Protein AF-A0AAU9X6Y0-F1 (afdb_monomer)

Secondary structure (DSSP, 8-state):
-------------------------------------------------TT---HHHHHHHHT-S-GGG--EEE-TTS--SS----TT-TT--EEE--SS------TTTTTT-TT--EEE--SS---S--S-TT-TT--EEE--SS-----TTTTTT-TT--EEE--SS------HHHHTT-TT--EEE--SS-----GGGGG-TT--EEE--SS---B----TT-TT--EEE--SS---B-GGGTT-TT--EEE--SS-----GGG---TT--EEE--SS-----TTHHHH-TT--EEE--SS----SHHHHGGGG-TT--EEE-TTSGGGTT-HHHHHHHHHHH-TT--EETTEE------S--PPPPP-PPP-HHHHHHHHHHHHHHHHHHHHHHHHHHHHHHHHHHHHHHHHTS-----------------------------------PPP----THHHHHHHHHHHHHH-PPPP-

Radius of gyration: 37.88 Å; Cα contacts (8 Å, |Δi|>4): 865; chains: 1; bounding box: 112×73×123 Å

InterPro domains:
  IPR001611 Leucine-rich repeat [PS51450] (115-136)
  IPR001611 Leucine-rich repeat [PS51450] (184-205)
  IPR001611 Leucine-rich repeat [PS51450] (206-227)
  IPR001611 Leucine-rich repeat [PS51450] (228-249)
  IPR001611 Leucine-rich repeat [PS51450] (250-271)
  IPR001611 Leucine-rich repeat [PS51450] (272-293)
  IPR001611 Leucine-rich repeat [PS51450] (295-316)
  IPR003591 Leucine-rich repeat, typical subtype [SM00369] (89-112)
  IPR003591 Leucine-rich repeat, typical subtype [SM00369] (158-182)
  IPR003591 Leucine-rich repeat, typical subtype [SM00369] (204-226)
  IPR003591 Leucine-rich repeat, typical subtype [SM00369] (270-291)
  IPR003591 Leucine-rich repeat, typical subtype [SM00369] (293-315)
  IPR032675 Leucine-rich repeat domain superfamily [G3DSA:3.80.10.10] (26-222)
  IPR032675 Leucine-rich repeat domain superfamily [G3DSA:3.80.10.10] (223-362)
  IPR050836 SDS22/Internalin LRR-containing [PTHR46652] (154-357)
  IPR055414 Disease resistance R13L4/SHOC-2-like, LRR domain [PF23598] (74-353)

Nearest PDB structures (foldseek):
  8h64-assembly2_C  TM=7.629E-01  e=2.914E-15  Listeria monocytogenes EGD-e
  2omx-assembly1_A  TM=7.432E-01  e=4.052E-15  Listeria monocytogenes EGD-e
  2omu-assembly1_A  TM=7.492E-01  e=1.515E-14  Listeria monocytogenes EGD-e
  2omz-assembly1_A  TM=7.550E-01  e=2.440E-13  Listeria monocytogenes EGD-e
  2wqu-assembly3_C  TM=7.835E-01  e=7.027E-09  Listeria monocytogenes EGD-e

Mean predicted aligned error: 17.59 Å

Sequence (481 aa):
MFSTSRSQRQTFADGVAKLKSKSASPVQTKSTKKQPEEKRVQSSTSERELGKLSVREILERCQEVDSGRVFEINLNRQSLEQVPSLKEFPKLKILDLGCNKIKHVLPGDLEKNCDLRELKLYANEIMEISGLDNCKELNNLLLQYNKIKSIGKGLQHVRKLKVLRLDNNRLSKIDFREIGCCSQITTLDISCNNITDISAINALPALEELDVSNNKVSKIPDLGRCKKIQELDVSKNQISDLSGLRNISSLTILRVENNKIVSMDSLGKLRALQELYLSNNRISEVKSFASQFSSLEILDVSNNAITTVEELFTLSSISTLVELAVAGNPCESADSFSCHRQIFQNLPSLEILDKVSRKRPSTGQSRAPPPMRPMSALQVLSAKQVEEQIKATELEQTSFESSIASRFDMVKDLFESLPLKTNLTIRDHPVSVASALDRESSNFSRPGTAGEGRPGSRCSSRSRIAEARAFAAEHFHPKDS

Foldseek 3Di:
DDDDDDDDDDDDDDDDDDDDDDDDDDDDDDDDDDDDDDDDDDDDPPDDPPAADDPVNQCVVVVHDALQPDQETAPAPVQHQDQYQSQRNLNHAYYHPHQHAHADHDQRRCQRPLNHAEDAHENYAHAEQANCQSVQNHAYYHHHNYAHAEHPQNCQRNQNHAYDAHAQYAHAEYDLNRCLSNQNHQEYHHDNYAYADDPSCLSHQNHAEYAHDQYAHAEAAQSLSNQNHQYYAHANYAYAYQLSQLNNLNHQEYHHANYAHADDVSNAANQNHAYDAHHNYAYQADLCVVVRHLNYAEYEHAQYAHQALVRLLSCLSNLNHAYYEHHNYNRCVPPVVVSVVVNCVSNVSYQYYNNDGDDDDPPPPPDDDDPPDPPDPVVVVVVVVVVVVVVVVVVVVVVVVVVVVVVVVVVVVVVVPDDDDDDDDDDDDDDDDDDDDDDDDDDDDDDDDDDDDDDDDDDDPPVVVVVVVVVCVVPDDDDDD

Structure (mmCIF, N/CA/C/O backbone):
data_AF-A0AAU9X6Y0-F1
#
_entry.id   AF-A0AAU9X6Y0-F1
#
loop_
_atom_site.group_PDB
_atom_site.id
_atom_site.type_symbol
_atom_site.label_atom_id
_atom_site.label_alt_id
_atom_site.label_comp_id
_atom_site.label_asym_id
_atom_site.label_entity_id
_atom_site.label_seq_id
_atom_site.pdbx_PDB_ins_code
_atom_site.Cartn_x
_atom_site.Cartn_y
_atom_site.Cartn_z
_atom_site.occupancy
_atom_site.B_iso_or_equiv
_atom_site.auth_seq_id
_atom_site.auth_comp_id
_atom_site.auth_asym_id
_atom_site.auth_atom_id
_atom_site.pdbx_PDB_model_num
ATOM 1 N N . MET A 1 1 ? 44.602 13.173 64.961 1.00 37.81 1 MET A N 1
ATOM 2 C CA . MET A 1 1 ? 44.560 14.621 64.687 1.00 37.81 1 MET A CA 1
ATOM 3 C C . MET A 1 1 ? 43.105 15.033 64.581 1.00 37.81 1 MET A C 1
ATOM 5 O O . MET A 1 1 ? 42.334 14.335 63.940 1.00 37.81 1 MET A O 1
ATOM 9 N N . PHE A 1 2 ? 42.784 16.069 65.350 1.00 32.22 2 PHE A N 1
ATOM 10 C CA . PHE A 1 2 ? 41.533 16.806 65.543 1.00 32.22 2 PHE A CA 1
ATOM 11 C C . PHE A 1 2 ? 40.553 16.858 64.351 1.00 32.22 2 PHE A C 1
ATOM 13 O O . PHE A 1 2 ? 40.996 16.867 63.213 1.00 32.22 2 PHE A O 1
ATOM 20 N N . SER A 1 3 ? 39.237 17.034 64.488 1.00 29.02 3 SER A N 1
ATOM 21 C CA . SER A 1 3 ? 38.262 16.961 65.591 1.00 29.02 3 SER A CA 1
ATOM 22 C C . SER A 1 3 ? 36.955 17.591 65.075 1.00 29.02 3 SER A C 1
ATOM 24 O O . SER A 1 3 ? 37.025 18.642 64.448 1.00 29.02 3 SER A O 1
ATOM 26 N N . THR A 1 4 ? 35.811 17.016 65.481 1.00 33.50 4 THR A N 1
ATOM 27 C CA . THR A 1 4 ? 34.558 17.698 65.916 1.00 33.50 4 THR A CA 1
ATOM 28 C C . THR A 1 4 ? 33.755 18.523 64.893 1.00 33.50 4 THR A C 1
ATOM 30 O O . THR A 1 4 ? 34.313 19.238 64.082 1.00 33.50 4 THR A O 1
ATOM 33 N N . SER A 1 5 ? 32.414 18.500 64.864 1.00 31.88 5 SER A N 1
ATOM 34 C CA . SER A 1 5 ? 31.401 18.333 65.939 1.00 31.88 5 SER A CA 1
ATOM 35 C C . SER A 1 5 ? 30.039 17.969 65.294 1.00 31.88 5 SER A C 1
ATOM 37 O O . SER A 1 5 ? 29.747 18.475 64.217 1.00 31.88 5 SER A O 1
ATOM 39 N N . ARG A 1 6 ? 29.254 16.981 65.779 1.00 31.34 6 ARG A N 1
ATOM 40 C CA . ARG A 1 6 ? 28.213 17.052 66.856 1.00 31.34 6 ARG A CA 1
ATOM 41 C C . ARG A 1 6 ? 27.198 18.193 66.629 1.00 31.34 6 ARG A C 1
ATOM 43 O O . ARG A 1 6 ? 27.628 19.302 66.379 1.00 31.34 6 ARG A O 1
ATOM 50 N N . SER A 1 7 ? 25.872 18.061 66.745 1.00 29.06 7 SER A N 1
ATOM 51 C CA . SER A 1 7 ? 24.978 17.218 67.565 1.00 29.06 7 SER A CA 1
ATOM 52 C C . SER A 1 7 ? 23.551 17.369 66.988 1.00 29.06 7 SER A C 1
ATOM 54 O O . SER A 1 7 ? 23.173 18.471 66.618 1.00 29.06 7 SER A O 1
ATOM 56 N N . GLN A 1 8 ? 22.792 16.314 66.683 1.00 29.70 8 GLN A N 1
ATOM 57 C CA . GLN A 1 8 ? 21.766 15.685 67.536 1.00 29.70 8 GLN A CA 1
ATOM 58 C C . GLN A 1 8 ? 20.839 16.608 68.368 1.00 29.70 8 GLN A C 1
ATOM 60 O O . GLN A 1 8 ? 21.288 17.227 69.327 1.00 29.70 8 GLN A O 1
ATOM 65 N N . ARG A 1 9 ? 19.533 16.441 68.074 1.00 28.59 9 ARG A N 1
ATOM 66 C CA . ARG A 1 9 ? 18.397 16.107 68.972 1.00 28.59 9 ARG A CA 1
ATOM 67 C C . ARG A 1 9 ? 17.402 17.192 69.427 1.00 28.59 9 ARG A C 1
ATOM 69 O O . ARG A 1 9 ? 17.777 18.264 69.869 1.00 28.59 9 ARG A O 1
ATOM 76 N N . GLN A 1 10 ? 16.152 16.695 69.471 1.00 29.30 10 GLN A N 1
ATOM 77 C CA . GLN A 1 10 ? 15.042 16.966 70.405 1.00 29.30 10 GLN A CA 1
ATOM 78 C C . GLN A 1 10 ? 14.055 18.091 70.031 1.00 29.30 10 GLN A C 1
ATOM 80 O O . GLN A 1 10 ? 14.425 19.250 69.952 1.00 29.30 10 GLN A O 1
ATOM 85 N N . THR A 1 11 ? 12.831 17.723 69.602 1.00 30.28 11 THR A N 1
ATOM 86 C CA . THR A 1 11 ? 11.551 17.628 70.378 1.00 30.28 11 THR A CA 1
ATOM 87 C C . THR A 1 11 ? 10.774 18.958 70.330 1.00 30.28 11 THR A C 1
ATOM 89 O O . THR A 1 11 ? 11.397 19.979 70.108 1.00 30.28 11 THR A O 1
ATOM 92 N N . PHE A 1 12 ? 9.457 19.108 70.477 1.00 28.09 12 PHE A N 1
ATOM 93 C CA . PHE A 1 12 ? 8.378 18.383 71.155 1.00 28.09 12 PHE A CA 1
ATOM 94 C C . PHE A 1 12 ? 7.051 18.824 70.491 1.00 28.09 12 PHE A C 1
ATOM 96 O O . PHE A 1 12 ? 6.964 19.929 69.956 1.00 28.09 12 PHE A O 1
ATOM 103 N N . ALA A 1 13 ? 6.025 17.978 70.560 1.00 34.12 13 ALA A N 1
ATOM 104 C CA . ALA A 1 13 ? 4.627 18.375 70.421 1.00 34.12 13 ALA A CA 1
ATOM 105 C C . ALA A 1 13 ? 4.083 18.785 71.800 1.00 34.12 13 ALA A C 1
ATOM 107 O O . ALA A 1 13 ? 4.421 18.121 72.769 1.00 34.12 13 ALA A O 1
ATOM 108 N N . ASP A 1 14 ? 3.281 19.850 71.855 1.00 29.11 14 ASP A N 1
ATOM 109 C CA . ASP A 1 14 ? 2.308 20.266 72.892 1.00 29.11 14 ASP A CA 1
ATOM 110 C C . ASP A 1 14 ? 1.815 21.663 72.442 1.00 29.11 14 ASP A C 1
ATOM 112 O O . ASP A 1 14 ? 2.579 22.415 71.848 1.00 29.11 14 ASP A O 1
ATOM 116 N N . GLY A 1 15 ? 0.590 22.156 72.603 1.00 28.42 15 GLY A N 1
ATOM 117 C CA . GLY A 1 15 ? -0.603 21.725 73.306 1.00 28.42 15 GLY A CA 1
ATOM 118 C C . GLY A 1 15 ? -1.521 22.959 73.459 1.00 28.42 15 GLY A C 1
ATOM 119 O O . GLY A 1 15 ? -1.070 24.020 73.861 1.00 28.42 15 GLY A O 1
ATOM 120 N N . VAL A 1 16 ? -2.806 22.790 73.126 1.00 28.92 16 VAL A N 1
ATOM 121 C CA . VAL A 1 16 ? -3.995 23.309 73.847 1.00 28.92 16 VAL A CA 1
ATOM 122 C C . VAL A 1 16 ? -4.273 24.835 73.990 1.00 28.92 16 VAL A C 1
ATOM 124 O O . VAL A 1 16 ? -3.623 25.547 74.740 1.00 28.92 16 VAL A O 1
ATOM 127 N N . ALA A 1 17 ? -5.451 25.209 73.443 1.00 29.34 17 ALA A N 1
ATOM 128 C CA . ALA A 1 17 ? -6.455 26.218 73.872 1.00 29.34 17 ALA A CA 1
ATOM 129 C C . ALA A 1 17 ? -6.080 27.718 73.844 1.00 29.34 17 ALA A C 1
ATOM 131 O O . ALA A 1 17 ? -5.019 28.120 74.285 1.00 29.34 17 ALA A O 1
ATOM 132 N N . LYS A 1 18 ? -6.922 28.658 73.381 1.00 29.69 18 LYS A N 1
ATOM 133 C CA . LYS A 1 18 ? -8.256 29.121 73.860 1.00 29.69 18 LYS A CA 1
ATOM 134 C C . LYS A 1 18 ? -8.596 30.325 72.924 1.00 29.69 18 LYS A C 1
ATOM 136 O O . LYS A 1 18 ? -7.677 31.056 72.593 1.00 29.69 18 LYS A O 1
ATOM 141 N N . LEU A 1 19 ? -9.800 30.612 72.407 1.00 28.05 19 LEU A N 1
ATOM 142 C CA . LEU A 1 19 ? -10.935 31.265 73.085 1.00 28.05 19 LEU A CA 1
ATOM 143 C C . LEU A 1 19 ? -12.047 31.630 72.060 1.00 28.05 19 LEU A C 1
ATOM 145 O O . LEU A 1 19 ? -11.803 32.337 71.092 1.00 28.05 19 LEU A O 1
ATOM 149 N N . LYS A 1 20 ? -13.268 31.154 72.342 1.00 28.41 20 LYS A N 1
ATOM 150 C CA . LYS A 1 20 ? -14.618 31.762 72.204 1.00 28.41 20 LYS A CA 1
ATOM 151 C C . LYS A 1 20 ? -14.821 32.997 71.289 1.00 28.41 20 LYS A C 1
ATOM 153 O O . LYS A 1 20 ? -14.293 34.059 71.585 1.00 28.41 20 LYS A O 1
ATOM 158 N N . SER A 1 21 ? -15.867 32.971 70.447 1.00 29.36 21 SER A N 1
ATOM 159 C CA . SER A 1 21 ? -17.203 33.530 70.787 1.00 29.36 21 SER A CA 1
ATOM 160 C C . SER A 1 21 ? -18.223 33.515 69.624 1.00 29.36 21 SER A C 1
ATOM 162 O O . SER A 1 21 ? -17.891 33.939 68.532 1.00 29.36 21 SER A O 1
ATOM 164 N N . LYS A 1 22 ? -19.454 33.041 69.934 1.00 30.17 22 LYS A N 1
ATOM 165 C CA . LYS A 1 22 ? -20.806 33.608 69.646 1.00 30.17 22 LYS A CA 1
ATOM 166 C C . LYS A 1 22 ? -21.154 33.976 68.178 1.00 30.17 22 LYS A C 1
ATOM 168 O O . LYS A 1 22 ? -20.369 34.600 67.499 1.00 30.17 22 LYS A O 1
ATOM 173 N N . SER A 1 23 ? -22.344 33.748 67.616 1.00 27.77 23 SER A N 1
ATOM 174 C CA . SER A 1 23 ? -23.681 33.404 68.128 1.00 27.77 23 SER A CA 1
ATOM 175 C C . SER A 1 23 ? -24.673 33.285 66.950 1.00 27.77 23 SER A C 1
ATOM 177 O O . SER A 1 23 ? -24.471 33.933 65.931 1.00 27.77 23 SER A O 1
ATOM 179 N N . ALA A 1 24 ? -25.790 32.590 67.206 1.00 27.56 24 ALA A N 1
ATOM 180 C CA . ALA A 1 24 ? -27.141 32.794 66.652 1.00 27.56 24 ALA A CA 1
ATOM 181 C C . ALA A 1 24 ? -27.511 32.224 65.259 1.00 27.56 24 ALA A C 1
ATOM 183 O O . ALA A 1 24 ? -27.217 32.782 64.209 1.00 27.56 24 ALA A O 1
ATOM 184 N N . SER A 1 25 ? -28.291 31.139 65.297 1.00 24.02 25 SER A N 1
ATOM 185 C CA . SER A 1 25 ? -29.408 30.830 64.375 1.00 24.02 25 SER A CA 1
ATOM 186 C C . SER A 1 25 ? -30.689 31.548 64.879 1.00 24.02 25 SER A C 1
ATOM 188 O O . SER A 1 25 ? -30.586 32.238 65.897 1.00 24.02 25 SER A O 1
ATOM 190 N N . PRO A 1 26 ? -31.925 31.289 64.388 1.00 43.78 26 PRO A N 1
ATOM 191 C CA . PRO A 1 26 ? -32.436 30.745 63.111 1.00 43.78 26 PRO A CA 1
ATOM 192 C C . PRO A 1 26 ? -33.612 31.615 62.559 1.00 43.78 26 PRO A C 1
ATOM 194 O O . PRO A 1 26 ? -33.891 32.675 63.103 1.00 43.78 26 PRO A O 1
ATOM 197 N N . VAL A 1 27 ? -34.351 31.165 61.529 1.00 26.94 27 VAL A N 1
ATOM 198 C CA . VAL A 1 27 ? -35.827 30.945 61.566 1.00 26.94 27 VAL A CA 1
ATOM 199 C C . VAL A 1 27 ? -36.400 30.684 60.161 1.00 26.94 27 VAL A C 1
ATOM 201 O O . VAL A 1 27 ? -36.027 31.291 59.165 1.00 26.94 27 VAL A O 1
ATOM 204 N N . GLN A 1 28 ? -37.302 29.702 60.145 1.00 27.03 28 GLN A N 1
ATOM 205 C CA . GLN A 1 28 ? -38.071 29.108 59.052 1.00 27.03 28 GLN A CA 1
ATOM 206 C C . GLN A 1 28 ? -39.365 29.882 58.738 1.00 27.03 28 GLN A C 1
ATOM 208 O O . GLN A 1 28 ? -39.851 30.611 59.592 1.00 27.03 28 GLN A O 1
ATOM 213 N N . THR A 1 29 ? -40.005 29.584 57.599 1.00 26.58 29 THR A N 1
ATOM 214 C CA . THR A 1 29 ? -41.460 29.279 57.429 1.00 26.58 29 THR A CA 1
ATOM 215 C C . THR A 1 29 ? -41.691 28.941 55.934 1.00 26.58 29 THR A C 1
ATOM 217 O O . THR A 1 29 ? -41.310 29.724 55.078 1.00 26.58 29 THR A O 1
ATOM 220 N N . LYS A 1 30 ? -42.003 27.704 55.484 1.00 25.72 30 LYS A N 1
ATOM 221 C CA . LYS A 1 30 ? -43.296 26.954 55.444 1.00 25.72 30 LYS A CA 1
ATOM 222 C C . LYS A 1 30 ? -44.474 27.848 55.009 1.00 25.72 30 LYS A C 1
ATOM 224 O O . LYS A 1 30 ? -44.779 28.787 55.720 1.00 25.72 30 LYS A O 1
ATOM 229 N N . SER A 1 31 ? -45.233 27.627 53.926 1.00 24.50 31 SER A N 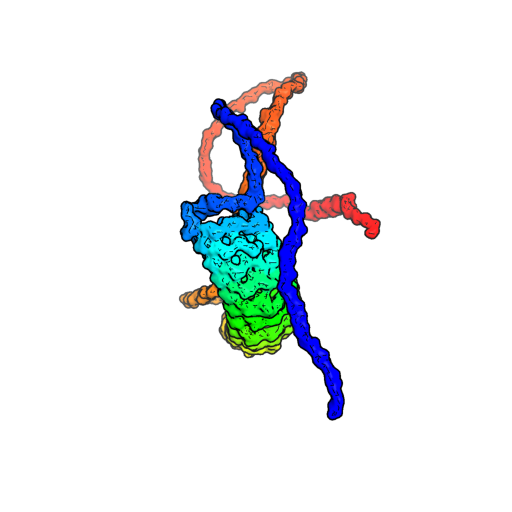1
ATOM 230 C CA . SER A 1 31 ? -46.069 26.462 53.538 1.00 24.50 31 SER A CA 1
ATOM 231 C C . SER A 1 31 ? -47.003 26.921 52.376 1.00 24.50 31 SER A C 1
ATOM 233 O O . SER A 1 31 ? -47.292 28.107 52.302 1.00 24.50 31 SER A O 1
ATOM 235 N N . THR A 1 32 ? -47.478 26.130 51.399 1.00 24.69 32 THR A N 1
ATOM 236 C CA . THR A 1 32 ? -48.691 25.271 51.444 1.00 24.69 32 THR A CA 1
ATOM 237 C C . THR A 1 32 ? -49.059 24.737 50.031 1.00 24.69 32 THR A C 1
ATOM 239 O O . THR A 1 32 ? -48.629 25.272 49.017 1.00 24.69 32 THR A O 1
ATOM 242 N N . LYS A 1 33 ? -49.850 23.650 50.005 1.00 26.53 33 LYS A N 1
ATOM 243 C CA . LYS A 1 33 ? -50.331 22.808 48.881 1.00 26.53 33 LYS A CA 1
ATOM 244 C C . LYS A 1 33 ? -51.500 23.405 48.059 1.00 26.53 33 LYS A C 1
ATOM 246 O O . LYS A 1 33 ? -52.374 23.998 48.682 1.00 26.53 33 LYS A O 1
ATOM 251 N N . LYS A 1 34 ? -51.635 23.027 46.767 1.00 25.12 34 LYS A N 1
ATOM 252 C CA . LYS A 1 34 ? -52.796 22.318 46.127 1.00 25.12 34 LYS A CA 1
ATOM 253 C C . LYS A 1 34 ? -52.726 22.323 44.572 1.00 25.12 34 LYS A C 1
ATOM 255 O O . LYS A 1 34 ? -52.489 23.361 43.976 1.00 25.12 34 LYS A O 1
ATOM 260 N N . GLN A 1 35 ? -52.949 21.156 43.950 1.00 24.80 35 GLN A N 1
ATOM 261 C CA . GLN A 1 35 ? -53.340 20.919 42.532 1.00 24.80 35 GLN A CA 1
ATOM 262 C C . GLN A 1 35 ? -54.889 21.017 42.378 1.00 24.80 35 GLN A C 1
ATOM 264 O O . GLN A 1 35 ? -55.520 21.150 43.435 1.00 24.80 35 GLN A O 1
ATOM 269 N N . PRO A 1 36 ? -55.555 20.801 41.204 1.00 40.72 36 PRO A N 1
ATOM 270 C CA . PRO A 1 36 ? -55.131 20.676 39.780 1.00 40.72 36 PRO A CA 1
ATOM 271 C C . PRO A 1 36 ? -55.975 21.535 38.784 1.00 40.72 36 PRO A C 1
ATOM 273 O O . PRO A 1 36 ? -57.041 22.008 39.148 1.00 40.72 36 PRO A O 1
ATOM 276 N N . GLU A 1 37 ? -55.578 21.650 37.505 1.00 23.16 37 GLU A N 1
ATOM 277 C CA . GLU A 1 37 ? -56.535 21.817 36.384 1.00 23.16 37 GLU A CA 1
ATOM 278 C C . GLU A 1 37 ? 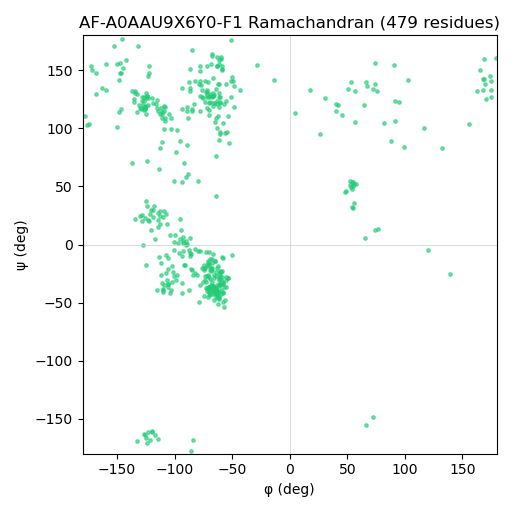-55.915 21.431 35.022 1.00 23.16 37 GLU A C 1
ATOM 280 O O . GLU A 1 37 ? -54.784 21.794 34.698 1.00 23.16 37 GLU A O 1
ATOM 285 N N . GLU A 1 38 ? -56.658 20.637 34.246 1.00 27.94 38 GLU A N 1
ATOM 286 C CA . GLU A 1 38 ? -56.321 20.112 32.918 1.00 27.94 38 GLU A CA 1
ATOM 287 C C . GLU A 1 38 ? -56.620 21.130 31.801 1.00 27.94 38 GLU A C 1
ATOM 289 O O . GLU A 1 38 ? -57.692 21.731 31.803 1.00 27.94 38 GLU A O 1
ATOM 294 N N . LYS A 1 39 ? -55.749 21.223 30.777 1.00 24.78 39 LYS A N 1
ATOM 295 C CA . LYS A 1 39 ? -56.130 21.340 29.346 1.00 24.78 39 LYS A CA 1
ATOM 296 C C . LYS A 1 39 ? -54.914 21.284 28.401 1.00 24.78 39 LYS A C 1
ATOM 298 O O . LYS A 1 39 ? -54.176 22.241 28.231 1.00 24.78 39 LYS A O 1
ATOM 303 N N . ARG A 1 40 ? -54.772 20.113 27.773 1.00 22.97 40 ARG A N 1
ATOM 304 C CA . ARG A 1 40 ? -54.672 19.867 26.320 1.00 22.97 40 ARG A CA 1
ATOM 305 C C . ARG A 1 40 ? -53.741 20.755 25.461 1.00 22.97 40 ARG A C 1
ATOM 307 O O . ARG A 1 40 ? -54.090 21.866 25.098 1.00 22.97 40 ARG A O 1
ATOM 314 N N . VAL A 1 41 ? -52.682 20.089 24.981 1.00 32.53 41 VAL A N 1
ATOM 315 C CA . VAL A 1 41 ? -52.051 20.172 23.645 1.00 32.53 41 VAL A CA 1
ATOM 316 C C . VAL A 1 41 ? -51.568 21.551 23.199 1.00 32.53 41 VAL A C 1
ATOM 318 O O . VAL A 1 41 ? -52.331 22.335 22.653 1.00 32.53 41 VAL A O 1
ATOM 321 N N . GLN A 1 42 ? -50.248 21.728 23.231 1.00 24.75 42 GLN A N 1
ATOM 322 C CA . GLN A 1 42 ? -49.524 22.210 22.060 1.00 24.75 42 GLN A CA 1
ATOM 323 C C . GLN A 1 42 ? -48.133 21.579 22.033 1.00 24.75 42 GLN A C 1
ATOM 325 O O . GLN A 1 42 ? -47.318 21.739 22.936 1.00 24.75 42 GLN A O 1
ATOM 330 N N . SER A 1 43 ? -47.929 20.793 20.983 1.00 35.44 43 SER A N 1
ATOM 331 C CA . SER A 1 43 ? -46.659 20.283 20.500 1.00 35.44 43 SER A CA 1
ATOM 332 C C . SER A 1 43 ? -45.694 21.440 20.253 1.00 35.44 43 SER A C 1
ATOM 334 O O . SER A 1 43 ? -45.712 22.052 19.188 1.00 35.44 43 SER A O 1
ATOM 336 N N . SER A 1 44 ? -44.832 21.732 21.216 1.00 26.00 44 SER A N 1
ATOM 337 C CA . SER A 1 44 ? -43.559 22.371 20.927 1.00 26.00 44 SER A CA 1
ATOM 338 C C . SER A 1 44 ? -42.523 21.260 20.871 1.00 26.00 44 SER A C 1
ATOM 340 O O . SER A 1 44 ? -42.061 20.737 21.881 1.00 26.00 44 SER A O 1
ATOM 342 N N . THR A 1 45 ? -42.210 20.846 19.646 1.00 33.16 45 THR A N 1
ATOM 343 C CA . THR A 1 45 ? -40.953 20.187 19.302 1.00 33.16 45 THR A CA 1
ATOM 344 C C . THR A 1 45 ? -39.813 21.072 19.795 1.00 33.16 45 THR A C 1
ATOM 346 O O . THR A 1 45 ? -39.341 21.954 19.082 1.00 33.16 45 THR A O 1
ATOM 349 N N . SER A 1 46 ? -39.431 20.879 21.052 1.00 27.05 46 SER A N 1
ATOM 350 C CA . SER A 1 46 ? -38.222 21.419 21.642 1.00 27.05 46 SER A CA 1
ATOM 351 C C . SER A 1 46 ? -37.050 20.773 20.917 1.00 27.05 46 SER A C 1
ATOM 353 O O . SER A 1 46 ? -36.827 19.571 21.049 1.00 27.05 46 SER A O 1
ATOM 355 N N . GLU A 1 47 ? -36.416 21.569 20.060 1.00 31.73 47 GLU A N 1
ATOM 356 C CA . GLU A 1 47 ? -34.991 21.541 19.729 1.00 31.73 47 GLU A CA 1
ATOM 357 C C . GLU A 1 47 ? -34.324 20.172 19.931 1.00 31.73 47 GLU A C 1
ATOM 359 O O . GLU A 1 47 ? -33.882 19.817 21.022 1.00 31.73 47 GLU A O 1
ATOM 364 N N . ARG A 1 48 ? -34.253 19.394 18.842 1.00 33.69 48 ARG A N 1
ATOM 365 C CA . ARG A 1 48 ? -33.399 18.205 18.745 1.00 33.69 48 ARG A CA 1
ATOM 366 C C . ARG A 1 48 ? -31.997 18.581 19.236 1.00 33.69 48 ARG A C 1
ATOM 368 O O . ARG A 1 48 ? -31.357 19.424 18.609 1.00 33.69 48 ARG A O 1
ATOM 375 N N . GLU A 1 49 ? -31.515 17.944 20.305 1.00 37.44 49 GLU A N 1
ATOM 376 C CA . GLU A 1 49 ? -30.085 17.919 20.628 1.00 37.44 49 GLU A CA 1
ATOM 377 C C . GLU A 1 49 ? -29.351 17.341 19.407 1.00 37.44 49 GLU A C 1
ATOM 379 O O . GLU A 1 49 ? -29.312 16.129 19.191 1.00 37.44 49 GLU A O 1
ATOM 384 N N . LEU A 1 50 ? -28.842 18.221 18.546 1.00 36.38 50 LEU A N 1
ATOM 385 C CA . LEU A 1 50 ? -28.098 17.876 17.342 1.00 36.38 50 LEU A CA 1
ATOM 386 C C . LEU A 1 50 ? -26.877 17.030 17.735 1.00 36.38 50 LEU A C 1
ATOM 388 O O . LEU A 1 50 ? -25.902 17.551 18.267 1.00 36.38 50 LEU A O 1
ATOM 392 N N . GLY A 1 51 ? -26.940 15.719 17.484 1.00 49.03 51 GLY A N 1
ATOM 393 C CA . GLY A 1 51 ? -25.763 14.843 17.469 1.00 49.03 51 GLY A CA 1
ATOM 394 C C . GLY A 1 51 ? -25.733 13.680 18.463 1.00 49.03 51 GLY A C 1
ATOM 395 O O . GLY A 1 51 ? -24.817 12.867 18.370 1.00 49.03 51 GLY A O 1
ATOM 396 N N . LYS A 1 52 ? -26.703 13.531 19.374 1.00 59.25 52 LYS A N 1
ATOM 397 C CA . LYS A 1 52 ? -26.766 12.353 20.259 1.00 59.25 52 LYS A CA 1
ATOM 398 C C . LYS A 1 52 ? -27.836 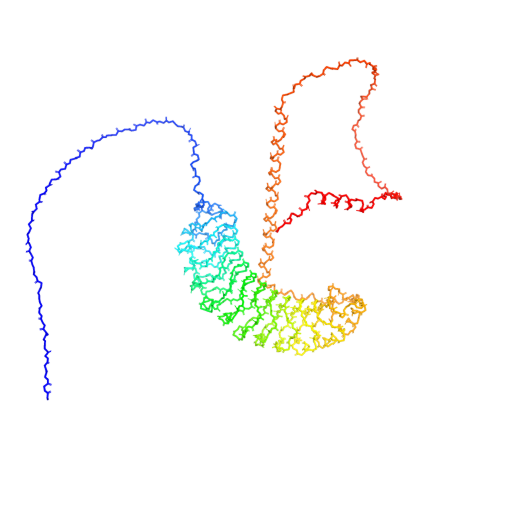11.374 19.791 1.00 59.25 52 LYS A C 1
ATOM 400 O O . LYS A 1 52 ? -29.008 11.544 20.101 1.00 59.25 52 LYS A O 1
ATOM 405 N N . LEU A 1 53 ? -27.413 10.329 19.081 1.00 75.12 53 LEU A N 1
ATOM 406 C CA . LEU A 1 53 ? -28.238 9.133 18.902 1.00 75.12 53 LEU A CA 1
ATOM 407 C C . LEU A 1 53 ? -28.525 8.524 20.275 1.00 75.12 53 LEU A C 1
ATOM 409 O O . LEU A 1 53 ? -27.603 8.191 21.025 1.00 75.12 53 LEU A O 1
ATOM 413 N N . SER A 1 54 ? -29.802 8.392 20.607 1.00 78.88 54 SER A N 1
ATOM 414 C CA . SER A 1 54 ? -30.234 7.692 21.808 1.00 78.88 54 SER A CA 1
ATOM 415 C C . SER A 1 54 ? -30.023 6.183 21.660 1.00 78.88 54 SER A C 1
ATOM 417 O O . SER A 1 54 ? -30.059 5.628 20.562 1.00 78.88 54 SER A O 1
ATOM 419 N N . VAL A 1 55 ? -29.856 5.482 22.784 1.00 79.25 55 VAL A N 1
ATOM 420 C CA . VAL A 1 55 ? -29.731 4.013 22.789 1.00 79.25 55 VAL A CA 1
ATOM 421 C C . VAL A 1 55 ? -30.946 3.350 22.131 1.00 79.25 55 VAL A C 1
ATOM 423 O O . VAL A 1 55 ? -30.792 2.378 21.398 1.00 79.25 55 VAL A O 1
ATOM 426 N N . ARG A 1 56 ? -32.146 3.913 22.330 1.00 76.56 56 ARG A N 1
ATOM 427 C CA . ARG A 1 56 ? -33.389 3.427 21.712 1.00 76.56 56 ARG A CA 1
ATOM 428 C C . ARG A 1 56 ? -33.334 3.494 20.189 1.00 76.56 56 ARG A C 1
ATOM 430 O O . ARG A 1 56 ? -33.644 2.512 19.533 1.00 76.56 56 ARG A O 1
ATOM 437 N N . GLU A 1 57 ? -32.858 4.605 19.638 1.00 81.44 57 GLU A N 1
ATOM 438 C CA . GLU A 1 57 ? -32.698 4.782 18.191 1.00 81.44 57 GLU A CA 1
ATOM 439 C C . GLU A 1 57 ? -31.643 3.844 17.583 1.00 81.44 57 GLU A C 1
ATOM 441 O O . GLU A 1 57 ? -31.737 3.499 16.403 1.00 81.44 57 GLU A O 1
ATOM 446 N N . ILE A 1 58 ? -30.626 3.449 18.356 1.00 82.19 58 ILE A N 1
ATOM 447 C CA . ILE A 1 58 ? -29.631 2.452 17.934 1.00 82.19 58 ILE A CA 1
ATOM 448 C C . ILE A 1 58 ? -30.251 1.049 17.961 1.00 82.19 58 ILE A C 1
ATOM 450 O O . ILE A 1 58 ? -30.088 0.294 17.005 1.00 82.19 58 ILE A O 1
ATOM 454 N N . LEU A 1 59 ? -30.997 0.712 19.015 1.00 81.50 59 LEU A N 1
ATOM 455 C CA . LEU A 1 59 ? -31.694 -0.570 19.156 1.00 81.50 59 LEU A CA 1
ATOM 456 C C . LEU A 1 59 ? -32.756 -0.783 18.071 1.00 81.50 59 LEU A C 1
ATOM 458 O O . LEU A 1 59 ? -32.777 -1.838 17.439 1.00 81.50 59 LEU A O 1
ATOM 462 N N . GLU A 1 60 ? -33.564 0.240 17.780 1.00 79.75 60 GLU A N 1
ATOM 463 C CA . GLU A 1 60 ? -34.547 0.215 16.689 1.00 79.75 60 GLU A CA 1
ATOM 464 C C . GLU A 1 60 ? -33.883 -0.052 15.333 1.00 79.75 60 GLU A C 1
ATOM 466 O O . GLU A 1 60 ? -34.371 -0.870 14.553 1.00 79.75 60 GLU A O 1
ATOM 471 N N . ARG A 1 61 ? -32.727 0.571 15.067 1.00 81.62 61 ARG A N 1
ATOM 472 C CA . ARG A 1 61 ? -31.944 0.325 13.843 1.00 81.62 61 ARG A CA 1
ATOM 473 C C . ARG A 1 61 ? -31.371 -1.087 13.782 1.00 81.62 61 ARG A C 1
ATOM 475 O O . ARG A 1 61 ? -31.301 -1.661 12.700 1.00 81.62 61 ARG A O 1
ATOM 482 N N . CYS A 1 62 ? -30.972 -1.637 14.925 1.00 79.12 62 CYS A N 1
ATOM 483 C CA . CYS A 1 62 ? -30.476 -3.008 15.022 1.00 79.12 62 CYS A CA 1
ATOM 484 C C . CYS A 1 62 ? -31.605 -4.052 15.009 1.00 79.12 62 CYS A C 1
ATOM 486 O O . CYS A 1 62 ? -31.302 -5.239 14.985 1.00 79.12 62 CYS A O 1
ATOM 488 N N . GLN A 1 63 ? -32.879 -3.630 15.023 1.00 80.94 63 GLN A N 1
ATOM 489 C CA . GLN A 1 63 ? -34.056 -4.498 15.169 1.00 80.94 63 GLN A CA 1
ATOM 490 C C . GLN A 1 63 ? -33.986 -5.396 16.417 1.00 80.94 63 GLN A C 1
ATOM 492 O O . GLN A 1 63 ? -34.508 -6.509 16.431 1.00 80.94 63 GLN A O 1
ATOM 497 N N . GLU A 1 64 ? -33.351 -4.901 17.480 1.00 82.88 64 GLU A N 1
ATOM 498 C CA . GLU A 1 64 ? -33.119 -5.639 18.719 1.00 82.88 64 GLU A CA 1
ATOM 499 C C . GLU A 1 64 ? -33.716 -4.898 19.912 1.00 82.88 64 GLU A C 1
ATOM 501 O O . GLU A 1 64 ? -33.756 -3.671 19.957 1.00 82.88 64 GLU A O 1
ATOM 506 N N . VAL A 1 65 ? -34.175 -5.657 20.904 1.00 75.88 65 VAL A N 1
ATOM 507 C CA . VAL A 1 65 ? -34.783 -5.099 22.127 1.00 75.88 65 VAL A CA 1
ATOM 508 C C . VAL A 1 65 ? -33.768 -5.043 23.273 1.00 75.88 65 VAL A C 1
ATOM 510 O O . VAL A 1 65 ? -33.885 -4.212 24.172 1.00 75.88 65 VAL A O 1
ATOM 513 N N . ASP A 1 66 ? -32.760 -5.918 23.237 1.00 82.06 66 ASP A N 1
ATOM 514 C CA . ASP A 1 66 ? -31.751 -6.083 24.283 1.00 82.06 66 ASP A CA 1
ATOM 515 C C . ASP A 1 66 ? -30.363 -5.690 23.761 1.00 82.06 66 ASP A C 1
ATOM 517 O O . ASP A 1 66 ? -29.779 -6.361 22.905 1.00 82.06 66 ASP A O 1
ATOM 521 N N . SER A 1 67 ? -29.795 -4.624 24.327 1.00 82.50 67 SER A N 1
ATOM 522 C CA . SER A 1 67 ? -28.457 -4.132 23.982 1.00 82.50 67 SER A CA 1
ATOM 523 C C . SER A 1 67 ? -27.354 -5.161 24.252 1.00 82.50 67 SER A C 1
ATOM 525 O O . SER A 1 67 ? -26.308 -5.142 23.601 1.00 82.50 67 SER A O 1
ATOM 527 N N . GLY A 1 68 ? -27.595 -6.121 25.152 1.00 83.38 68 GLY A N 1
ATOM 528 C CA . GLY A 1 68 ? -26.683 -7.219 25.463 1.00 83.38 68 GLY A CA 1
ATOM 529 C C . GLY A 1 68 ? -26.587 -8.306 24.386 1.00 83.38 68 GLY A C 1
ATOM 530 O O . GLY A 1 68 ? -25.752 -9.212 24.526 1.00 83.38 68 GLY A O 1
ATOM 531 N N . ARG A 1 69 ? -27.420 -8.248 23.338 1.00 86.06 69 ARG A N 1
ATOM 532 C CA . ARG A 1 69 ? -27.411 -9.173 22.187 1.00 86.06 69 ARG A CA 1
ATOM 533 C C . ARG A 1 69 ? -26.864 -8.549 20.907 1.00 86.06 69 ARG A C 1
ATOM 535 O O . ARG A 1 69 ? -26.605 -9.272 19.951 1.00 86.06 69 ARG A O 1
ATOM 542 N N . VAL A 1 70 ? -26.643 -7.238 20.898 1.00 88.88 70 VAL A N 1
ATOM 543 C CA . VAL A 1 70 ? -26.134 -6.529 19.726 1.00 88.88 70 VAL A CA 1
ATOM 544 C C . VAL A 1 70 ? -24.626 -6.755 19.605 1.00 88.88 70 VAL A C 1
ATOM 546 O O . VAL A 1 70 ? -23.841 -6.339 20.459 1.00 88.88 70 VAL A O 1
ATOM 549 N N . PHE A 1 71 ? -24.218 -7.431 18.531 1.00 91.69 71 PHE A N 1
ATOM 550 C CA . PHE A 1 71 ? -22.808 -7.692 18.214 1.00 91.69 71 PHE A CA 1
ATOM 551 C C . PHE A 1 71 ? -22.259 -6.771 17.125 1.00 91.69 71 PHE A C 1
ATOM 553 O O . PHE A 1 71 ? -21.041 -6.638 17.001 1.00 91.69 71 PHE A O 1
ATOM 560 N N . GLU A 1 72 ? -23.134 -6.142 16.348 1.00 92.75 72 GLU A N 1
ATOM 561 C CA . GLU A 1 72 ? -22.785 -5.272 15.234 1.00 92.75 72 GLU A CA 1
ATOM 562 C C . GLU A 1 72 ? -23.667 -4.029 15.266 1.00 92.75 72 GLU A C 1
ATOM 564 O O . GLU A 1 72 ? -24.881 -4.131 15.425 1.00 92.75 72 GLU A O 1
ATOM 569 N N . ILE A 1 73 ? -23.046 -2.861 15.130 1.00 92.25 73 ILE A N 1
ATOM 570 C CA . ILE A 1 73 ? -23.739 -1.579 15.024 1.00 92.25 73 ILE A CA 1
ATOM 571 C C . ILE A 1 73 ? -23.231 -0.880 13.771 1.00 92.25 73 ILE A C 1
ATOM 573 O O . ILE A 1 73 ? -22.031 -0.636 13.634 1.00 92.25 73 ILE A O 1
ATOM 577 N N . ASN A 1 74 ? -24.157 -0.528 12.882 1.00 90.44 74 ASN A N 1
ATOM 578 C CA . ASN A 1 74 ? -23.871 0.260 11.693 1.00 90.44 74 ASN A CA 1
ATOM 579 C C . ASN A 1 74 ? -24.534 1.635 11.797 1.00 90.44 74 ASN A C 1
ATOM 581 O O . ASN A 1 74 ? -25.757 1.763 11.781 1.00 90.44 74 ASN A O 1
ATOM 585 N N . LEU A 1 75 ? -23.697 2.660 11.912 1.00 88.69 75 LEU A N 1
ATOM 586 C CA . LEU A 1 75 ? -24.057 4.071 11.990 1.00 88.69 75 LEU A CA 1
ATOM 587 C C . LEU A 1 75 ? -23.339 4.866 10.894 1.00 88.69 75 LEU A C 1
ATOM 589 O O . LEU A 1 75 ? -22.924 6.010 11.094 1.00 88.69 75 LEU A O 1
ATOM 593 N N . ASN A 1 76 ? -23.199 4.257 9.720 1.00 88.06 76 ASN A N 1
ATOM 594 C CA . ASN A 1 76 ? -22.659 4.900 8.535 1.00 88.06 76 ASN A CA 1
ATOM 595 C C . ASN A 1 76 ? -23.596 6.022 8.033 1.00 88.06 76 ASN A C 1
ATOM 597 O O . ASN A 1 76 ? -24.825 5.891 8.093 1.00 88.06 76 ASN A O 1
ATOM 601 N N . ARG A 1 77 ? -23.028 7.129 7.530 1.00 86.38 77 ARG A N 1
ATOM 602 C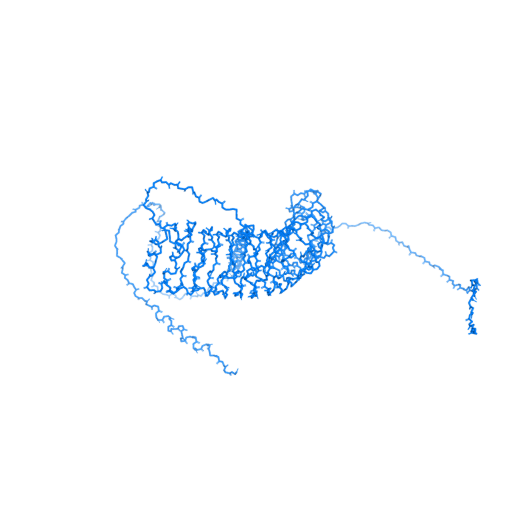 CA . ARG A 1 77 ? -23.765 8.267 6.927 1.00 86.38 77 ARG A CA 1
ATOM 603 C C . ARG A 1 77 ? -24.825 8.895 7.837 1.00 86.38 77 ARG A C 1
ATOM 605 O O . ARG A 1 77 ? -25.866 9.349 7.371 1.00 86.38 77 ARG A O 1
ATOM 612 N N . GLN A 1 78 ? -24.566 8.960 9.139 1.00 84.94 78 GLN A N 1
ATOM 613 C CA . GLN A 1 78 ? -25.499 9.537 10.112 1.00 84.94 78 GLN A CA 1
ATOM 614 C C . GLN A 1 78 ? -25.202 11.013 10.435 1.00 84.94 78 GLN A C 1
ATOM 616 O O . GLN A 1 78 ? -25.862 11.601 11.288 1.00 84.94 78 GLN A O 1
ATOM 621 N N . SER A 1 79 ? -24.231 11.635 9.750 1.00 87.88 79 SER A N 1
ATOM 622 C CA . SER A 1 79 ? -23.770 13.009 10.019 1.00 87.88 79 SER A CA 1
ATOM 623 C C . SER A 1 79 ? -23.335 13.237 11.474 1.00 87.88 79 SER A C 1
ATOM 625 O O . SER A 1 79 ? -23.470 14.340 11.999 1.00 87.88 79 SER A O 1
ATOM 627 N N . LEU A 1 80 ? -22.805 12.199 12.126 1.00 87.69 80 LEU A N 1
ATOM 628 C CA . LEU A 1 80 ? -22.370 12.269 13.520 1.00 87.69 80 LEU A CA 1
ATOM 629 C C . LEU A 1 80 ? -21.095 13.097 13.648 1.00 87.69 80 LEU A C 1
ATOM 631 O O . LEU A 1 80 ? -20.129 12.862 12.930 1.00 87.69 80 LEU A O 1
ATOM 635 N N . GLU A 1 81 ? -21.068 14.038 14.585 1.00 90.75 81 GLU A N 1
ATOM 636 C CA . GLU A 1 81 ? -19.868 14.839 14.873 1.00 90.75 81 GLU A CA 1
ATOM 637 C C . GLU A 1 81 ? -18.979 14.209 15.956 1.00 90.75 81 GLU A C 1
ATOM 639 O O . GLU A 1 81 ? -17.806 14.562 16.097 1.00 90.75 81 GLU A O 1
ATOM 644 N N . GLN A 1 82 ? -19.534 13.271 16.725 1.00 90.38 82 GLN A N 1
ATOM 645 C CA . GLN A 1 82 ? -18.881 12.581 17.835 1.00 90.38 82 GLN A CA 1
ATOM 646 C C . GLN A 1 82 ? -19.309 11.114 17.860 1.00 90.38 82 GLN A C 1
ATOM 648 O O . GLN A 1 82 ? -20.354 10.751 17.313 1.00 90.38 82 GLN A O 1
ATOM 653 N N . VAL A 1 83 ? -18.506 10.271 18.508 1.00 90.62 83 VAL A N 1
ATOM 654 C CA . VAL A 1 83 ? -18.884 8.878 18.749 1.00 90.62 83 VAL A CA 1
ATOM 655 C C . VAL A 1 83 ? -20.080 8.863 19.715 1.00 90.62 83 VAL A C 1
ATOM 657 O O . VAL A 1 83 ? -20.026 9.510 20.763 1.00 90.62 83 VAL A O 1
ATOM 660 N N . PRO A 1 84 ? -21.185 8.171 19.387 1.00 87.81 84 PRO A N 1
ATOM 661 C CA . PRO A 1 84 ? -22.335 8.086 20.279 1.00 87.81 84 PRO A CA 1
ATOM 662 C C . PRO A 1 84 ? -21.989 7.289 21.542 1.00 87.81 84 PRO A C 1
ATOM 664 O O . PRO A 1 84 ? -21.028 6.523 21.575 1.00 87.81 84 PRO A O 1
ATOM 667 N N . SER A 1 85 ? -22.790 7.431 22.601 1.00 86.44 85 SER A N 1
ATOM 668 C CA . SER A 1 85 ? -22.548 6.662 23.824 1.00 86.44 85 SER A CA 1
ATOM 669 C C . SER A 1 85 ? -22.866 5.179 23.604 1.00 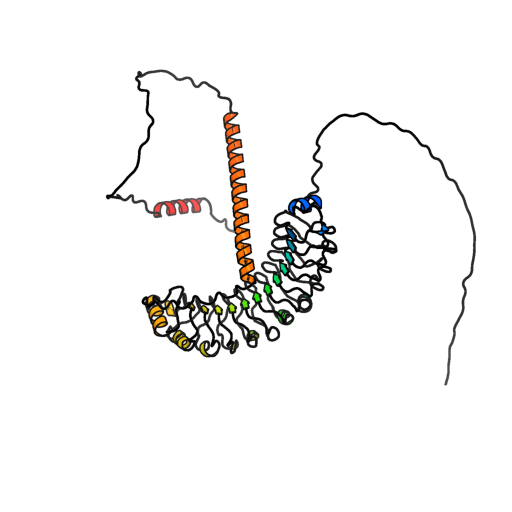86.44 85 SER A C 1
ATOM 671 O O . SER A 1 85 ? -24.028 4.806 23.466 1.00 86.44 85 SER A O 1
ATOM 673 N N . LEU A 1 86 ? -21.834 4.328 23.602 1.00 87.81 86 LEU A N 1
ATOM 674 C CA . LEU A 1 86 ? -21.956 2.881 23.364 1.00 87.81 86 LEU A CA 1
ATOM 675 C C . LEU A 1 86 ? -21.777 2.030 24.633 1.00 87.81 86 LEU A C 1
ATOM 677 O O . LEU A 1 86 ? -21.559 0.819 24.562 1.00 87.81 86 LEU A O 1
ATOM 681 N N . LYS A 1 87 ? -21.903 2.653 25.814 1.00 86.44 87 LYS A N 1
ATOM 682 C CA . LYS A 1 87 ? -21.694 2.003 27.122 1.00 86.44 87 LYS A CA 1
ATOM 683 C C . LYS A 1 87 ? -22.656 0.844 27.390 1.00 86.44 87 LYS A C 1
ATOM 685 O O . LYS A 1 87 ? -22.292 -0.084 28.105 1.00 86.44 87 LYS A O 1
ATOM 690 N N . GLU A 1 88 ? -23.858 0.895 26.819 1.00 87.25 88 GLU A N 1
ATOM 691 C CA . GLU A 1 88 ? -24.902 -0.121 27.003 1.00 87.25 88 GLU A CA 1
ATOM 692 C C . GLU A 1 88 ? -24.737 -1.350 26.090 1.00 87.25 88 GLU A C 1
ATOM 694 O O . GLU A 1 88 ? -25.476 -2.319 26.251 1.00 87.25 88 GLU A O 1
ATOM 699 N N . PHE A 1 89 ? -23.742 -1.361 25.190 1.00 89.56 89 PHE A N 1
ATOM 700 C CA . PHE A 1 89 ? -23.487 -2.439 24.221 1.00 89.56 89 PHE A CA 1
ATOM 701 C C . PHE A 1 89 ? -22.152 -3.171 24.492 1.00 89.56 89 PHE A C 1
ATOM 703 O O . PHE A 1 89 ? -21.226 -3.117 23.678 1.00 89.56 89 PHE A O 1
ATOM 710 N N . PRO A 1 90 ? -21.993 -3.873 25.631 1.00 88.38 90 PRO A N 1
ATOM 711 C CA . PRO A 1 90 ? -20.699 -4.422 26.050 1.00 88.38 90 PRO A CA 1
ATOM 712 C C . PRO A 1 90 ? -20.185 -5.573 25.171 1.00 88.38 90 PRO A C 1
ATOM 714 O O . PRO A 1 90 ? -18.987 -5.831 25.155 1.00 88.38 90 PRO A O 1
ATOM 717 N N . LYS A 1 91 ? -21.066 -6.267 24.434 1.00 92.00 91 LYS A N 1
ATOM 718 C CA . LYS A 1 91 ? -20.701 -7.404 23.564 1.00 92.00 91 LYS A CA 1
ATOM 719 C C . LYS A 1 91 ? -20.454 -7.013 22.105 1.00 92.00 91 LYS A C 1
ATOM 721 O O . LYS A 1 91 ? -20.388 -7.888 21.241 1.00 92.00 91 LYS A O 1
ATOM 726 N N . LEU A 1 92 ? -20.344 -5.716 21.827 1.00 93.75 92 LEU A N 1
ATOM 727 C CA . LEU A 1 92 ? -20.129 -5.202 20.483 1.00 93.75 92 LEU A CA 1
ATOM 728 C C . LEU A 1 92 ? -18.803 -5.718 19.909 1.00 93.75 92 LEU A C 1
ATOM 730 O O . LEU A 1 92 ? -17.751 -5.571 20.526 1.00 93.75 92 LEU A O 1
ATOM 734 N N . LYS A 1 93 ? -18.863 -6.308 18.714 1.00 95.69 93 LYS A N 1
ATOM 735 C CA . LYS A 1 93 ? -17.713 -6.856 17.981 1.00 95.69 93 LYS A CA 1
ATOM 736 C C . LYS A 1 93 ? -17.389 -6.051 16.732 1.00 95.69 93 LYS A C 1
ATOM 738 O O . LYS A 1 93 ? -16.217 -5.970 16.375 1.00 95.69 93 LYS A O 1
ATOM 743 N N . ILE A 1 94 ? -18.398 -5.485 16.076 1.00 96.00 94 ILE A N 1
ATOM 744 C CA . ILE A 1 94 ? -18.247 -4.716 14.840 1.00 96.00 94 ILE A CA 1
ATOM 745 C C . ILE A 1 94 ? -18.938 -3.369 15.024 1.00 96.00 94 ILE A C 1
ATOM 747 O O . ILE A 1 94 ? -20.109 -3.313 15.396 1.00 96.00 94 ILE A O 1
ATOM 751 N N . LEU A 1 95 ? -18.212 -2.287 14.766 1.00 95.50 95 LEU A N 1
ATOM 752 C CA . LEU A 1 95 ? -18.745 -0.932 14.813 1.00 95.50 95 LEU A CA 1
ATOM 753 C C . LEU A 1 95 ? -18.392 -0.198 13.524 1.00 95.50 95 LEU A C 1
ATOM 755 O O . LEU A 1 95 ? -17.215 0.032 13.242 1.00 95.50 95 LEU A O 1
ATOM 759 N N . ASP A 1 96 ? -19.416 0.185 12.766 1.00 94.38 96 ASP A N 1
ATOM 760 C CA . ASP A 1 96 ? -19.277 1.029 11.585 1.00 94.38 96 ASP A CA 1
ATOM 761 C C . ASP A 1 96 ? -19.748 2.453 11.888 1.00 94.38 96 ASP A C 1
ATOM 763 O O . ASP A 1 96 ? -20.925 2.703 12.132 1.00 94.38 96 ASP A O 1
ATOM 767 N N . LEU A 1 97 ? -18.801 3.384 11.888 1.00 93.12 97 LEU A N 1
ATOM 768 C CA . LEU A 1 97 ? -18.993 4.824 12.036 1.00 93.12 97 LEU A CA 1
ATOM 769 C C . LEU A 1 97 ? -18.489 5.569 10.787 1.00 93.12 97 LEU A C 1
ATOM 771 O O . LEU A 1 97 ? -18.146 6.753 10.865 1.00 93.12 97 LEU A O 1
ATOM 775 N N . GLY A 1 98 ? -18.427 4.888 9.640 1.00 90.06 98 GLY A N 1
ATOM 776 C CA . GLY A 1 98 ? -17.986 5.454 8.371 1.00 90.06 98 GLY A CA 1
ATOM 777 C C . GLY A 1 98 ? -18.833 6.636 7.882 1.00 90.06 98 GLY A C 1
ATOM 778 O O . GLY A 1 98 ? -19.969 6.834 8.313 1.00 90.06 98 GLY A O 1
ATOM 779 N N . CYS A 1 99 ? -18.264 7.445 6.986 1.00 90.75 99 CYS A N 1
ATOM 780 C CA . CYS A 1 99 ? -18.926 8.581 6.327 1.00 90.75 99 CYS A CA 1
ATOM 781 C C . CYS A 1 99 ? -19.691 9.511 7.293 1.00 90.75 99 CYS A C 1
ATOM 783 O O . CYS A 1 99 ? -20.833 9.896 7.033 1.00 90.75 99 CYS A O 1
ATOM 785 N N . ASN A 1 100 ? -19.071 9.862 8.417 1.00 90.00 100 ASN A N 1
ATOM 786 C CA . ASN A 1 100 ? -19.599 10.815 9.393 1.00 90.00 100 ASN A CA 1
ATOM 787 C C . ASN A 1 100 ? -18.705 12.073 9.444 1.00 90.00 100 ASN A C 1
ATOM 789 O O . ASN A 1 100 ? -17.882 12.314 8.563 1.00 90.00 100 ASN A O 1
ATOM 793 N N . LYS A 1 101 ? -18.893 12.926 10.453 1.00 92.94 101 LYS A N 1
ATOM 794 C CA . LYS A 1 101 ? -18.117 14.155 10.694 1.00 92.94 101 LYS A CA 1
ATOM 795 C C . LYS A 1 101 ? -17.298 14.061 11.985 1.00 92.94 101 LYS A C 1
ATOM 797 O O . LYS A 1 101 ? -17.015 15.078 12.622 1.00 92.94 101 LYS A O 1
ATOM 802 N N . ILE A 1 102 ? -16.935 12.845 12.397 1.00 93.44 102 ILE A N 1
ATOM 803 C CA . ILE A 1 102 ? -16.238 12.596 13.660 1.00 93.44 102 ILE A CA 1
ATOM 804 C C . ILE A 1 102 ? -14.818 13.146 13.561 1.00 93.44 102 ILE A C 1
ATOM 806 O O . ILE A 1 102 ? -14.081 12.827 12.630 1.00 93.44 102 ILE A O 1
ATOM 810 N N . LYS A 1 103 ? -14.426 13.974 14.533 1.00 93.69 103 LYS A N 1
ATOM 811 C CA . LYS A 1 103 ? -13.088 14.594 14.584 1.00 93.69 103 LYS A CA 1
ATOM 812 C C . LYS A 1 103 ? -12.122 13.877 15.522 1.00 93.69 103 LYS A C 1
ATOM 814 O O . LYS A 1 103 ? -10.914 13.891 15.295 1.00 93.69 103 LYS A O 1
ATOM 819 N N . HIS A 1 104 ? -12.654 13.271 16.579 1.00 92.75 104 HIS A N 1
ATOM 820 C CA . HIS A 1 104 ? -11.884 12.605 17.621 1.00 92.75 104 HIS A CA 1
ATOM 821 C C . HIS A 1 104 ? -12.680 11.422 18.166 1.00 92.75 104 HIS A C 1
ATOM 823 O O . HIS A 1 104 ? -13.906 11.488 18.248 1.00 92.75 104 HIS A O 1
ATOM 829 N N . VAL A 1 105 ? -11.965 10.375 18.568 1.00 92.50 105 VAL A N 1
ATOM 830 C CA . VAL A 1 105 ? -12.498 9.300 19.408 1.00 92.50 105 VAL A CA 1
ATOM 831 C C . VAL A 1 105 ? -11.952 9.554 20.808 1.00 92.50 105 VAL A C 1
ATOM 833 O O . VAL A 1 105 ? -10.746 9.457 21.039 1.00 92.50 105 VAL A O 1
ATOM 836 N N . LEU A 1 106 ? -12.809 9.979 21.732 1.00 89.88 106 LEU A N 1
ATOM 837 C CA . LEU A 1 106 ? -12.365 10.429 23.045 1.00 89.88 106 LEU A CA 1
ATOM 838 C C . LEU A 1 106 ? -12.040 9.239 23.963 1.00 89.88 106 LEU A C 1
ATOM 840 O O . LEU A 1 106 ? -12.678 8.184 23.874 1.00 89.88 106 LEU A O 1
ATOM 844 N N . PRO A 1 107 ? -11.084 9.399 24.901 1.00 82.25 107 PRO A N 1
ATOM 845 C CA . PRO A 1 107 ? -10.852 8.428 25.966 1.00 82.25 107 PRO A CA 1
ATOM 846 C C . PRO A 1 107 ? -12.112 8.283 26.836 1.00 82.25 107 PRO A C 1
ATOM 848 O O . PRO A 1 107 ? -12.377 9.102 27.712 1.00 82.25 107 PRO A O 1
ATOM 851 N N . GLY A 1 108 ? -12.923 7.262 26.558 1.00 84.69 108 GLY A N 1
ATOM 852 C CA . GLY A 1 108 ? -14.201 7.021 27.236 1.00 84.69 108 GLY A CA 1
ATOM 853 C C . GLY A 1 108 ? -15.327 6.567 26.305 1.00 84.69 108 GLY A C 1
ATOM 854 O O . GLY A 1 108 ? -16.221 5.848 26.755 1.00 84.69 108 GLY A O 1
ATOM 855 N N . ASP A 1 109 ? -15.262 6.917 25.018 1.00 88.69 109 ASP A N 1
ATOM 856 C CA . ASP A 1 109 ? -16.328 6.611 24.051 1.00 88.69 109 ASP A CA 1
ATOM 857 C C . ASP A 1 109 ? -16.511 5.098 23.863 1.00 88.69 109 ASP A C 1
ATOM 859 O O . ASP A 1 109 ? -17.634 4.596 23.846 1.00 88.69 109 ASP A O 1
ATOM 863 N N . LEU A 1 110 ? -15.392 4.365 23.808 1.00 90.75 110 LEU A N 1
ATOM 864 C CA . LEU A 1 110 ? -15.333 2.912 23.608 1.00 90.75 110 LEU A CA 1
ATOM 865 C C . LEU A 1 110 ? -14.873 2.151 24.864 1.00 90.75 110 LEU A C 1
ATOM 867 O O . LEU A 1 110 ? -14.348 1.042 24.780 1.00 90.75 110 LEU A O 1
ATOM 871 N N . GLU A 1 111 ? -15.039 2.734 26.057 1.00 90.25 111 GLU A N 1
ATOM 872 C CA . GLU A 1 111 ? -14.499 2.165 27.303 1.00 90.25 111 GLU A CA 1
ATOM 873 C C . GLU A 1 111 ? -15.062 0.772 27.632 1.00 90.25 111 GLU A C 1
ATOM 875 O O . GLU A 1 111 ? -14.358 -0.065 28.193 1.00 90.25 111 GLU A O 1
ATOM 880 N N . LYS A 1 112 ? -16.332 0.518 27.293 1.00 89.69 112 LYS A N 1
ATOM 881 C CA . LYS A 1 112 ? -17.028 -0.744 27.599 1.00 89.69 112 LYS A CA 1
ATOM 882 C C . LYS A 1 112 ? -17.009 -1.757 26.454 1.00 89.69 112 LYS A C 1
ATOM 884 O O . LYS A 1 112 ? -17.423 -2.892 26.664 1.00 89.69 112 LYS A O 1
ATOM 889 N N . ASN A 1 113 ? -16.517 -1.385 25.273 1.00 92.06 113 ASN A N 1
ATOM 890 C CA . ASN A 1 113 ? -16.536 -2.228 24.076 1.00 92.06 113 ASN A CA 1
ATOM 891 C C . ASN A 1 113 ? -15.219 -3.020 23.939 1.00 92.06 113 ASN A C 1
ATOM 893 O O . ASN A 1 113 ? -14.537 -2.962 22.920 1.00 92.06 113 ASN A O 1
ATOM 897 N N . CYS A 1 114 ? -14.837 -3.751 24.991 1.00 92.00 114 CYS A N 1
ATOM 898 C CA . CYS A 1 114 ? -13.552 -4.462 25.062 1.00 92.00 114 CYS A CA 1
ATOM 899 C C . CYS A 1 114 ? -13.423 -5.609 24.042 1.00 92.00 114 CYS A C 1
ATOM 901 O O . CYS A 1 114 ? -12.310 -5.952 23.642 1.00 92.00 114 CYS A O 1
ATOM 903 N N . ASP A 1 115 ? -14.558 -6.176 23.621 1.00 94.12 115 ASP A N 1
ATOM 904 C CA . ASP A 1 115 ? -14.651 -7.293 22.672 1.00 94.12 115 ASP A CA 1
ATOM 905 C C . ASP A 1 115 ? -14.672 -6.840 21.201 1.00 94.12 115 ASP A C 1
ATOM 907 O O . ASP A 1 115 ? -14.853 -7.671 20.303 1.00 94.12 115 ASP A O 1
ATOM 911 N N . LEU A 1 116 ? -14.494 -5.539 20.941 1.00 96.25 116 LEU A N 1
ATOM 912 C CA . LEU A 1 116 ? -14.524 -4.977 19.597 1.00 96.25 116 LEU A CA 1
ATOM 913 C C . LEU A 1 116 ? -13.385 -5.558 18.751 1.00 96.25 116 LEU A C 1
ATOM 915 O O . LEU A 1 116 ? -12.215 -5.463 19.112 1.00 96.25 116 LEU A O 1
ATOM 919 N N . ARG A 1 117 ? -13.741 -6.158 17.614 1.00 97.00 117 ARG A N 1
ATOM 920 C CA . ARG A 1 117 ? -12.829 -6.818 16.667 1.00 97.00 117 ARG A CA 1
ATOM 921 C C . ARG A 1 117 ? -12.632 -6.013 15.397 1.00 97.00 117 ARG A C 1
ATOM 923 O O . ARG A 1 117 ? -11.561 -6.097 14.801 1.00 97.00 117 ARG A O 1
ATOM 930 N N . GLU A 1 118 ? -13.645 -5.258 14.996 1.00 97.69 118 GLU A N 1
ATOM 931 C CA . GLU A 1 118 ? -13.618 -4.429 13.800 1.00 97.69 118 GLU A CA 1
ATOM 932 C C . GLU A 1 118 ? -14.200 -3.050 14.088 1.00 97.69 118 GLU A C 1
ATOM 934 O O . GLU A 1 118 ? -15.325 -2.924 14.575 1.00 97.69 118 GLU A O 1
ATOM 939 N N . LEU A 1 119 ? -13.416 -2.022 13.776 1.00 97.25 119 LEU A N 1
ATOM 940 C CA . LEU A 1 119 ? -13.796 -0.626 13.917 1.00 97.25 119 LEU A CA 1
ATOM 941 C C . LEU A 1 119 ? -13.592 0.081 12.583 1.00 97.25 119 LEU A C 1
ATOM 943 O O . LEU A 1 119 ? -12.465 0.196 12.090 1.00 97.25 119 LEU A O 1
ATOM 947 N N . LYS A 1 120 ? -14.690 0.571 12.013 1.00 96.38 120 LYS A N 1
ATOM 948 C CA . LYS A 1 120 ? -14.678 1.327 10.767 1.00 96.38 120 LYS A CA 1
ATOM 949 C C . LYS A 1 120 ? -14.961 2.793 11.054 1.00 96.38 120 LYS A C 1
ATOM 951 O O . LYS A 1 120 ? -16.019 3.151 11.555 1.00 96.38 120 LYS A O 1
ATOM 956 N N . LEU A 1 121 ? -13.996 3.635 10.727 1.00 94.81 121 LEU A N 1
ATOM 957 C CA . LEU A 1 121 ? -14.003 5.080 10.941 1.00 94.81 121 LEU A CA 1
ATOM 958 C C . LEU A 1 121 ? -13.618 5.819 9.653 1.00 94.81 121 LEU A C 1
ATOM 960 O O . LEU A 1 121 ? -13.111 6.940 9.686 1.00 94.81 121 LEU A O 1
ATOM 964 N N . TYR A 1 122 ? -13.831 5.190 8.499 1.00 92.38 122 TYR A N 1
ATOM 965 C CA . TYR A 1 122 ? -13.456 5.758 7.212 1.00 92.38 122 TYR A CA 1
ATOM 966 C C . TYR A 1 122 ? -14.297 6.977 6.837 1.00 92.38 122 TYR A C 1
ATOM 968 O O . TYR A 1 122 ? -15.432 7.106 7.288 1.00 92.38 122 TYR A O 1
ATOM 976 N N . ALA A 1 123 ? -13.761 7.854 5.988 1.00 91.88 123 ALA A N 1
ATOM 977 C CA . ALA A 1 123 ? -14.443 9.058 5.513 1.00 91.88 123 ALA A CA 1
ATOM 978 C C . ALA A 1 123 ? -14.999 9.913 6.672 1.00 91.88 123 ALA A C 1
ATOM 980 O O . ALA A 1 123 ? -16.189 10.212 6.727 1.00 91.88 123 ALA A O 1
ATOM 981 N N . ASN A 1 124 ? -14.127 10.267 7.616 1.00 91.69 124 ASN A N 1
ATOM 982 C CA . ASN A 1 124 ? -14.420 11.148 8.746 1.00 91.69 124 ASN A CA 1
ATOM 983 C C . ASN A 1 124 ? -13.431 12.334 8.761 1.00 91.69 124 ASN A C 1
ATOM 985 O O . ASN A 1 124 ? -12.665 12.562 7.823 1.00 91.69 124 ASN A O 1
ATOM 989 N N . GLU A 1 125 ? -13.440 13.128 9.831 1.00 95.25 125 GLU A N 1
ATOM 990 C CA . GLU A 1 125 ? -12.528 14.258 10.018 1.00 95.25 125 GLU A CA 1
ATOM 991 C C . GLU A 1 125 ? -11.455 13.992 11.085 1.00 95.25 125 GLU A C 1
ATOM 993 O O . GLU A 1 125 ? -10.926 14.934 11.683 1.00 95.25 125 GLU A O 1
ATOM 998 N N . ILE A 1 126 ? -11.113 12.722 11.319 1.00 96.19 126 ILE A N 1
ATOM 999 C CA . ILE A 1 126 ? -10.210 12.320 12.399 1.00 96.19 126 ILE A CA 1
ATOM 1000 C C . ILE A 1 126 ? -8.801 12.843 12.132 1.00 96.19 126 ILE A C 1
ATOM 1002 O O . ILE A 1 126 ? -8.237 12.636 11.058 1.00 96.19 126 ILE A O 1
ATOM 1006 N N . MET A 1 127 ? -8.223 13.529 13.117 1.00 94.44 127 MET A N 1
ATOM 1007 C CA . MET A 1 127 ? -6.879 14.117 13.011 1.00 94.44 127 MET A CA 1
ATOM 1008 C C . MET A 1 127 ? -5.792 13.294 13.708 1.00 94.44 127 MET A C 1
ATOM 1010 O O . MET A 1 127 ? -4.615 13.403 13.357 1.00 94.44 127 MET A O 1
ATOM 1014 N N . GLU A 1 128 ? -6.178 12.479 14.685 1.00 94.88 128 GLU A N 1
ATOM 1015 C CA . GLU A 1 128 ? -5.286 11.658 15.497 1.00 94.88 128 GLU A CA 1
ATOM 1016 C C . GLU A 1 128 ? -5.974 10.349 15.883 1.00 94.88 128 GLU A C 1
ATOM 1018 O O . GLU A 1 128 ? -7.190 10.307 16.071 1.00 94.88 128 GLU A O 1
ATOM 1023 N N . ILE A 1 129 ? -5.190 9.282 16.012 1.00 94.94 129 ILE A N 1
ATOM 1024 C CA . ILE A 1 129 ? -5.685 8.004 16.515 1.00 94.94 129 ILE A CA 1
ATOM 1025 C C . ILE A 1 129 ? -5.633 8.065 18.043 1.00 94.94 129 ILE A C 1
ATOM 1027 O O . ILE A 1 129 ? -4.555 8.189 18.628 1.00 94.94 129 ILE A O 1
ATOM 1031 N N . SER A 1 130 ? -6.789 7.988 18.694 1.00 94.44 130 SER A N 1
ATOM 1032 C CA . SER A 1 130 ? -6.930 8.043 20.153 1.00 94.44 130 SER A CA 1
ATOM 1033 C C . SER A 1 130 ? -8.185 7.288 20.611 1.00 94.44 130 SER A C 1
ATOM 1035 O O . SER A 1 130 ? -8.960 6.805 19.789 1.00 94.44 130 SER A O 1
ATOM 1037 N N . GLY A 1 131 ? -8.339 7.088 21.925 1.00 91.69 131 GLY A N 1
ATOM 1038 C CA . GLY A 1 131 ? -9.539 6.469 22.505 1.00 91.69 131 GLY A CA 1
ATOM 1039 C C . GLY A 1 131 ? -9.674 4.950 22.314 1.00 91.69 131 GLY A C 1
ATOM 1040 O O . GLY A 1 131 ? -10.733 4.398 22.602 1.00 91.69 131 GLY A O 1
ATOM 1041 N N . LEU A 1 132 ? -8.615 4.258 21.871 1.00 94.50 132 LEU A N 1
ATOM 1042 C CA . LEU A 1 132 ? -8.625 2.811 21.588 1.00 94.50 132 LEU A CA 1
ATOM 1043 C C . LEU A 1 132 ? -8.028 1.937 22.709 1.00 94.50 132 LEU A C 1
ATOM 1045 O O . LEU A 1 132 ? -7.871 0.730 22.531 1.00 94.50 132 LEU A O 1
ATOM 1049 N N . ASP A 1 133 ? -7.710 2.506 23.876 1.00 91.50 133 ASP A N 1
ATOM 1050 C CA . ASP A 1 133 ? -6.939 1.827 24.935 1.00 91.50 133 ASP A CA 1
ATOM 1051 C C . ASP A 1 133 ? -7.578 0.526 25.458 1.00 91.50 133 ASP A C 1
ATOM 1053 O O . ASP A 1 133 ? -6.877 -0.413 25.847 1.00 91.50 133 ASP A O 1
ATOM 1057 N N . ASN A 1 134 ? -8.911 0.451 25.445 1.00 91.00 134 ASN A N 1
ATOM 1058 C CA . ASN A 1 134 ? -9.665 -0.711 25.923 1.00 91.00 134 ASN A CA 1
ATOM 1059 C C . ASN A 1 134 ? -10.025 -1.722 24.820 1.00 91.00 134 ASN A C 1
ATOM 1061 O O . ASN A 1 134 ? -10.421 -2.841 25.141 1.00 91.00 134 ASN A O 1
ATOM 1065 N N . CYS A 1 135 ? -9.828 -1.388 23.539 1.00 93.75 135 CYS A N 1
ATOM 1066 C CA . CYS A 1 135 ? -10.176 -2.234 22.388 1.00 93.75 135 CYS A CA 1
ATOM 1067 C C . CYS A 1 135 ? -9.121 -3.334 22.136 1.00 93.75 135 CYS A C 1
ATOM 1069 O O . CYS A 1 135 ? -8.548 -3.445 21.056 1.00 93.75 135 CYS A O 1
ATOM 1071 N N . LYS A 1 136 ? -8.809 -4.147 23.150 1.00 93.31 136 LYS A N 1
ATOM 1072 C CA . LYS A 1 136 ? -7.674 -5.094 23.126 1.00 93.31 136 LYS A CA 1
ATOM 1073 C C . LYS A 1 136 ? -7.841 -6.247 22.130 1.00 93.31 136 LYS A C 1
ATOM 1075 O O . LYS A 1 136 ? -6.843 -6.843 21.728 1.00 93.31 136 LYS A O 1
ATOM 1080 N N . GLU A 1 137 ? -9.078 -6.555 21.742 1.00 95.94 137 GLU A N 1
ATOM 1081 C CA . GLU A 1 137 ? -9.423 -7.607 20.776 1.00 95.94 137 GLU A CA 1
ATOM 1082 C C . GLU A 1 137 ? -9.527 -7.106 19.324 1.00 95.94 137 GLU A C 1
ATOM 1084 O O . GLU A 1 137 ? -9.900 -7.877 18.433 1.00 95.94 137 GLU A O 1
ATOM 1089 N N . LEU A 1 138 ? -9.181 -5.837 19.073 1.00 97.19 138 LEU A N 1
ATOM 1090 C CA . LEU A 1 138 ? -9.305 -5.220 17.758 1.00 97.19 138 LEU A CA 1
ATOM 1091 C C . LEU A 1 138 ? -8.342 -5.870 16.758 1.00 97.19 138 LEU A C 1
ATOM 1093 O O . LEU A 1 138 ? -7.127 -5.861 16.953 1.00 97.19 138 LEU A O 1
ATOM 1097 N N . ASN A 1 139 ? -8.903 -6.415 15.679 1.00 97.06 139 ASN A N 1
ATOM 1098 C CA . ASN A 1 139 ? -8.171 -7.051 14.584 1.00 97.06 139 ASN A CA 1
ATOM 1099 C C . ASN A 1 139 ? -8.145 -6.162 13.337 1.00 97.06 139 ASN A C 1
ATOM 1101 O O . ASN A 1 139 ? -7.128 -6.117 12.650 1.00 97.06 139 ASN A O 1
ATOM 1105 N N . ASN A 1 140 ? -9.241 -5.446 13.071 1.00 97.50 140 ASN A N 1
ATOM 1106 C CA . ASN A 1 140 ? -9.428 -4.648 11.864 1.00 97.50 140 ASN A CA 1
ATOM 1107 C C . ASN A 1 140 ? -9.721 -3.193 12.245 1.00 97.50 140 ASN A C 1
ATOM 1109 O O . ASN A 1 140 ? -10.720 -2.912 12.910 1.00 97.50 140 ASN A O 1
ATOM 1113 N N . LEU A 1 141 ? -8.867 -2.270 11.805 1.00 97.56 141 LEU A N 1
ATOM 1114 C CA . LEU A 1 141 ? -9.050 -0.834 12.002 1.00 97.56 141 LEU A CA 1
ATOM 1115 C C . LEU A 1 141 ? -9.002 -0.120 10.652 1.00 97.56 141 LEU A C 1
ATOM 1117 O O . LEU A 1 141 ? -7.957 -0.069 10.000 1.00 97.56 141 LEU A O 1
ATOM 1121 N N . LEU A 1 142 ? -10.148 0.421 10.240 1.00 97.56 142 LEU A N 1
ATOM 1122 C CA . LEU A 1 142 ? -10.315 1.090 8.952 1.00 97.56 142 LEU A CA 1
ATOM 1123 C C . LEU A 1 142 ? -10.452 2.600 9.173 1.00 97.56 142 LEU A C 1
ATOM 1125 O O . LEU A 1 142 ? -11.482 3.065 9.656 1.00 97.56 142 LEU A O 1
ATOM 1129 N N . LEU A 1 143 ? -9.413 3.362 8.839 1.00 96.19 143 LEU A N 1
ATOM 1130 C CA . LEU A 1 143 ? -9.299 4.809 9.066 1.00 96.19 143 LEU A CA 1
ATOM 1131 C C . LEU A 1 143 ? -9.064 5.589 7.763 1.00 96.19 143 LEU A C 1
ATOM 1133 O O . LEU A 1 143 ? -8.602 6.735 7.794 1.00 96.19 143 LEU A O 1
ATOM 1137 N N . GLN A 1 144 ? -9.385 4.999 6.613 1.00 94.12 144 GLN A N 1
ATOM 1138 C CA . GLN A 1 144 ? -9.169 5.649 5.325 1.00 94.12 144 GLN A CA 1
ATOM 1139 C C . GLN A 1 144 ? -9.978 6.938 5.131 1.00 94.12 144 GLN A C 1
ATOM 1141 O O . GLN A 1 144 ? -11.042 7.098 5.726 1.00 94.12 144 GLN A O 1
ATOM 1146 N N . TYR A 1 145 ? -9.495 7.855 4.290 1.00 93.62 145 TYR A N 1
ATOM 1147 C CA . TYR A 1 145 ? -10.144 9.150 4.021 1.00 93.62 145 TYR A CA 1
ATOM 1148 C C . TYR A 1 145 ? -10.383 9.984 5.293 1.00 93.62 145 TYR A C 1
ATOM 1150 O O . TYR A 1 145 ? -11.495 10.434 5.564 1.00 93.62 145 TYR A O 1
ATOM 1158 N N . ASN A 1 146 ? -9.334 10.180 6.091 1.00 93.94 146 ASN A N 1
ATOM 1159 C CA . ASN A 1 146 ? -9.349 11.046 7.272 1.00 93.94 146 ASN A CA 1
ATOM 1160 C C . ASN A 1 146 ? -8.288 12.159 7.142 1.00 93.94 146 ASN A C 1
ATOM 1162 O O . ASN A 1 146 ? -7.735 12.423 6.072 1.00 93.94 146 ASN A O 1
ATOM 1166 N N . LYS A 1 147 ? -8.017 12.885 8.230 1.00 96.31 147 LYS A N 1
ATOM 1167 C CA . LYS A 1 147 ? -7.035 13.981 8.287 1.00 96.31 147 LYS A CA 1
ATOM 1168 C C . LYS A 1 147 ? -5.836 13.623 9.178 1.00 96.31 147 LYS A C 1
ATOM 1170 O O . LYS A 1 147 ? -5.170 14.532 9.682 1.00 96.31 147 LYS A O 1
ATOM 1175 N N . ILE A 1 148 ? -5.550 12.330 9.362 1.00 96.75 148 ILE A N 1
ATOM 1176 C CA . ILE A 1 148 ? -4.540 11.828 10.301 1.00 96.75 148 ILE A CA 1
ATOM 1177 C C . ILE A 1 148 ? -3.141 12.225 9.830 1.00 96.75 148 ILE A C 1
ATOM 1179 O O . ILE A 1 148 ? -2.764 11.966 8.688 1.00 96.75 148 ILE A O 1
ATOM 1183 N N . LYS A 1 149 ? -2.368 12.867 10.713 1.00 94.88 149 LYS A N 1
ATOM 1184 C CA . LYS A 1 149 ? -1.002 13.346 10.412 1.00 94.88 149 LYS A CA 1
ATOM 1185 C C . LYS A 1 149 ? 0.111 12.436 10.936 1.00 94.88 149 LYS A C 1
ATOM 1187 O O . LYS A 1 149 ? 1.202 12.435 10.368 1.00 94.88 149 LYS A O 1
ATOM 1192 N N . SER A 1 150 ? -0.162 11.694 12.008 1.00 94.12 150 SER A N 1
ATOM 1193 C CA . SER A 1 150 ? 0.738 10.712 12.625 1.00 94.12 150 SER A CA 1
ATOM 1194 C C . SER A 1 150 ? -0.085 9.605 13.277 1.00 94.12 150 SER A C 1
ATOM 1196 O O . SER A 1 150 ? -1.230 9.846 13.660 1.00 94.12 150 SER A O 1
ATOM 1198 N N . ILE A 1 151 ? 0.503 8.419 13.438 1.00 92.56 151 ILE A N 1
ATOM 1199 C CA . ILE A 1 151 ? -0.133 7.295 14.140 1.00 92.56 151 ILE A CA 1
ATOM 1200 C C . ILE A 1 151 ? -0.225 7.599 15.643 1.00 92.56 151 ILE A C 1
ATOM 1202 O O . ILE A 1 151 ? -1.274 7.406 16.259 1.00 92.56 151 ILE A O 1
ATOM 1206 N N . GLY A 1 152 ? 0.848 8.136 16.227 1.00 91.00 152 GLY A N 1
ATOM 1207 C CA . GLY A 1 152 ? 0.888 8.526 17.633 1.00 91.00 152 GLY A CA 1
ATOM 1208 C C . GLY A 1 152 ? 0.781 7.332 18.588 1.00 91.00 152 GLY A C 1
ATOM 1209 O O . GLY A 1 152 ? 1.108 6.195 18.254 1.00 91.00 152 GLY A O 1
ATOM 1210 N N . LYS A 1 153 ? 0.313 7.587 19.816 1.00 90.56 153 LYS A N 1
ATOM 1211 C CA . LYS A 1 153 ? 0.191 6.559 20.870 1.00 90.56 153 LYS A CA 1
ATOM 1212 C C . LYS A 1 153 ? -1.130 5.787 20.845 1.00 90.56 153 LYS A C 1
ATOM 1214 O O . LYS A 1 153 ? -1.281 4.845 21.617 1.00 90.56 153 LYS A O 1
ATOM 1219 N N . GLY A 1 154 ? -2.071 6.144 19.968 1.00 88.88 154 GLY A N 1
ATOM 1220 C CA . GLY A 1 154 ? -3.405 5.536 19.936 1.00 88.88 154 GLY A CA 1
ATOM 1221 C C . GLY A 1 154 ? -3.410 4.030 19.694 1.00 88.88 154 GLY A C 1
ATOM 1222 O O . GLY A 1 154 ? -4.346 3.353 20.106 1.00 88.88 154 GLY A O 1
ATOM 1223 N N . LEU A 1 155 ? -2.355 3.489 19.073 1.00 93.81 155 LEU A N 1
ATOM 1224 C CA . LEU A 1 155 ? -2.237 2.058 18.791 1.00 93.81 155 LEU A CA 1
ATOM 1225 C C . LEU A 1 155 ? -1.490 1.251 19.874 1.00 93.81 155 LEU A C 1
ATOM 1227 O O . LEU A 1 155 ? -1.300 0.045 19.728 1.00 93.81 155 LEU A O 1
ATOM 1231 N N . GLN A 1 156 ? -1.070 1.869 20.984 1.00 92.12 156 GLN A N 1
ATOM 1232 C CA . GLN A 1 156 ? -0.188 1.231 21.976 1.00 92.12 156 GLN A CA 1
ATOM 1233 C C . GLN A 1 156 ? -0.784 -0.041 22.624 1.00 92.12 156 GLN A C 1
ATOM 1235 O O . GLN A 1 156 ? -0.045 -0.953 23.019 1.00 92.12 156 GLN A O 1
ATOM 1240 N N . HIS A 1 157 ? -2.115 -0.116 22.732 1.00 91.69 157 HIS A N 1
ATOM 1241 C CA . HIS A 1 157 ? -2.829 -1.194 23.428 1.00 91.69 157 HIS A CA 1
ATOM 1242 C C . HIS A 1 157 ? -3.528 -2.206 22.496 1.00 91.69 157 HIS A C 1
ATOM 1244 O O . HIS A 1 157 ? -3.892 -3.290 22.955 1.00 91.69 157 HIS A O 1
ATOM 1250 N N . VAL A 1 158 ? -3.642 -1.926 21.192 1.00 94.25 158 VAL A N 1
ATOM 1251 C CA . VAL A 1 158 ? -4.341 -2.773 20.196 1.00 94.25 158 VAL A CA 1
ATOM 1252 C C . VAL A 1 158 ? -3.403 -3.801 19.544 1.00 94.25 158 VAL A C 1
ATOM 1254 O O . VAL A 1 158 ? -3.202 -3.852 18.337 1.00 94.25 158 VAL A O 1
ATOM 1257 N N . ARG A 1 159 ? -2.789 -4.659 20.364 1.00 94.50 159 ARG A N 1
ATOM 1258 C CA . ARG A 1 159 ? -1.696 -5.560 19.931 1.00 94.50 159 ARG A CA 1
ATOM 1259 C C . ARG A 1 159 ? -2.114 -6.714 19.009 1.00 94.50 159 ARG A C 1
ATOM 1261 O O . ARG A 1 159 ? -1.244 -7.365 18.435 1.00 94.50 159 ARG A O 1
ATOM 1268 N N . LYS A 1 160 ? -3.416 -6.998 18.910 1.00 96.38 160 LYS A N 1
ATOM 1269 C CA . LYS A 1 160 ? -3.992 -8.055 18.058 1.00 96.38 160 LYS A CA 1
ATOM 1270 C C . LYS A 1 160 ? -4.344 -7.569 16.650 1.00 96.38 160 LYS A C 1
ATOM 1272 O O . LYS A 1 160 ? -4.872 -8.345 15.859 1.00 96.38 160 LYS A O 1
ATOM 1277 N N . LEU A 1 161 ? -4.044 -6.308 16.336 1.00 97.31 161 LEU A N 1
ATOM 1278 C CA . LEU A 1 161 ? -4.366 -5.722 15.046 1.00 97.31 161 LEU A CA 1
ATOM 1279 C C . LEU A 1 161 ? -3.674 -6.491 13.913 1.00 97.31 161 LEU A C 1
ATOM 1281 O O . LEU A 1 161 ? -2.461 -6.693 13.946 1.00 97.31 161 LEU A O 1
ATOM 1285 N N . LYS A 1 162 ? -4.467 -6.911 12.926 1.00 97.25 162 LYS A N 1
ATOM 1286 C CA . LYS A 1 162 ? -4.046 -7.643 11.726 1.00 97.25 162 LYS A CA 1
ATOM 1287 C C . LYS A 1 162 ? -4.162 -6.784 10.475 1.00 97.25 162 LYS A C 1
ATOM 1289 O O . LYS A 1 162 ? -3.269 -6.810 9.637 1.00 97.25 162 LYS A O 1
ATOM 1294 N N . VAL A 1 163 ? -5.242 -6.012 10.372 1.00 97.81 163 VAL A N 1
ATOM 1295 C CA . VAL A 1 163 ? -5.524 -5.145 9.227 1.00 97.81 163 VAL A CA 1
ATOM 1296 C C . VAL A 1 163 ? -5.596 -3.702 9.700 1.00 97.81 163 VAL A C 1
ATOM 1298 O O . VAL A 1 163 ? -6.425 -3.356 10.547 1.00 97.81 163 VAL A O 1
ATOM 1301 N N . LEU A 1 164 ? -4.741 -2.856 9.130 1.00 97.81 164 LEU A N 1
ATOM 1302 C CA . LEU A 1 164 ? -4.738 -1.418 9.364 1.00 97.81 164 LEU A CA 1
ATOM 1303 C C . LEU A 1 164 ? -4.806 -0.683 8.027 1.00 97.81 164 LEU A C 1
ATOM 1305 O O . LEU A 1 164 ? -3.875 -0.759 7.227 1.00 97.81 164 LEU A O 1
ATOM 1309 N N . ARG A 1 165 ? -5.897 0.056 7.809 1.00 97.31 165 ARG A N 1
ATOM 1310 C CA . ARG A 1 165 ? -6.042 0.945 6.651 1.00 97.31 165 ARG A CA 1
ATOM 1311 C C . ARG A 1 165 ? -5.974 2.398 7.083 1.00 97.31 165 ARG A C 1
ATOM 1313 O O . ARG A 1 165 ? -6.799 2.859 7.869 1.00 97.31 165 ARG A O 1
ATOM 1320 N N . LEU A 1 166 ? -4.993 3.109 6.555 1.00 96.62 166 LEU A N 1
ATOM 1321 C CA . LEU A 1 166 ? -4.725 4.529 6.763 1.00 96.62 166 LEU A CA 1
ATOM 1322 C C . LEU A 1 166 ? -4.587 5.259 5.420 1.00 96.62 166 LEU A C 1
ATOM 1324 O O . LEU A 1 166 ? -4.017 6.352 5.363 1.00 96.62 166 LEU A O 1
ATOM 1328 N N . ASP A 1 167 ? -5.115 4.680 4.341 1.00 95.31 167 ASP A N 1
ATOM 1329 C CA . ASP A 1 167 ? -5.061 5.286 3.020 1.00 95.31 167 ASP A CA 1
ATOM 1330 C C . ASP A 1 167 ? -5.814 6.622 2.952 1.00 95.31 167 ASP A C 1
ATOM 1332 O O . ASP A 1 167 ? -6.720 6.894 3.745 1.00 95.31 167 ASP A O 1
ATOM 1336 N N . ASN A 1 168 ? -5.408 7.497 2.032 1.00 94.81 168 ASN A N 1
ATOM 1337 C CA . ASN A 1 168 ? -6.019 8.819 1.844 1.00 94.81 168 ASN A CA 1
ATOM 1338 C C . ASN A 1 168 ? -6.039 9.661 3.139 1.00 94.81 168 ASN A C 1
ATOM 1340 O O . ASN A 1 168 ? -7.070 10.200 3.546 1.00 94.81 168 ASN A O 1
ATOM 1344 N N . ASN A 1 169 ? -4.887 9.765 3.800 1.00 95.38 169 ASN A N 1
ATOM 1345 C CA . ASN A 1 169 ? -4.683 10.587 4.994 1.00 95.38 169 ASN A CA 1
ATOM 1346 C C . ASN A 1 169 ? -3.598 11.652 4.741 1.00 95.38 169 ASN A C 1
ATOM 1348 O O . ASN A 1 169 ? -3.305 12.038 3.609 1.00 95.38 169 ASN A O 1
ATOM 1352 N N . ARG A 1 170 ? -3.028 12.218 5.810 1.00 96.62 170 ARG A N 1
ATOM 1353 C CA . ARG A 1 170 ? -1.978 13.245 5.750 1.00 96.62 170 ARG A CA 1
ATOM 1354 C C . ARG A 1 170 ? -0.705 12.795 6.468 1.00 96.62 170 ARG A C 1
ATOM 1356 O O . ARG A 1 170 ? 0.052 13.648 6.939 1.00 96.62 170 ARG A O 1
ATOM 1363 N N . LEU A 1 171 ? -0.465 11.485 6.556 1.00 96.56 171 LEU A N 1
ATOM 1364 C CA . LEU A 1 171 ? 0.725 10.919 7.185 1.00 96.56 171 LEU A CA 1
ATOM 1365 C C . LEU A 1 171 ? 1.967 11.392 6.438 1.00 96.56 171 LEU A C 1
ATOM 1367 O O . LEU A 1 171 ? 2.035 11.304 5.217 1.00 96.56 171 LEU A O 1
ATOM 1371 N N . SER A 1 172 ? 2.948 11.904 7.172 1.00 93.81 172 SER A N 1
ATOM 1372 C CA . SER A 1 172 ? 4.230 12.337 6.591 1.00 93.81 172 SER A CA 1
ATOM 1373 C C . SER A 1 172 ? 5.401 11.452 7.008 1.00 93.81 172 SER A C 1
ATOM 1375 O O . SER A 1 172 ? 6.392 11.348 6.287 1.00 93.81 172 SER A O 1
ATOM 1377 N N . LYS A 1 173 ? 5.290 10.802 8.169 1.00 92.62 173 LYS A N 1
ATOM 1378 C CA . LYS A 1 173 ? 6.288 9.899 8.741 1.00 92.62 173 LYS A CA 1
ATOM 1379 C C . LYS A 1 173 ? 5.584 8.805 9.533 1.00 92.62 173 LYS A C 1
ATOM 1381 O O . LYS A 1 173 ? 4.467 9.007 10.005 1.00 92.62 173 LYS A O 1
ATOM 1386 N N . ILE A 1 174 ? 6.271 7.681 9.696 1.00 93.25 174 ILE A N 1
ATOM 1387 C CA . ILE A 1 174 ? 5.872 6.587 10.579 1.00 93.25 174 ILE A CA 1
ATOM 1388 C C . ILE A 1 174 ? 7.034 6.348 11.541 1.00 93.25 174 ILE A C 1
ATOM 1390 O O . ILE A 1 174 ? 8.172 6.192 11.103 1.00 93.25 174 ILE A O 1
ATOM 1394 N N . ASP A 1 175 ? 6.760 6.336 12.843 1.00 92.31 175 ASP A N 1
ATOM 1395 C CA . ASP A 1 175 ? 7.754 5.997 13.862 1.00 92.31 175 ASP A CA 1
ATOM 1396 C C . ASP A 1 175 ? 7.663 4.500 14.204 1.00 92.31 175 ASP A C 1
ATOM 1398 O O . ASP A 1 175 ? 6.580 3.952 14.433 1.00 92.31 175 ASP A O 1
ATOM 1402 N N . PHE A 1 176 ? 8.815 3.831 14.276 1.00 90.56 176 PHE A N 1
ATOM 1403 C CA . PHE A 1 176 ? 8.917 2.420 14.650 1.00 90.56 176 PHE A CA 1
ATOM 1404 C C . PHE A 1 176 ? 8.334 2.124 16.042 1.00 90.56 176 PHE A C 1
ATOM 1406 O O . PHE A 1 176 ? 7.875 1.010 16.287 1.00 90.56 176 PHE A O 1
ATOM 1413 N N . ARG A 1 177 ? 8.345 3.101 16.960 1.00 89.50 177 ARG A N 1
ATOM 1414 C CA . ARG A 1 177 ? 7.777 2.973 18.312 1.00 89.50 177 ARG A CA 1
ATOM 1415 C C . ARG A 1 177 ? 6.253 2.990 18.304 1.00 89.50 177 ARG A C 1
ATOM 1417 O O . ARG A 1 177 ? 5.652 2.373 19.176 1.00 89.50 177 ARG A O 1
ATOM 1424 N N . GLU A 1 178 ? 5.652 3.693 17.348 1.00 90.12 178 GLU A N 1
ATOM 1425 C CA . GLU A 1 178 ? 4.198 3.829 17.222 1.00 90.12 178 GLU A CA 1
ATOM 1426 C C . GLU A 1 178 ? 3.595 2.570 16.591 1.00 90.12 178 GLU A C 1
ATOM 1428 O O . GLU A 1 178 ? 2.669 1.976 17.140 1.00 90.12 178 GLU A O 1
ATOM 1433 N N . ILE A 1 179 ? 4.164 2.112 15.471 1.00 93.38 179 ILE A N 1
ATOM 1434 C CA . ILE A 1 179 ? 3.641 0.952 14.734 1.00 93.38 179 ILE A CA 1
ATOM 1435 C C . ILE A 1 179 ? 4.134 -0.392 15.297 1.00 93.38 179 ILE A C 1
ATOM 1437 O O . ILE A 1 179 ? 3.440 -1.403 15.203 1.00 93.38 179 ILE A O 1
ATOM 1441 N N . GLY A 1 180 ? 5.303 -0.417 15.948 1.00 91.38 180 GLY A N 1
ATOM 1442 C CA . GLY A 1 180 ? 5.940 -1.650 16.422 1.00 91.38 180 GLY A CA 1
ATOM 1443 C C . GLY A 1 180 ? 5.205 -2.377 17.550 1.00 91.38 180 GLY A C 1
ATOM 1444 O O . GLY A 1 180 ? 5.468 -3.555 17.786 1.00 91.38 180 GLY A O 1
ATOM 1445 N N . CYS A 1 181 ? 4.258 -1.724 18.234 1.00 91.56 181 CYS A N 1
ATOM 1446 C CA . CYS A 1 181 ? 3.373 -2.400 19.188 1.00 91.56 181 CYS A CA 1
ATOM 1447 C C . CYS A 1 181 ? 2.392 -3.372 18.507 1.00 91.56 181 CYS A C 1
ATOM 1449 O O . CYS A 1 181 ? 1.918 -4.304 19.158 1.00 91.56 181 CYS A O 1
ATOM 1451 N N . CYS A 1 182 ? 2.113 -3.182 17.214 1.00 94.31 182 CYS A N 1
ATOM 1452 C CA . CYS A 1 182 ? 1.162 -3.967 16.428 1.00 94.31 182 CYS A CA 1
ATOM 1453 C C . CYS A 1 182 ? 1.881 -5.016 15.561 1.00 94.31 182 CYS A C 1
ATOM 1455 O O . CYS A 1 182 ? 1.710 -5.072 14.348 1.00 94.31 182 CYS A O 1
ATOM 1457 N N . SER A 1 183 ? 2.708 -5.868 16.173 1.00 93.12 183 SER A N 1
ATOM 1458 C CA . SER A 1 183 ? 3.561 -6.829 15.450 1.00 93.12 183 SER A CA 1
ATOM 1459 C C . SER A 1 183 ? 2.811 -7.945 14.704 1.00 93.12 183 SER A C 1
ATOM 1461 O O . SER A 1 183 ? 3.443 -8.702 13.965 1.00 93.12 183 SER A O 1
ATOM 1463 N N . GLN A 1 184 ? 1.491 -8.058 14.896 1.00 96.31 184 GLN A N 1
ATOM 1464 C CA . GLN A 1 184 ? 0.615 -9.029 14.230 1.00 96.31 184 GLN A CA 1
ATOM 1465 C C . GLN A 1 184 ? -0.041 -8.497 12.947 1.00 96.31 184 GLN A C 1
ATOM 1467 O O . GLN A 1 184 ? -0.800 -9.243 12.330 1.00 96.31 184 GLN A O 1
ATOM 1472 N N . ILE A 1 185 ? 0.244 -7.253 12.537 1.00 97.44 185 ILE A N 1
ATOM 1473 C CA . ILE A 1 185 ? -0.293 -6.698 11.289 1.00 97.44 185 ILE A CA 1
ATOM 1474 C C . ILE A 1 185 ? 0.190 -7.549 10.110 1.00 97.44 185 ILE A C 1
ATOM 1476 O O . ILE A 1 185 ? 1.394 -7.714 9.909 1.00 97.44 185 ILE A O 1
ATOM 1480 N N . THR A 1 186 ? -0.769 -8.064 9.344 1.00 97.62 186 THR A N 1
ATOM 1481 C CA . THR A 1 186 ? -0.576 -8.813 8.097 1.00 97.62 186 THR A CA 1
ATOM 1482 C C . THR A 1 186 ? -0.857 -7.941 6.879 1.00 97.62 186 THR A C 1
ATOM 1484 O O . THR A 1 186 ? -0.179 -8.098 5.871 1.00 97.62 186 THR A O 1
ATOM 1487 N N . THR A 1 187 ? -1.784 -6.983 6.988 1.00 97.88 187 THR A N 1
ATOM 1488 C CA . THR A 1 187 ? -2.163 -6.072 5.899 1.00 97.88 187 THR A CA 1
ATOM 1489 C C . THR A 1 187 ? -2.067 -4.625 6.371 1.00 97.88 187 THR A C 1
ATOM 1491 O O . THR A 1 187 ? -2.760 -4.224 7.314 1.00 97.88 187 THR A O 1
ATOM 1494 N N . LEU A 1 188 ? -1.223 -3.836 5.704 1.00 98.00 188 LEU A N 1
ATOM 1495 C CA . LEU A 1 188 ? -1.058 -2.406 5.959 1.00 98.00 188 LEU A CA 1
ATOM 1496 C C . LEU A 1 188 ? -1.279 -1.609 4.675 1.00 98.00 188 LEU A C 1
ATOM 1498 O O . LEU A 1 188 ? -0.515 -1.744 3.723 1.00 98.00 188 LEU A O 1
ATOM 1502 N N . ASP A 1 189 ? -2.275 -0.727 4.694 1.00 98.06 189 ASP A N 1
ATOM 1503 C CA . ASP A 1 189 ? -2.497 0.251 3.629 1.00 98.06 189 ASP A CA 1
ATOM 1504 C C . ASP A 1 189 ? -2.202 1.660 4.145 1.00 98.06 189 ASP A C 1
ATOM 1506 O O . ASP A 1 189 ? -2.882 2.167 5.039 1.00 98.06 189 ASP A O 1
ATOM 1510 N N . ILE A 1 190 ? -1.163 2.281 3.600 1.00 97.50 190 ILE A N 1
ATOM 1511 C CA . ILE A 1 190 ? -0.744 3.662 3.871 1.00 97.50 190 ILE A CA 1
ATOM 1512 C C . ILE A 1 190 ? -0.634 4.457 2.561 1.00 97.50 190 ILE A C 1
ATOM 1514 O O . ILE A 1 190 ? 0.069 5.473 2.494 1.00 97.50 190 ILE A O 1
ATOM 1518 N N . SER A 1 191 ? -1.337 4.011 1.517 1.00 96.44 191 SER A N 1
ATOM 1519 C CA . SER A 1 191 ? -1.371 4.667 0.213 1.00 96.44 191 SER A CA 1
ATOM 1520 C C . SER A 1 191 ? -1.980 6.073 0.273 1.00 96.44 191 SER A C 1
ATOM 1522 O O . SER A 1 191 ? -2.647 6.452 1.240 1.00 96.44 191 SER A O 1
ATOM 1524 N N . CYS A 1 192 ? -1.729 6.897 -0.746 1.00 96.19 192 CYS A N 1
ATOM 1525 C CA . CYS A 1 192 ? -2.290 8.251 -0.852 1.00 96.19 192 CYS A CA 1
ATOM 1526 C C . CYS A 1 192 ? -2.021 9.118 0.398 1.00 96.19 192 CYS A C 1
ATOM 1528 O O . CYS A 1 192 ? -2.928 9.734 0.962 1.00 96.19 192 CYS A O 1
ATOM 1530 N N . ASN A 1 193 ? -0.766 9.151 0.844 1.00 97.19 193 ASN A N 1
ATOM 1531 C CA . ASN A 1 193 ? -0.293 9.961 1.968 1.00 97.19 193 ASN A CA 1
ATOM 1532 C C . ASN A 1 193 ? 0.896 10.850 1.525 1.00 97.19 193 ASN A C 1
ATOM 1534 O O . ASN A 1 193 ? 1.148 11.064 0.341 1.00 97.19 193 ASN A O 1
ATOM 1538 N N . ASN A 1 194 ? 1.623 11.444 2.474 1.00 97.06 194 ASN A N 1
ATOM 1539 C CA . ASN A 1 194 ? 2.817 12.263 2.234 1.00 97.06 194 ASN A CA 1
ATOM 1540 C C . ASN A 1 194 ? 4.097 11.605 2.781 1.00 97.06 194 ASN A C 1
ATOM 1542 O O . ASN A 1 194 ? 5.027 12.311 3.179 1.00 97.06 194 ASN A O 1
ATOM 1546 N N . ILE A 1 195 ? 4.141 10.274 2.840 1.00 97.44 195 ILE A N 1
ATOM 1547 C CA . ILE A 1 195 ? 5.227 9.522 3.474 1.00 97.44 195 ILE A CA 1
ATOM 1548 C C . ILE A 1 195 ? 6.482 9.589 2.607 1.00 97.44 195 ILE A C 1
ATOM 1550 O O . ILE A 1 195 ? 6.437 9.352 1.400 1.00 97.44 195 ILE A O 1
ATOM 1554 N N . THR A 1 196 ? 7.613 9.912 3.233 1.00 96.12 196 THR A N 1
ATOM 1555 C CA . THR A 1 196 ? 8.927 9.962 2.568 1.00 96.12 196 THR A CA 1
ATOM 1556 C C . THR A 1 196 ? 9.850 8.814 2.966 1.00 96.12 196 THR A C 1
ATOM 1558 O O . THR A 1 196 ? 10.765 8.488 2.216 1.00 96.12 196 THR A O 1
ATOM 1561 N N . ASP A 1 197 ? 9.638 8.224 4.145 1.00 95.00 197 ASP A N 1
ATOM 1562 C CA . ASP A 1 197 ? 10.441 7.127 4.687 1.00 95.00 197 ASP A CA 1
ATOM 1563 C C . ASP A 1 197 ? 9.528 6.031 5.247 1.00 95.00 197 ASP A C 1
ATOM 1565 O O . ASP A 1 197 ? 8.602 6.310 6.010 1.00 95.00 197 ASP A O 1
ATOM 1569 N N . ILE A 1 198 ? 9.821 4.790 4.867 1.00 95.94 198 ILE A N 1
ATOM 1570 C CA . ILE A 1 198 ? 9.098 3.580 5.269 1.00 95.94 198 ILE A CA 1
ATOM 1571 C C . ILE A 1 198 ? 9.958 2.636 6.123 1.00 95.94 198 ILE A C 1
ATOM 1573 O O . ILE A 1 198 ? 9.604 1.478 6.328 1.00 95.94 198 ILE A O 1
ATOM 1577 N N . SER A 1 199 ? 11.090 3.108 6.651 1.00 95.31 199 SER A N 1
ATOM 1578 C CA . SER A 1 199 ? 12.012 2.312 7.475 1.00 95.31 199 SER A CA 1
ATOM 1579 C C . SER A 1 199 ? 11.342 1.668 8.696 1.00 95.31 199 SER A C 1
ATOM 1581 O O . SER A 1 199 ? 11.711 0.559 9.094 1.00 95.31 199 SER A O 1
ATOM 1583 N N . ALA A 1 200 ? 10.311 2.316 9.245 1.00 95.12 200 ALA A N 1
ATOM 1584 C CA . ALA A 1 200 ? 9.526 1.831 10.378 1.00 95.12 200 ALA A CA 1
ATOM 1585 C C . ALA A 1 200 ? 8.765 0.521 10.105 1.00 95.12 200 ALA A C 1
ATOM 1587 O O . ALA A 1 200 ? 8.445 -0.195 11.053 1.00 95.12 200 ALA A O 1
ATOM 1588 N N . ILE A 1 201 ? 8.528 0.162 8.838 1.00 95.38 201 ILE A N 1
ATOM 1589 C CA . ILE A 1 201 ? 7.834 -1.079 8.458 1.00 95.38 201 ILE A CA 1
ATOM 1590 C C . ILE A 1 201 ? 8.596 -2.323 8.931 1.00 95.38 201 ILE A C 1
ATOM 1592 O O . ILE A 1 201 ? 7.982 -3.330 9.265 1.00 95.38 201 ILE A O 1
ATOM 1596 N N . ASN A 1 202 ? 9.918 -2.231 9.114 1.00 94.00 202 ASN A N 1
ATOM 1597 C CA . ASN A 1 202 ? 10.734 -3.290 9.719 1.00 94.00 202 ASN A CA 1
ATOM 1598 C C . ASN A 1 202 ? 10.306 -3.712 11.138 1.00 94.00 202 ASN A C 1
ATOM 1600 O O . ASN A 1 202 ? 10.816 -4.707 11.662 1.00 94.00 202 ASN A O 1
ATOM 1604 N N . ALA A 1 203 ? 9.417 -2.957 11.787 1.00 94.88 203 ALA A N 1
ATOM 1605 C CA . ALA A 1 203 ? 8.803 -3.333 13.054 1.00 94.88 203 ALA A CA 1
ATOM 1606 C C . ALA A 1 203 ? 7.643 -4.345 12.904 1.00 94.88 203 ALA A C 1
ATOM 1608 O O . ALA A 1 203 ? 7.144 -4.836 13.915 1.00 94.88 203 ALA A O 1
ATOM 1609 N N . LEU A 1 204 ? 7.235 -4.682 11.672 1.00 96.25 204 LEU A N 1
ATOM 1610 C CA . LEU A 1 204 ? 6.108 -5.562 11.346 1.00 96.25 204 LEU A CA 1
ATOM 1611 C C . LEU A 1 204 ? 6.589 -6.877 10.697 1.00 96.25 204 LEU A C 1
ATOM 1613 O O . LEU A 1 204 ? 6.602 -7.009 9.472 1.00 96.25 204 LEU A O 1
ATOM 1617 N N . PRO A 1 205 ? 7.003 -7.883 11.490 1.00 95.00 205 PRO A N 1
ATOM 1618 C CA . PRO A 1 205 ? 7.537 -9.142 10.960 1.00 95.00 205 PRO A CA 1
ATOM 1619 C C . PRO A 1 205 ? 6.464 -10.069 10.363 1.00 95.00 205 PRO A C 1
ATOM 1621 O O . PRO A 1 205 ? 6.804 -11.005 9.639 1.00 95.00 205 PRO A O 1
ATOM 1624 N N . ALA A 1 206 ? 5.188 -9.848 10.697 1.00 96.69 206 ALA A N 1
ATOM 1625 C CA . ALA A 1 206 ? 4.059 -10.637 10.209 1.00 96.69 206 ALA A CA 1
ATOM 1626 C C . ALA A 1 206 ? 3.438 -10.093 8.911 1.00 96.69 206 ALA A C 1
ATOM 1628 O O . ALA A 1 206 ? 2.491 -10.699 8.424 1.00 96.69 206 ALA A O 1
ATOM 1629 N N . LEU A 1 207 ? 3.959 -8.986 8.370 1.00 97.62 207 LEU A N 1
ATOM 1630 C CA . LEU A 1 207 ? 3.373 -8.294 7.227 1.00 97.62 207 LEU A CA 1
ATOM 1631 C C . LEU A 1 207 ? 3.436 -9.155 5.959 1.00 97.62 207 LEU A C 1
ATOM 1633 O O . LEU A 1 207 ? 4.507 -9.651 5.605 1.00 97.62 207 LEU A O 1
ATOM 1637 N N . GLU A 1 208 ? 2.294 -9.305 5.298 1.00 97.12 208 GLU A N 1
ATOM 1638 C CA . GLU A 1 208 ? 2.077 -10.105 4.087 1.00 97.12 208 GLU A CA 1
ATOM 1639 C C . GLU A 1 208 ? 1.692 -9.211 2.899 1.00 97.12 208 GLU A C 1
ATOM 1641 O O . GLU A 1 208 ? 2.206 -9.404 1.799 1.00 97.12 208 GLU A O 1
ATOM 1646 N N . GLU A 1 209 ? 0.876 -8.185 3.140 1.00 97.94 209 GLU A N 1
ATOM 1647 C CA . GLU A 1 209 ? 0.418 -7.220 2.138 1.00 97.94 209 GLU A CA 1
ATOM 1648 C C . GLU A 1 209 ? 0.759 -5.791 2.581 1.00 97.94 209 GLU A C 1
ATOM 1650 O O . GLU A 1 209 ? 0.421 -5.369 3.696 1.00 97.94 209 GLU A O 1
ATOM 1655 N N . LEU A 1 210 ? 1.420 -5.034 1.704 1.00 97.88 210 LEU A N 1
ATOM 1656 C CA . LEU A 1 210 ? 1.793 -3.647 1.955 1.00 97.88 210 LEU A CA 1
ATOM 1657 C C . LEU A 1 210 ? 1.494 -2.759 0.747 1.00 97.88 210 LEU A C 1
ATOM 1659 O O . LEU A 1 210 ? 2.075 -2.948 -0.320 1.00 97.88 210 LEU A O 1
ATOM 1663 N N . ASP A 1 211 ? 0.680 -1.728 0.962 1.00 98.31 211 ASP A N 1
ATOM 1664 C CA . ASP A 1 211 ? 0.445 -0.664 -0.014 1.00 98.31 211 ASP A CA 1
ATOM 1665 C C . ASP A 1 211 ? 0.960 0.683 0.513 1.00 98.31 211 ASP A C 1
ATOM 1667 O O . ASP A 1 211 ? 0.517 1.203 1.540 1.00 98.31 211 ASP A O 1
ATOM 1671 N N . VAL A 1 212 ? 1.943 1.238 -0.196 1.00 97.38 212 VAL A N 1
ATOM 1672 C CA . VAL A 1 212 ? 2.535 2.568 0.009 1.00 97.38 212 VAL A CA 1
ATOM 1673 C C . VAL A 1 212 ? 2.425 3.403 -1.272 1.00 97.38 212 VAL A C 1
ATOM 1675 O O . VAL A 1 212 ? 3.180 4.361 -1.479 1.00 97.38 212 VAL A O 1
ATOM 1678 N N . SER A 1 213 ? 1.508 3.052 -2.168 1.00 96.75 213 SER A N 1
ATOM 1679 C CA . SER A 1 213 ? 1.331 3.748 -3.433 1.00 96.75 213 SER A CA 1
ATOM 1680 C C . SER A 1 213 ? 0.954 5.219 -3.232 1.00 96.75 213 SER A C 1
ATOM 1682 O O . SER A 1 213 ? 0.436 5.626 -2.189 1.00 96.75 213 SER A O 1
ATOM 1684 N N . ASN A 1 214 ? 1.244 6.058 -4.227 1.00 97.06 214 ASN A N 1
ATOM 1685 C CA . ASN A 1 214 ? 0.901 7.483 -4.219 1.00 97.06 214 ASN A CA 1
ATOM 1686 C C . ASN A 1 214 ? 1.416 8.228 -2.966 1.00 97.06 214 ASN A C 1
ATOM 1688 O O . ASN A 1 214 ? 0.661 8.874 -2.236 1.00 97.06 214 ASN A O 1
ATOM 1692 N N . ASN A 1 215 ? 2.716 8.101 -2.708 1.00 97.88 215 ASN A N 1
ATOM 1693 C CA . ASN A 1 215 ? 3.435 8.769 -1.624 1.00 97.88 215 ASN A CA 1
ATOM 1694 C C . ASN A 1 215 ? 4.653 9.535 -2.189 1.00 97.88 215 ASN A C 1
ATOM 1696 O O . ASN A 1 215 ? 4.733 9.849 -3.378 1.00 97.88 215 ASN A O 1
ATOM 1700 N N . LYS A 1 216 ? 5.605 9.917 -1.330 1.00 97.25 216 LYS A N 1
ATOM 1701 C CA . LYS A 1 216 ? 6.818 10.663 -1.703 1.00 97.25 216 LYS A CA 1
ATOM 1702 C C . LYS A 1 216 ? 8.090 9.876 -1.382 1.00 97.25 216 LYS A C 1
ATOM 1704 O O . LYS A 1 216 ? 9.127 10.473 -1.090 1.00 97.25 216 LYS A O 1
ATOM 1709 N N . VAL A 1 217 ? 8.020 8.546 -1.425 1.00 97.06 217 VAL A N 1
ATOM 1710 C CA . VAL A 1 217 ? 9.156 7.663 -1.147 1.00 97.06 217 VAL A CA 1
ATOM 1711 C C . VAL A 1 217 ? 10.145 7.734 -2.309 1.00 97.06 217 VAL A C 1
ATOM 1713 O O . VAL A 1 217 ? 9.764 7.590 -3.468 1.00 97.06 217 VAL A O 1
ATOM 1716 N N . SER A 1 218 ? 11.421 7.977 -2.016 1.00 94.31 218 SER A N 1
ATOM 1717 C CA . SER A 1 218 ? 12.486 8.077 -3.030 1.00 94.31 218 SER A CA 1
ATOM 1718 C C . SER A 1 218 ? 13.414 6.861 -3.075 1.00 94.31 218 SER A C 1
ATOM 1720 O O . SER A 1 218 ? 14.073 6.611 -4.087 1.00 94.31 218 SER A O 1
ATOM 1722 N N . LYS A 1 219 ? 13.461 6.089 -1.988 1.00 93.31 219 LYS A N 1
ATOM 1723 C CA . LYS A 1 219 ? 14.277 4.884 -1.849 1.00 93.31 219 LYS A CA 1
ATOM 1724 C C . LYS A 1 219 ? 13.574 3.881 -0.947 1.00 93.31 219 LYS A C 1
ATOM 1726 O O . LYS A 1 219 ? 12.996 4.263 0.068 1.00 93.31 219 LYS A O 1
ATOM 1731 N N . ILE A 1 220 ? 13.680 2.603 -1.299 1.00 94.50 220 ILE A N 1
ATOM 1732 C CA . ILE A 1 220 ? 13.226 1.520 -0.434 1.00 94.50 220 ILE A CA 1
ATOM 1733 C C . ILE A 1 220 ? 14.327 1.200 0.597 1.00 94.50 220 ILE A C 1
ATOM 1735 O O . ILE A 1 220 ? 15.451 0.879 0.197 1.00 94.50 220 ILE A O 1
ATOM 1739 N N . PRO A 1 221 ? 14.057 1.308 1.913 1.00 93.94 221 PRO A N 1
ATOM 1740 C CA . PRO A 1 221 ? 14.984 0.852 2.947 1.00 93.94 221 PRO A CA 1
ATOM 1741 C C . PRO A 1 221 ? 15.110 -0.676 2.919 1.00 93.94 221 PRO A C 1
ATOM 1743 O O . PRO A 1 221 ? 14.270 -1.357 2.343 1.00 93.94 221 PRO A O 1
ATOM 1746 N N . ASP A 1 222 ? 16.136 -1.237 3.559 1.00 93.12 222 ASP A N 1
ATOM 1747 C CA . ASP A 1 222 ? 16.236 -2.695 3.704 1.00 93.12 222 ASP A CA 1
ATOM 1748 C C . ASP A 1 222 ? 15.051 -3.221 4.523 1.00 93.12 222 ASP A C 1
ATOM 1750 O O . ASP A 1 222 ? 14.961 -2.947 5.718 1.00 93.12 222 ASP A O 1
ATOM 1754 N N . LEU A 1 223 ? 14.145 -3.956 3.875 1.00 91.81 223 LEU A N 1
ATOM 1755 C CA . LEU A 1 223 ? 12.954 -4.555 4.485 1.00 91.81 223 LEU A CA 1
ATOM 1756 C C . LEU A 1 223 ? 13.190 -6.021 4.894 1.00 91.81 223 LEU A C 1
ATOM 1758 O O . LEU A 1 223 ? 12.244 -6.790 5.056 1.00 91.81 223 LEU A O 1
ATOM 1762 N N . GLY A 1 224 ? 14.447 -6.440 5.087 1.00 85.56 224 GLY A N 1
ATOM 1763 C CA . GLY A 1 224 ? 14.820 -7.830 5.379 1.00 85.56 224 GLY A CA 1
ATOM 1764 C C . GLY A 1 224 ? 14.202 -8.454 6.643 1.00 85.56 224 GLY A C 1
ATOM 1765 O O . GLY A 1 224 ? 14.298 -9.672 6.830 1.00 85.56 224 GLY A O 1
ATOM 1766 N N . ARG A 1 225 ? 13.554 -7.668 7.519 1.00 90.31 225 ARG A N 1
ATOM 1767 C CA . ARG A 1 225 ? 12.764 -8.198 8.648 1.00 90.31 225 ARG A CA 1
ATOM 1768 C C . ARG A 1 225 ? 11.363 -8.656 8.240 1.00 90.31 225 ARG A C 1
ATOM 1770 O O . ARG A 1 225 ? 10.825 -9.563 8.871 1.00 90.31 225 ARG A O 1
ATOM 1777 N N . CYS A 1 226 ? 10.801 -8.092 7.178 1.00 92.94 226 CYS A N 1
ATOM 1778 C CA . CYS A 1 226 ? 9.456 -8.378 6.689 1.00 92.94 226 CYS A CA 1
ATOM 1779 C C . CYS A 1 226 ? 9.471 -9.558 5.706 1.00 92.94 226 CYS A C 1
ATOM 1781 O O . CYS A 1 226 ? 9.112 -9.445 4.539 1.00 92.94 226 CYS A O 1
ATOM 1783 N N . LYS A 1 227 ? 9.912 -10.726 6.185 1.00 90.88 227 LYS A N 1
ATOM 1784 C CA . LYS A 1 227 ? 10.125 -11.929 5.356 1.00 90.88 227 LYS A CA 1
ATOM 1785 C C . LYS A 1 227 ? 8.842 -12.578 4.834 1.00 90.88 227 LYS A C 1
ATOM 1787 O O . LYS A 1 227 ? 8.927 -13.553 4.093 1.00 90.88 227 LYS A O 1
ATOM 1792 N N . LYS A 1 228 ? 7.671 -12.104 5.254 1.00 95.56 228 LYS A N 1
ATOM 1793 C CA . LYS A 1 228 ? 6.374 -12.652 4.853 1.00 95.56 228 LYS A CA 1
ATOM 1794 C C . LYS A 1 228 ? 5.671 -11.849 3.763 1.00 95.56 228 LYS A C 1
ATOM 1796 O O . LYS A 1 228 ? 4.643 -12.323 3.299 1.00 95.56 228 LYS A O 1
ATOM 1801 N N . ILE A 1 229 ? 6.220 -10.703 3.348 1.00 96.12 229 ILE A N 1
ATOM 1802 C CA . ILE A 1 229 ? 5.593 -9.863 2.324 1.00 96.12 229 ILE A CA 1
ATOM 1803 C C . ILE A 1 229 ? 5.491 -10.659 1.022 1.00 96.12 229 ILE A C 1
ATOM 1805 O O . ILE A 1 229 ? 6.503 -11.065 0.453 1.00 96.12 229 ILE A O 1
ATOM 1809 N N . GLN A 1 230 ? 4.260 -10.861 0.575 1.00 96.44 230 GLN A N 1
ATOM 1810 C CA . GLN A 1 230 ? 3.899 -11.492 -0.689 1.00 96.44 230 GLN A CA 1
ATOM 1811 C C . GLN A 1 230 ? 3.488 -10.426 -1.702 1.00 96.44 230 GLN A C 1
ATOM 1813 O O . GLN A 1 230 ? 3.898 -10.495 -2.857 1.00 96.44 230 GLN A O 1
ATOM 1818 N N . GLU A 1 231 ? 2.771 -9.396 -1.251 1.00 97.38 231 GLU A N 1
ATOM 1819 C CA . GLU A 1 231 ? 2.315 -8.305 -2.105 1.00 97.38 231 GLU A CA 1
ATOM 1820 C C . GLU A 1 231 ? 2.879 -6.965 -1.641 1.00 97.38 231 GLU A C 1
ATOM 1822 O O . GLU A 1 231 ? 2.719 -6.570 -0.482 1.00 97.38 231 GLU A O 1
ATOM 1827 N N . LEU A 1 232 ? 3.527 -6.254 -2.566 1.00 97.50 232 LEU A N 1
ATOM 1828 C CA . LEU A 1 232 ? 4.047 -4.914 -2.337 1.00 97.50 232 LEU A CA 1
ATOM 1829 C C . LEU A 1 232 ? 3.622 -3.968 -3.458 1.00 97.50 232 LEU A C 1
ATOM 1831 O O . LEU A 1 232 ? 4.013 -4.156 -4.612 1.00 97.50 232 LEU A O 1
ATOM 1835 N N . ASP A 1 233 ? 2.903 -2.912 -3.094 1.00 98.12 233 ASP A N 1
ATOM 1836 C CA . ASP A 1 233 ? 2.618 -1.782 -3.970 1.00 98.12 233 ASP A CA 1
ATOM 1837 C C . ASP A 1 233 ? 3.348 -0.527 -3.487 1.00 98.12 233 ASP A C 1
ATOM 1839 O O . ASP A 1 233 ? 3.144 -0.026 -2.383 1.00 98.12 233 ASP A O 1
ATOM 1843 N N . VAL A 1 234 ? 4.248 -0.027 -4.327 1.00 97.50 234 VAL A N 1
ATOM 1844 C CA . VAL A 1 234 ? 4.960 1.241 -4.143 1.00 97.50 234 VAL A CA 1
ATOM 1845 C C . VAL A 1 234 ? 4.840 2.113 -5.397 1.00 97.50 234 VAL A C 1
ATOM 1847 O O . VAL A 1 234 ? 5.689 2.971 -5.666 1.00 97.50 234 VAL A O 1
ATOM 1850 N N . SER A 1 235 ? 3.782 1.909 -6.182 1.00 96.88 235 SER A N 1
ATOM 1851 C CA . SER A 1 235 ? 3.498 2.678 -7.390 1.00 96.88 235 SER A CA 1
ATOM 1852 C C . SER A 1 235 ? 3.284 4.170 -7.090 1.00 96.88 235 SER A C 1
ATOM 1854 O O . SER A 1 235 ? 3.003 4.573 -5.960 1.00 96.88 235 SER A O 1
ATOM 1856 N N . LYS A 1 236 ? 3.442 5.036 -8.096 1.00 97.25 236 LYS A N 1
ATOM 1857 C CA . LYS A 1 236 ? 3.254 6.497 -7.989 1.00 97.25 236 LYS A CA 1
ATOM 1858 C C . LYS A 1 236 ? 4.083 7.120 -6.857 1.00 97.25 236 LYS A C 1
ATOM 1860 O O . LYS A 1 236 ? 3.580 7.898 -6.050 1.00 97.25 236 LYS A O 1
ATOM 1865 N N . ASN A 1 237 ? 5.359 6.763 -6.792 1.00 98.00 237 ASN A N 1
ATOM 1866 C CA . ASN A 1 237 ? 6.331 7.333 -5.862 1.00 98.00 237 ASN A CA 1
ATOM 1867 C C . ASN A 1 237 ? 7.476 7.996 -6.653 1.00 98.00 237 ASN A C 1
ATOM 1869 O O . ASN A 1 237 ? 7.330 8.380 -7.814 1.00 98.00 237 ASN A O 1
ATOM 1873 N N . GLN A 1 238 ? 8.625 8.218 -6.018 1.00 97.06 238 GLN A N 1
ATOM 1874 C CA . GLN A 1 238 ? 9.816 8.790 -6.649 1.00 97.06 238 GLN A CA 1
ATOM 1875 C C . GLN A 1 238 ? 11.009 7.833 -6.563 1.00 97.06 238 GLN A C 1
ATOM 1877 O O . GLN A 1 238 ? 12.157 8.278 -6.493 1.00 97.06 238 GLN A O 1
ATOM 1882 N N . ILE A 1 239 ? 10.735 6.527 -6.538 1.00 97.12 239 ILE A N 1
ATOM 1883 C CA . ILE A 1 239 ? 11.726 5.486 -6.287 1.00 97.12 239 ILE A CA 1
ATOM 1884 C C . ILE A 1 239 ? 12.653 5.345 -7.488 1.00 97.12 239 ILE A C 1
ATOM 1886 O O . ILE A 1 239 ? 12.209 5.271 -8.631 1.00 97.12 239 ILE A O 1
ATOM 1890 N N . SER A 1 240 ? 13.952 5.290 -7.210 1.00 94.69 240 SER A N 1
ATOM 1891 C CA . SER A 1 240 ? 14.995 4.976 -8.199 1.00 94.69 240 SER A CA 1
ATOM 1892 C C . SER A 1 240 ? 15.879 3.795 -7.787 1.00 94.69 240 SER A C 1
ATOM 1894 O O . SER A 1 240 ? 16.538 3.203 -8.636 1.00 94.69 240 SER A O 1
ATOM 1896 N N . ASP A 1 241 ? 15.866 3.425 -6.502 1.00 93.12 241 ASP A N 1
ATOM 1897 C CA . ASP A 1 241 ? 16.671 2.348 -5.925 1.00 93.12 241 ASP A CA 1
ATOM 1898 C C . ASP A 1 241 ? 15.775 1.337 -5.192 1.00 93.12 241 ASP A C 1
ATOM 1900 O O . ASP A 1 241 ? 15.105 1.677 -4.209 1.00 93.12 241 ASP A O 1
ATOM 1904 N N . LEU A 1 242 ? 15.790 0.094 -5.682 1.00 93.75 242 LEU A N 1
ATOM 1905 C CA . LEU A 1 242 ? 15.037 -1.052 -5.162 1.00 93.75 242 LEU A CA 1
ATOM 1906 C C . LEU A 1 242 ? 15.904 -2.040 -4.361 1.00 93.75 242 LEU A C 1
ATOM 1908 O O . LEU A 1 242 ? 15.421 -3.103 -3.973 1.00 93.75 242 LEU A O 1
ATOM 1912 N N . SER A 1 243 ? 17.169 -1.713 -4.075 1.00 93.19 243 SER A N 1
ATOM 1913 C CA . SER A 1 243 ? 18.098 -2.609 -3.361 1.00 93.19 243 SER A CA 1
ATOM 1914 C C . SER A 1 243 ? 17.581 -3.090 -1.999 1.00 93.19 243 SER A C 1
ATOM 1916 O O . SER A 1 243 ? 17.915 -4.195 -1.569 1.00 93.19 243 SER A O 1
ATOM 1918 N N . GLY A 1 244 ? 16.724 -2.304 -1.340 1.00 92.44 244 GLY A N 1
ATOM 1919 C CA . GLY A 1 244 ? 16.099 -2.656 -0.064 1.00 92.44 244 GLY A CA 1
ATOM 1920 C C . GLY A 1 244 ? 15.137 -3.853 -0.111 1.00 92.44 244 GLY A C 1
ATOM 1921 O O . GLY A 1 244 ? 14.810 -4.416 0.932 1.00 92.44 244 GLY A O 1
ATOM 1922 N N . LEU A 1 245 ? 14.722 -4.287 -1.305 1.00 93.31 245 LEU A N 1
ATOM 1923 C CA . LEU A 1 245 ? 13.831 -5.436 -1.510 1.00 93.31 245 LEU A CA 1
ATOM 1924 C C . LEU A 1 245 ? 14.578 -6.761 -1.740 1.00 93.31 245 LEU A C 1
ATOM 1926 O O . LEU A 1 245 ? 13.956 -7.821 -1.783 1.00 93.31 245 LEU A O 1
ATOM 1930 N N . ARG A 1 246 ? 15.914 -6.732 -1.845 1.00 91.31 246 ARG A N 1
ATOM 1931 C CA . ARG A 1 246 ? 16.752 -7.889 -2.214 1.00 91.31 246 ARG A CA 1
ATOM 1932 C C . ARG A 1 246 ? 16.533 -9.142 -1.356 1.00 91.31 246 ARG A C 1
ATOM 1934 O O . ARG A 1 246 ? 16.754 -10.256 -1.826 1.00 91.31 246 ARG A O 1
ATOM 1941 N N . ASN A 1 247 ? 16.138 -8.961 -0.097 1.00 88.62 247 ASN A N 1
ATOM 1942 C CA . ASN A 1 247 ? 15.991 -10.037 0.883 1.00 88.62 247 ASN A CA 1
ATOM 1943 C C . ASN A 1 247 ? 14.546 -10.558 1.030 1.00 88.62 247 ASN A C 1
ATOM 1945 O O . ASN A 1 247 ? 14.315 -11.457 1.841 1.00 88.62 247 ASN A O 1
ATOM 1949 N N . ILE A 1 248 ? 13.576 -10.030 0.272 1.00 92.06 248 ILE A N 1
ATOM 1950 C CA . ILE A 1 248 ? 12.158 -10.422 0.364 1.00 92.06 248 ILE A CA 1
ATOM 1951 C C . ILE A 1 248 ? 11.861 -11.557 -0.624 1.00 92.06 248 ILE A C 1
ATOM 1953 O O . ILE A 1 248 ? 11.189 -11.388 -1.635 1.00 92.06 248 ILE A O 1
ATOM 1957 N N . SER A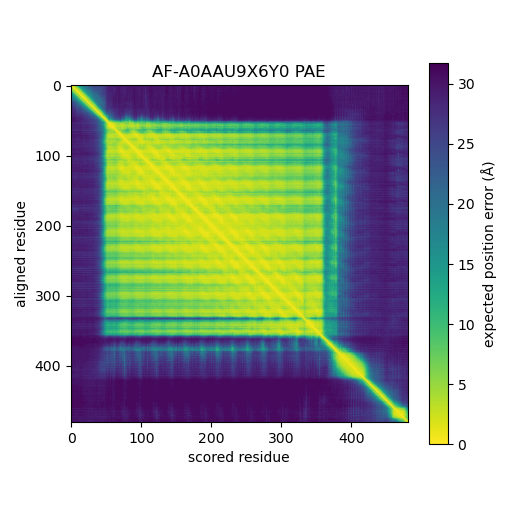 1 249 ? 12.386 -12.749 -0.344 1.00 89.88 249 SER A N 1
ATOM 1958 C CA . SER A 1 249 ? 12.257 -13.908 -1.241 1.00 89.88 249 SER A CA 1
ATOM 1959 C C . SER A 1 249 ? 10.832 -14.460 -1.387 1.00 89.88 249 SER A C 1
ATOM 1961 O O . SER A 1 249 ? 10.611 -15.317 -2.237 1.00 89.88 249 SER A O 1
ATOM 1963 N N . SER A 1 250 ? 9.905 -14.034 -0.530 1.00 93.88 250 SER A N 1
ATOM 1964 C CA . SER A 1 250 ? 8.488 -14.420 -0.508 1.00 93.88 250 SER A CA 1
ATOM 1965 C C . SER A 1 250 ? 7.604 -13.583 -1.430 1.00 93.88 250 SER A C 1
ATOM 1967 O O . SER A 1 250 ? 6.443 -13.938 -1.606 1.00 93.88 250 SER A O 1
ATOM 1969 N N . LEU A 1 251 ? 8.142 -12.513 -2.021 1.00 95.56 251 LEU A N 1
ATOM 1970 C CA . LEU A 1 251 ? 7.384 -11.590 -2.852 1.00 95.56 251 LEU A CA 1
ATOM 1971 C C . LEU A 1 251 ? 6.866 -12.288 -4.115 1.00 95.56 251 LEU A C 1
ATOM 1973 O O . LEU A 1 251 ? 7.656 -12.810 -4.905 1.00 95.56 251 LEU A O 1
ATOM 1977 N N . THR A 1 252 ? 5.549 -12.274 -4.297 1.00 96.44 252 THR A N 1
ATOM 1978 C CA . THR A 1 252 ? 4.837 -12.839 -5.450 1.00 96.44 252 THR A CA 1
ATOM 1979 C C . THR A 1 252 ? 4.325 -11.745 -6.380 1.00 96.44 252 THR A C 1
ATOM 1981 O O . THR A 1 252 ? 4.352 -11.932 -7.596 1.00 96.44 252 THR A O 1
ATOM 1984 N N . ILE A 1 253 ? 3.935 -10.589 -5.835 1.00 97.31 253 ILE A N 1
ATOM 1985 C CA . ILE A 1 253 ? 3.390 -9.454 -6.587 1.00 97.31 253 ILE A CA 1
ATOM 1986 C C . ILE A 1 253 ? 4.155 -8.181 -6.221 1.00 97.31 253 ILE A C 1
ATOM 1988 O O . ILE A 1 253 ? 4.203 -7.786 -5.054 1.00 97.31 253 ILE A O 1
ATOM 1992 N N . LEU A 1 254 ? 4.724 -7.515 -7.229 1.00 97.50 254 LEU A N 1
ATOM 1993 C CA . LEU A 1 254 ? 5.408 -6.232 -7.080 1.00 97.50 254 LEU A CA 1
ATOM 1994 C C . LEU A 1 254 ? 4.842 -5.194 -8.053 1.00 97.50 254 LEU A C 1
ATOM 1996 O O . LEU A 1 254 ? 4.960 -5.336 -9.271 1.00 97.50 254 LEU A O 1
ATOM 2000 N N . ARG A 1 255 ? 4.283 -4.121 -7.492 1.00 98.19 255 ARG A N 1
ATOM 2001 C CA . ARG A 1 255 ? 3.789 -2.941 -8.211 1.00 98.19 255 ARG A CA 1
ATOM 2002 C C . ARG A 1 255 ? 4.701 -1.750 -7.943 1.00 98.19 255 ARG A C 1
ATOM 2004 O O . ARG A 1 255 ? 4.864 -1.316 -6.803 1.00 98.19 255 ARG A O 1
ATOM 2011 N N . VAL A 1 256 ? 5.369 -1.264 -8.985 1.00 97.06 256 VAL A 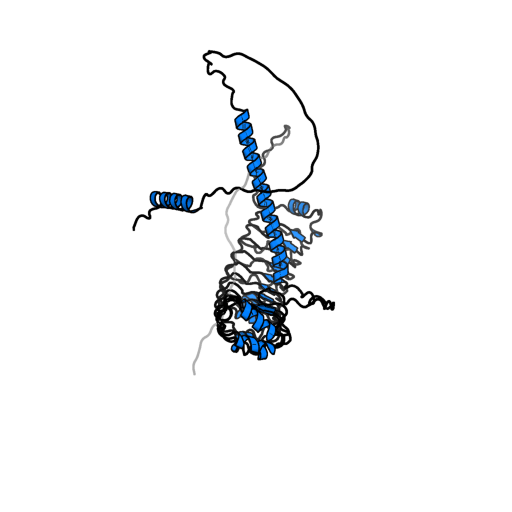N 1
ATOM 2012 C CA . VAL A 1 256 ? 6.332 -0.149 -8.939 1.00 97.06 256 VAL A CA 1
ATOM 2013 C C . VAL A 1 256 ? 6.090 0.846 -10.083 1.00 97.06 256 VAL A C 1
ATOM 2015 O O . VAL A 1 256 ? 6.983 1.609 -10.462 1.00 97.06 256 VAL A O 1
ATOM 2018 N N . GLU A 1 257 ? 4.881 0.870 -10.638 1.00 96.56 257 GLU A N 1
ATOM 2019 C CA . GLU A 1 257 ? 4.484 1.744 -11.739 1.00 96.56 257 GLU A CA 1
ATOM 2020 C C . GLU A 1 257 ? 4.648 3.224 -11.375 1.00 96.56 257 GLU A C 1
ATOM 2022 O O . GLU A 1 257 ? 4.516 3.603 -10.213 1.00 96.56 257 GLU A O 1
ATOM 2027 N N . ASN A 1 258 ? 4.856 4.097 -12.362 1.00 97.31 258 ASN A N 1
ATOM 2028 C CA . ASN A 1 258 ? 4.969 5.548 -12.161 1.00 97.31 258 ASN A CA 1
ATOM 2029 C C . ASN A 1 258 ? 6.052 5.923 -11.130 1.00 97.31 258 ASN A C 1
ATOM 2031 O O . ASN A 1 258 ? 5.786 6.622 -10.150 1.00 97.31 258 ASN A O 1
ATOM 2035 N N . ASN A 1 259 ? 7.276 5.441 -11.343 1.00 98.00 259 ASN A N 1
ATOM 2036 C CA . ASN A 1 259 ? 8.451 5.753 -10.528 1.00 98.00 259 ASN A CA 1
ATOM 2037 C C . ASN A 1 259 ? 9.594 6.288 -11.419 1.00 98.00 259 ASN A C 1
ATOM 2039 O O . ASN A 1 259 ? 9.381 6.763 -12.535 1.00 98.00 259 ASN A O 1
ATOM 2043 N N . LYS A 1 260 ? 10.827 6.307 -10.903 1.00 96.94 260 LYS A N 1
ATOM 2044 C CA . LYS A 1 260 ? 12.033 6.779 -11.604 1.00 96.94 260 LYS A CA 1
ATOM 2045 C C . LYS A 1 260 ? 13.060 5.649 -11.756 1.00 96.94 260 LYS A C 1
ATOM 2047 O O . LYS A 1 260 ? 14.263 5.903 -11.698 1.00 96.94 260 LYS A O 1
ATOM 2052 N N . ILE A 1 261 ? 12.595 4.409 -11.909 1.00 96.44 261 ILE A N 1
ATOM 2053 C CA . ILE A 1 261 ? 13.453 3.221 -11.980 1.00 96.44 261 ILE A CA 1
ATOM 2054 C C . ILE A 1 261 ? 14.109 3.144 -13.360 1.00 96.44 261 ILE A C 1
ATOM 2056 O O . ILE A 1 261 ? 13.438 3.296 -14.379 1.00 96.44 261 ILE A O 1
ATOM 2060 N N . VAL A 1 262 ? 15.422 2.907 -13.375 1.00 94.94 262 VAL A N 1
ATOM 2061 C CA . VAL A 1 262 ? 16.230 2.774 -14.603 1.00 94.94 262 VAL A CA 1
ATOM 2062 C C . VAL A 1 262 ? 16.688 1.328 -14.827 1.00 94.94 262 VAL A C 1
ATOM 2064 O O . VAL A 1 262 ? 16.757 0.875 -15.963 1.00 94.94 262 VAL A O 1
ATOM 2067 N N . SER A 1 263 ? 16.977 0.584 -13.755 1.00 92.50 263 SER A N 1
ATOM 2068 C CA . SER A 1 263 ? 17.404 -0.820 -13.813 1.00 92.50 263 SER A CA 1
ATOM 2069 C C . SER A 1 263 ? 16.851 -1.609 -12.623 1.00 92.50 263 SER A C 1
ATOM 2071 O O . SER A 1 263 ? 16.634 -1.054 -11.543 1.00 92.50 263 SER A O 1
ATOM 2073 N N . MET A 1 264 ? 16.659 -2.915 -12.832 1.00 92.31 264 MET A N 1
ATOM 2074 C CA . MET A 1 264 ? 16.208 -3.887 -11.829 1.00 92.31 264 MET A CA 1
ATOM 2075 C C . MET A 1 264 ? 17.350 -4.734 -11.248 1.00 92.31 264 MET A C 1
ATOM 2077 O O . MET A 1 264 ? 17.109 -5.610 -10.418 1.00 92.31 264 MET A O 1
ATOM 2081 N N . ASP A 1 265 ? 18.604 -4.498 -11.639 1.00 89.06 265 ASP A N 1
ATOM 2082 C CA . ASP A 1 265 ? 19.736 -5.357 -11.252 1.00 89.06 265 ASP A CA 1
ATOM 2083 C C . ASP A 1 265 ? 19.957 -5.406 -9.729 1.00 89.06 265 ASP A C 1
ATOM 2085 O O . ASP A 1 265 ? 20.365 -6.429 -9.171 1.00 89.06 265 ASP A O 1
ATOM 2089 N N . SER A 1 266 ? 19.621 -4.318 -9.029 1.00 87.25 266 SER A N 1
ATOM 2090 C CA . SER A 1 266 ? 19.745 -4.197 -7.572 1.00 87.25 266 SER A CA 1
ATOM 2091 C C . SER A 1 266 ? 18.736 -5.038 -6.782 1.00 87.25 266 SER A C 1
ATOM 2093 O O . SER A 1 266 ? 18.981 -5.324 -5.607 1.00 87.25 266 SER A O 1
ATOM 2095 N N . LEU A 1 267 ? 17.643 -5.483 -7.413 1.00 88.00 267 LEU A N 1
ATOM 2096 C CA . LEU A 1 267 ? 16.570 -6.247 -6.772 1.00 88.00 267 LEU A CA 1
ATOM 2097 C C . LEU A 1 267 ? 16.993 -7.685 -6.413 1.00 88.00 267 LEU A C 1
ATOM 2099 O O . LEU A 1 267 ? 16.367 -8.342 -5.585 1.00 88.00 267 LEU A O 1
ATOM 2103 N N . GLY A 1 268 ? 18.092 -8.179 -6.990 1.00 87.06 268 GLY A N 1
ATOM 2104 C CA . GLY A 1 268 ? 18.567 -9.541 -6.762 1.00 87.06 268 GLY A CA 1
ATOM 2105 C C . GLY A 1 268 ? 17.694 -10.594 -7.453 1.00 87.06 268 GLY A C 1
ATOM 2106 O O . GLY A 1 268 ? 17.182 -10.365 -8.543 1.00 87.06 268 GLY A O 1
ATOM 2107 N N . LYS A 1 269 ? 17.589 -11.788 -6.856 1.00 91.06 269 LYS A N 1
ATOM 2108 C CA . LYS A 1 269 ? 16.865 -12.934 -7.435 1.00 91.06 269 LYS A CA 1
ATOM 2109 C C . LYS A 1 269 ? 15.579 -13.196 -6.654 1.00 91.06 269 LYS A C 1
ATOM 2111 O O . LYS A 1 269 ? 15.624 -13.858 -5.617 1.00 91.06 269 LYS A O 1
ATOM 2116 N N . LEU A 1 270 ? 14.447 -12.725 -7.171 1.00 92.69 270 LEU A N 1
ATOM 2117 C CA . LEU A 1 270 ? 13.120 -12.961 -6.598 1.00 92.69 270 LEU A CA 1
ATOM 2118 C C . LEU A 1 270 ? 12.431 -14.105 -7.344 1.00 92.69 270 LEU A C 1
ATOM 2120 O O . LEU A 1 270 ? 11.603 -13.907 -8.226 1.00 92.69 270 LEU A O 1
ATOM 2124 N N . ARG A 1 271 ? 12.804 -15.339 -6.995 1.00 90.69 271 ARG A N 1
ATOM 2125 C CA . ARG A 1 271 ? 12.323 -16.546 -7.692 1.00 90.69 271 ARG A CA 1
ATOM 2126 C C . ARG A 1 271 ? 10.835 -16.833 -7.495 1.00 90.69 271 ARG A C 1
ATOM 2128 O O . ARG A 1 271 ? 10.285 -17.587 -8.287 1.00 90.69 271 ARG A O 1
ATOM 2135 N N . ALA A 1 272 ? 10.216 -16.288 -6.451 1.00 94.00 272 ALA A N 1
ATOM 2136 C CA . ALA A 1 272 ? 8.787 -16.436 -6.185 1.00 94.00 272 ALA A CA 1
ATOM 2137 C C . ALA A 1 272 ? 7.927 -15.381 -6.903 1.00 94.00 272 ALA A C 1
ATOM 2139 O O . ALA A 1 272 ? 6.707 -15.498 -6.876 1.00 94.00 272 ALA A O 1
ATOM 2140 N N . LEU A 1 273 ? 8.545 -14.379 -7.545 1.00 96.19 273 LEU A N 1
ATOM 2141 C CA . LEU A 1 273 ? 7.823 -13.286 -8.185 1.00 96.19 273 LEU A CA 1
ATOM 2142 C C . LEU A 1 273 ? 7.060 -13.796 -9.411 1.00 96.19 273 LEU A C 1
ATOM 2144 O O . LEU A 1 273 ? 7.665 -14.359 -10.325 1.00 96.19 273 LEU A O 1
ATOM 2148 N N . GLN A 1 274 ? 5.749 -13.580 -9.404 1.00 96.38 274 GLN A N 1
ATOM 2149 C CA . GLN A 1 274 ? 4.797 -14.003 -10.430 1.00 96.38 274 GLN A CA 1
ATOM 2150 C C . GLN A 1 274 ? 4.250 -12.808 -11.209 1.00 96.38 274 GLN A C 1
ATOM 2152 O O . GLN A 1 274 ? 4.097 -12.894 -12.425 1.00 96.38 274 GLN A O 1
ATOM 2157 N N . GLU A 1 275 ? 4.001 -11.682 -10.541 1.00 97.25 275 GLU A N 1
ATOM 2158 C CA . GLU A 1 275 ? 3.480 -10.472 -11.175 1.00 97.25 275 GLU A CA 1
ATOM 2159 C C . GLU A 1 275 ? 4.409 -9.285 -10.924 1.00 97.25 275 GLU A C 1
ATOM 2161 O O . GLU A 1 275 ? 4.743 -8.966 -9.778 1.00 97.25 275 GLU A O 1
ATOM 2166 N N . LEU A 1 276 ? 4.819 -8.622 -12.005 1.00 97.38 276 LEU A N 1
ATOM 2167 C CA . LEU A 1 276 ? 5.698 -7.461 -11.958 1.00 97.38 276 LEU A CA 1
ATOM 2168 C C . LEU A 1 276 ? 5.150 -6.343 -12.842 1.00 97.38 276 LEU A C 1
ATOM 2170 O O . LEU A 1 276 ? 5.135 -6.457 -14.068 1.00 97.38 276 LEU A O 1
ATOM 2174 N N . TYR A 1 277 ? 4.757 -5.242 -12.209 1.00 97.44 277 TYR A N 1
ATOM 2175 C CA . TYR A 1 277 ? 4.233 -4.066 -12.892 1.00 97.44 277 TYR A CA 1
ATOM 2176 C C . TYR A 1 277 ? 5.227 -2.906 -12.788 1.00 97.44 277 TYR A C 1
ATOM 2178 O O . TYR A 1 277 ? 5.489 -2.370 -11.711 1.00 97.44 277 TYR A O 1
ATOM 2186 N N . LEU A 1 278 ? 5.802 -2.534 -13.929 1.00 96.62 278 LEU A N 1
ATOM 2187 C CA . LEU A 1 278 ? 6.874 -1.548 -14.095 1.00 96.62 278 LEU A CA 1
ATOM 2188 C C . LEU A 1 278 ? 6.459 -0.380 -14.997 1.00 96.62 278 LEU A C 1
ATOM 2190 O O . LEU A 1 278 ? 7.324 0.397 -15.415 1.00 96.62 278 LEU A O 1
ATOM 2194 N N . SER A 1 279 ? 5.172 -0.236 -15.320 1.00 96.38 279 SER A N 1
ATOM 2195 C CA . SER A 1 279 ? 4.747 0.764 -16.296 1.00 96.38 279 SER A CA 1
ATOM 2196 C C . SER A 1 279 ? 5.127 2.190 -15.892 1.00 96.38 279 SER A C 1
ATOM 2198 O O . SER A 1 279 ? 5.193 2.518 -14.706 1.00 96.38 279 SER A O 1
ATOM 2200 N N . ASN A 1 280 ? 5.368 3.065 -16.870 1.00 97.06 280 ASN A N 1
ATOM 2201 C CA . ASN A 1 280 ? 5.727 4.469 -16.626 1.00 97.06 280 ASN A CA 1
ATOM 2202 C C . ASN A 1 280 ? 6.994 4.619 -15.756 1.00 97.06 280 ASN A C 1
ATOM 2204 O O . ASN A 1 280 ? 6.995 5.308 -14.733 1.00 97.06 280 ASN A O 1
ATOM 2208 N N . ASN A 1 281 ? 8.075 3.951 -16.157 1.00 97.62 281 ASN A N 1
ATOM 2209 C CA . ASN A 1 281 ? 9.414 4.096 -15.582 1.00 97.62 281 ASN A CA 1
ATOM 2210 C C . ASN A 1 281 ? 10.414 4.494 -16.688 1.00 97.62 281 ASN A C 1
ATOM 2212 O O . ASN A 1 281 ? 10.036 5.054 -17.716 1.00 97.62 281 ASN A O 1
ATOM 2216 N N . ARG A 1 282 ? 11.717 4.299 -16.462 1.00 96.50 282 ARG A N 1
ATOM 2217 C CA . ARG A 1 282 ? 12.795 4.633 -17.408 1.00 96.50 282 ARG A CA 1
ATOM 2218 C C . ARG A 1 282 ? 13.665 3.415 -17.716 1.00 96.50 282 ARG A C 1
ATOM 2220 O O . ARG A 1 282 ? 14.873 3.551 -17.889 1.00 96.50 282 ARG A O 1
ATOM 2227 N N . ILE A 1 283 ? 13.061 2.231 -17.726 1.00 95.75 283 ILE A N 1
ATOM 2228 C CA . ILE A 1 283 ? 13.771 0.973 -17.954 1.00 95.75 283 ILE A CA 1
ATOM 2229 C C . ILE A 1 283 ? 14.087 0.856 -19.438 1.00 95.75 283 ILE A C 1
ATOM 2231 O O . ILE A 1 283 ? 13.195 0.971 -20.274 1.00 95.75 283 ILE A O 1
ATOM 2235 N N . SER A 1 284 ? 15.355 0.628 -19.759 1.00 93.38 284 SER A N 1
ATOM 2236 C CA . SER A 1 284 ? 15.815 0.415 -21.134 1.00 93.38 284 SER A CA 1
ATOM 2237 C C . SER A 1 284 ? 16.338 -0.993 -21.379 1.00 93.38 284 SER A C 1
ATOM 2239 O O . SER A 1 284 ? 16.587 -1.334 -22.518 1.00 93.38 284 SER A O 1
ATOM 2241 N N . GLU A 1 285 ? 16.543 -1.805 -20.340 1.00 91.19 285 GLU A N 1
ATOM 2242 C CA . GLU A 1 285 ? 17.098 -3.151 -20.479 1.00 91.19 285 GLU A CA 1
ATOM 2243 C C . GLU A 1 285 ? 16.299 -4.158 -19.645 1.00 91.19 285 GLU A C 1
ATOM 2245 O O . GLU A 1 285 ? 16.089 -3.956 -18.449 1.00 91.19 285 GLU A O 1
ATOM 2250 N N . VAL A 1 286 ? 15.904 -5.276 -20.264 1.00 92.38 286 VAL A N 1
ATOM 2251 C CA . VAL A 1 286 ? 15.170 -6.377 -19.601 1.00 92.38 286 VAL A CA 1
ATOM 2252 C C . VAL A 1 286 ? 15.943 -7.702 -19.586 1.00 92.38 286 VAL A C 1
ATOM 2254 O O . VAL A 1 286 ? 15.446 -8.723 -19.110 1.00 92.38 286 VAL A O 1
ATOM 2257 N N . LYS A 1 287 ? 17.195 -7.702 -20.063 1.00 88.88 287 LYS A N 1
ATOM 2258 C CA . LYS A 1 287 ? 18.031 -8.907 -20.218 1.00 88.88 287 LYS A CA 1
ATOM 2259 C C . LYS A 1 287 ? 18.241 -9.688 -18.917 1.00 88.88 287 LYS A C 1
ATOM 2261 O O . LYS A 1 287 ? 18.350 -10.913 -18.935 1.00 88.88 287 LYS A O 1
ATOM 2266 N N . SER A 1 288 ? 18.294 -8.993 -17.779 1.00 89.69 288 SER A N 1
ATOM 2267 C CA . SER A 1 288 ? 18.506 -9.609 -16.468 1.00 89.69 288 SER A CA 1
ATOM 2268 C C . SER A 1 288 ? 17.255 -10.300 -15.923 1.00 89.69 288 SER A C 1
ATOM 2270 O O . SER A 1 288 ? 17.395 -11.227 -15.118 1.00 89.69 288 SER A O 1
ATOM 2272 N N . PHE A 1 289 ? 16.057 -9.959 -16.413 1.00 93.44 289 PHE A N 1
ATOM 2273 C CA . PHE A 1 289 ? 14.786 -10.399 -15.827 1.00 93.44 289 PHE A CA 1
ATOM 2274 C C . PHE A 1 289 ? 14.645 -11.919 -15.864 1.00 93.44 289 PHE A C 1
ATOM 2276 O O . PHE A 1 289 ? 14.267 -12.520 -14.863 1.00 93.44 289 PHE A O 1
ATOM 2283 N N . ALA A 1 290 ? 15.058 -12.561 -16.961 1.00 88.56 290 ALA A N 1
ATOM 2284 C CA . ALA A 1 290 ? 15.020 -14.017 -17.088 1.00 88.56 290 ALA A CA 1
ATOM 2285 C C . ALA A 1 290 ? 15.843 -14.748 -16.013 1.00 88.56 290 ALA A C 1
ATOM 2287 O O . ALA A 1 290 ? 15.469 -15.825 -15.552 1.00 88.56 290 ALA A O 1
ATOM 2288 N N . SER A 1 291 ? 16.957 -14.151 -15.582 1.00 90.19 291 SER A N 1
ATOM 2289 C CA . SER A 1 291 ? 17.814 -14.714 -14.532 1.00 90.19 291 SER A CA 1
ATOM 2290 C C . SER A 1 291 ? 17.362 -14.355 -13.109 1.00 90.19 291 SER A C 1
ATOM 2292 O O . SER A 1 291 ? 17.744 -15.034 -12.148 1.00 90.19 291 SER A O 1
ATOM 2294 N N . GLN A 1 292 ? 16.573 -13.284 -12.969 1.00 91.94 292 GLN A N 1
ATOM 2295 C CA . GLN A 1 292 ? 16.111 -12.741 -11.692 1.00 91.94 292 GLN A CA 1
ATOM 2296 C C . GLN A 1 292 ? 14.744 -13.297 -11.274 1.00 91.94 292 GLN A C 1
ATOM 2298 O O . GLN A 1 292 ? 14.575 -13.642 -10.102 1.00 91.94 292 GLN A O 1
ATOM 2303 N N . PHE A 1 293 ? 13.807 -13.421 -12.221 1.00 93.88 293 PHE A N 1
ATOM 2304 C CA . PHE A 1 293 ? 12.384 -13.706 -12.000 1.00 93.88 293 PHE A CA 1
ATOM 2305 C C . PHE A 1 293 ? 11.959 -14.963 -12.774 1.00 93.88 293 PHE A C 1
ATOM 2307 O O . PHE A 1 293 ? 11.274 -14.909 -13.791 1.00 93.88 293 PHE A O 1
ATOM 2314 N N . SER A 1 294 ? 12.401 -16.130 -12.304 1.00 89.44 294 SER A N 1
ATOM 2315 C CA . SER A 1 294 ? 12.204 -17.403 -13.017 1.00 89.44 294 SER A CA 1
ATOM 2316 C C . SER A 1 294 ? 10.757 -17.909 -13.058 1.00 89.44 294 SER A C 1
ATOM 2318 O O . SER A 1 294 ? 10.472 -18.808 -13.841 1.00 89.44 294 SER A O 1
ATOM 2320 N N . SER A 1 295 ? 9.881 -17.380 -12.200 1.00 93.31 295 SER A N 1
ATOM 2321 C CA . SER A 1 295 ? 8.477 -17.805 -12.068 1.00 93.31 295 SER A CA 1
ATOM 2322 C C . SER A 1 295 ? 7.496 -16.724 -12.525 1.00 93.31 295 SER A C 1
ATOM 2324 O O . SER A 1 295 ? 6.329 -16.762 -12.150 1.00 93.31 295 SER A O 1
ATOM 2326 N N . LEU A 1 296 ? 7.975 -15.738 -13.292 1.00 95.19 296 LEU A N 1
ATOM 2327 C CA . LEU A 1 296 ? 7.174 -14.595 -13.703 1.00 95.19 296 LEU A CA 1
ATOM 2328 C C . LEU A 1 296 ? 6.095 -15.029 -14.703 1.00 95.19 296 LEU A C 1
ATOM 2330 O O . LEU A 1 296 ? 6.392 -15.703 -15.689 1.00 95.19 296 LEU A O 1
ATOM 2334 N N . GLU A 1 297 ? 4.854 -14.641 -14.440 1.00 95.00 297 GLU A N 1
ATOM 2335 C CA . GLU A 1 297 ? 3.669 -14.952 -15.244 1.00 95.00 297 GLU A CA 1
ATOM 2336 C C . GLU A 1 297 ? 3.130 -13.704 -15.948 1.00 95.00 297 GLU A C 1
ATOM 2338 O O . GLU A 1 297 ? 2.724 -13.786 -17.109 1.00 95.00 297 GLU A O 1
ATOM 2343 N N . ILE A 1 298 ? 3.156 -12.558 -15.260 1.00 95.69 298 ILE A N 1
ATOM 2344 C CA . ILE A 1 298 ? 2.664 -11.270 -15.757 1.00 95.69 298 ILE A CA 1
ATOM 2345 C C . ILE A 1 298 ? 3.780 -10.234 -15.650 1.00 95.69 298 ILE A C 1
ATOM 2347 O O . ILE A 1 298 ? 4.341 -10.018 -14.572 1.00 95.69 298 ILE A O 1
ATOM 2351 N N . LEU A 1 299 ? 4.075 -9.577 -16.770 1.00 96.56 299 LEU A N 1
ATOM 2352 C CA . LEU A 1 299 ? 5.038 -8.487 -16.850 1.00 96.56 299 LEU A CA 1
ATOM 2353 C C . LEU A 1 299 ? 4.434 -7.285 -17.576 1.00 96.56 299 LEU A C 1
ATOM 2355 O O . LEU A 1 299 ? 4.153 -7.353 -18.769 1.00 96.56 299 LEU A O 1
ATOM 2359 N N . ASP A 1 300 ? 4.315 -6.157 -16.888 1.00 96.75 300 ASP A N 1
ATOM 2360 C CA . ASP A 1 300 ? 3.971 -4.881 -17.516 1.00 96.75 300 ASP A CA 1
ATOM 2361 C C . ASP A 1 300 ? 5.194 -3.962 -17.540 1.00 96.75 300 ASP A C 1
ATOM 2363 O O . ASP A 1 300 ? 5.615 -3.451 -16.507 1.00 96.75 300 ASP A O 1
ATOM 2367 N N . VAL A 1 301 ? 5.764 -3.743 -18.723 1.00 96.06 301 VAL A N 1
ATOM 2368 C CA . VAL A 1 301 ? 6.851 -2.785 -18.981 1.00 96.06 301 VAL A CA 1
ATOM 2369 C C . VAL A 1 301 ? 6.391 -1.649 -19.896 1.00 96.06 301 VAL A C 1
ATOM 2371 O O . VAL A 1 301 ? 7.221 -0.972 -20.503 1.00 96.06 301 VAL A O 1
ATOM 2374 N N . SER A 1 302 ? 5.086 -1.397 -20.000 1.00 95.06 302 SER A N 1
ATOM 2375 C CA . SER A 1 302 ? 4.541 -0.327 -20.842 1.00 95.06 302 SER A CA 1
ATOM 2376 C C . SER A 1 302 ? 5.080 1.059 -20.455 1.00 95.06 302 SER A C 1
ATOM 2378 O O . SER A 1 302 ? 5.420 1.321 -19.301 1.00 95.06 302 SER A O 1
ATOM 2380 N N . ASN A 1 303 ? 5.166 1.977 -21.417 1.00 95.44 303 ASN A N 1
ATOM 2381 C CA . ASN A 1 303 ? 5.645 3.350 -21.213 1.00 95.44 303 ASN A CA 1
ATOM 2382 C C . ASN A 1 303 ? 7.017 3.412 -20.508 1.00 95.44 303 ASN A C 1
ATOM 2384 O O . ASN A 1 303 ? 7.182 4.079 -19.485 1.00 95.44 303 ASN A O 1
ATOM 2388 N N . ASN A 1 304 ? 7.992 2.671 -21.032 1.00 96.62 304 ASN A N 1
ATOM 2389 C CA . ASN A 1 304 ? 9.387 2.688 -20.592 1.00 96.62 304 ASN A CA 1
ATOM 2390 C C . ASN A 1 304 ? 10.302 3.172 -21.738 1.00 96.62 304 ASN A C 1
ATOM 2392 O O . ASN A 1 304 ? 9.847 3.801 -22.695 1.00 96.62 304 ASN A O 1
ATOM 2396 N N . ALA A 1 305 ? 11.609 2.941 -21.623 1.00 95.25 305 ALA A N 1
ATOM 2397 C CA . ALA A 1 305 ? 12.625 3.384 -22.572 1.00 95.25 305 ALA A CA 1
ATOM 2398 C C . ALA A 1 305 ? 13.237 2.218 -23.375 1.00 95.25 305 ALA A C 1
ATOM 2400 O O . ALA A 1 305 ? 14.394 2.301 -23.784 1.00 95.25 305 ALA A O 1
ATOM 2401 N N . ILE A 1 306 ? 12.485 1.133 -23.596 1.00 93.75 306 ILE A N 1
ATOM 2402 C CA . ILE A 1 306 ? 12.946 -0.040 -24.356 1.00 93.75 306 ILE A CA 1
ATOM 2403 C C . ILE A 1 306 ? 13.015 0.329 -25.839 1.00 93.75 306 ILE A C 1
ATOM 2405 O O . ILE A 1 306 ? 12.007 0.684 -26.456 1.00 93.75 306 ILE A O 1
ATOM 2409 N N . THR A 1 307 ? 14.214 0.271 -26.418 1.00 90.44 307 THR A N 1
ATOM 2410 C CA . THR A 1 307 ? 14.454 0.797 -27.773 1.00 90.44 307 THR A CA 1
ATOM 2411 C C . THR A 1 307 ? 14.325 -0.251 -28.864 1.00 90.44 307 THR A C 1
ATOM 2413 O O . THR A 1 307 ? 13.860 0.067 -29.958 1.00 90.44 307 THR A O 1
ATOM 2416 N N . THR A 1 308 ? 14.684 -1.502 -28.574 1.00 88.75 308 THR A N 1
ATOM 2417 C CA . THR A 1 308 ? 14.711 -2.580 -29.565 1.00 88.75 308 THR A CA 1
ATOM 2418 C C . THR A 1 308 ? 13.827 -3.745 -29.138 1.00 88.75 308 THR A C 1
ATOM 2420 O O . THR A 1 308 ? 13.709 -4.068 -27.960 1.00 88.75 308 THR A O 1
ATOM 2423 N N . VAL A 1 309 ? 13.185 -4.400 -30.108 1.00 88.19 309 VAL A N 1
ATOM 2424 C CA . VAL A 1 309 ? 12.358 -5.593 -29.848 1.00 88.19 309 VAL A CA 1
ATOM 2425 C C . VAL A 1 309 ? 13.234 -6.798 -29.476 1.00 88.19 309 VAL A C 1
ATOM 2427 O O . VAL A 1 309 ? 12.803 -7.675 -28.734 1.00 88.19 309 VAL A O 1
ATOM 2430 N N . GLU A 1 310 ? 14.489 -6.816 -29.934 1.00 87.94 310 GLU A N 1
ATOM 2431 C CA . GLU A 1 310 ? 15.459 -7.878 -29.645 1.00 87.94 310 GLU A CA 1
ATOM 2432 C C . GLU A 1 310 ? 15.753 -8.024 -28.147 1.00 87.94 310 GLU A C 1
ATOM 2434 O O . GLU A 1 310 ? 15.910 -9.144 -27.658 1.00 87.94 310 GLU A O 1
ATOM 2439 N N . GLU A 1 311 ? 15.737 -6.920 -27.392 1.00 88.38 311 GLU A N 1
ATOM 2440 C CA . GLU A 1 311 ? 15.851 -6.942 -25.928 1.00 88.38 311 GLU A CA 1
ATOM 2441 C C . GLU A 1 311 ? 14.743 -7.776 -25.276 1.00 88.38 311 GLU A C 1
ATOM 2443 O O . GLU A 1 311 ? 14.985 -8.444 -24.276 1.00 88.38 311 GLU A O 1
ATOM 2448 N N . LEU A 1 312 ? 13.539 -7.801 -25.854 1.00 89.88 312 LEU A N 1
ATOM 2449 C CA . LEU A 1 312 ? 12.418 -8.580 -25.328 1.00 89.88 312 LEU A CA 1
ATOM 2450 C C . LEU A 1 312 ? 12.585 -10.082 -25.589 1.00 89.88 312 LEU A C 1
ATOM 2452 O O . LEU A 1 312 ? 12.013 -10.896 -24.865 1.00 89.88 312 LEU A O 1
ATOM 2456 N N . PHE A 1 313 ? 13.387 -10.489 -26.578 1.00 90.25 313 PHE A N 1
ATOM 2457 C CA . PHE A 1 313 ? 13.587 -11.908 -26.892 1.00 90.25 313 PHE A CA 1
ATOM 2458 C C . PHE A 1 313 ? 14.332 -12.651 -25.783 1.00 90.25 313 PHE A C 1
ATOM 2460 O O . PHE A 1 313 ? 14.180 -13.867 -25.656 1.00 90.25 313 PHE A O 1
ATOM 2467 N N . THR A 1 314 ? 15.065 -11.951 -24.910 1.00 89.62 314 THR A N 1
ATOM 2468 C CA . THR A 1 314 ? 15.677 -12.572 -23.724 1.00 89.62 314 THR A CA 1
ATOM 2469 C C . THR A 1 314 ? 14.630 -13.116 -22.750 1.00 89.62 314 THR A C 1
ATOM 2471 O O . THR A 1 314 ? 14.914 -14.048 -21.997 1.00 89.62 314 THR A O 1
ATOM 2474 N N . LEU A 1 315 ? 13.401 -12.585 -22.786 1.00 90.56 315 LEU A N 1
ATOM 2475 C CA . LEU A 1 315 ? 12.280 -13.068 -21.977 1.00 90.56 315 LEU A CA 1
ATOM 2476 C C . LEU A 1 315 ? 11.792 -14.459 -22.416 1.00 90.56 315 LEU A C 1
ATOM 2478 O O . LEU A 1 315 ? 11.092 -15.111 -21.650 1.00 90.56 315 LEU A O 1
ATOM 2482 N N . SER A 1 316 ? 12.212 -14.967 -23.585 1.00 88.81 316 SER A N 1
ATOM 2483 C CA . SER A 1 316 ? 11.886 -16.328 -24.061 1.00 88.81 316 SER A CA 1
ATOM 2484 C C . SER A 1 316 ? 12.356 -17.433 -23.112 1.00 88.81 316 SER A C 1
ATOM 2486 O O . SER A 1 316 ? 11.800 -18.529 -23.101 1.00 88.81 316 SER A O 1
ATOM 2488 N N . SER A 1 317 ? 13.357 -17.133 -22.281 1.00 89.25 317 SER A N 1
ATOM 2489 C CA . SER A 1 317 ? 13.851 -18.040 -21.242 1.00 89.25 317 SER A CA 1
ATOM 2490 C C . SER A 1 317 ? 12.867 -18.204 -20.073 1.00 89.25 317 SER A C 1
ATOM 2492 O O . SER A 1 317 ? 12.972 -19.168 -19.315 1.00 89.25 317 SER A O 1
ATOM 2494 N N . ILE A 1 318 ? 11.898 -17.293 -19.918 1.00 90.81 318 ILE A N 1
ATOM 2495 C CA . ILE A 1 318 ? 10.866 -17.340 -18.878 1.00 90.81 318 ILE A CA 1
ATOM 2496 C C . ILE A 1 318 ? 9.671 -18.138 -19.405 1.00 90.81 318 ILE A C 1
ATOM 2498 O O . ILE A 1 318 ? 8.699 -17.594 -19.922 1.00 90.81 318 ILE A O 1
ATOM 2502 N N . SER A 1 319 ? 9.735 -19.462 -19.261 1.00 88.31 319 SER A N 1
ATOM 2503 C CA . SER A 1 319 ? 8.686 -20.368 -19.763 1.00 88.31 319 SER A CA 1
ATOM 2504 C C . SER A 1 319 ? 7.298 -20.172 -19.129 1.00 88.31 319 SER A C 1
ATOM 2506 O O . SER A 1 319 ? 6.303 -20.627 -19.692 1.00 88.31 319 SER A O 1
ATOM 2508 N N . THR A 1 320 ? 7.226 -19.510 -17.972 1.00 92.31 320 THR A N 1
ATOM 2509 C CA . THR A 1 320 ? 5.986 -19.218 -17.241 1.00 92.31 320 THR A CA 1
ATOM 2510 C C . THR A 1 320 ? 5.298 -17.936 -17.698 1.00 92.31 320 THR A C 1
ATOM 2512 O O . THR A 1 320 ? 4.168 -17.709 -17.288 1.00 92.31 320 THR A O 1
ATOM 2515 N N . LEU A 1 321 ? 5.940 -17.103 -18.528 1.00 93.25 321 LEU A N 1
ATOM 2516 C CA . LEU A 1 321 ? 5.404 -15.796 -18.908 1.00 93.25 321 LEU A CA 1
ATOM 2517 C C . LEU A 1 321 ? 4.188 -15.961 -19.830 1.00 93.25 321 LEU A C 1
ATOM 2519 O O . LEU A 1 321 ? 4.322 -16.460 -20.953 1.00 93.25 321 LEU A O 1
ATOM 2523 N N . VAL A 1 322 ? 3.023 -15.528 -19.343 1.00 93.38 322 VAL A N 1
ATOM 2524 C CA . VAL A 1 322 ? 1.715 -15.631 -20.009 1.00 93.38 322 VAL A CA 1
ATOM 2525 C C . VAL A 1 322 ? 1.282 -14.284 -20.580 1.00 93.38 322 VAL A C 1
ATOM 2527 O O . VAL A 1 322 ? 0.775 -14.236 -21.704 1.00 93.38 322 VAL A O 1
ATOM 2530 N N . GLU A 1 323 ? 1.497 -13.204 -19.828 1.00 94.62 323 GLU A N 1
ATOM 2531 C CA . GLU A 1 323 ? 1.063 -11.854 -20.182 1.00 94.62 323 GLU A CA 1
ATOM 2532 C C . GLU A 1 323 ? 2.234 -10.871 -20.176 1.00 94.62 323 GLU A C 1
ATOM 2534 O O . GLU A 1 323 ? 3.013 -10.804 -19.222 1.00 94.62 323 GLU A O 1
ATOM 2539 N N . LEU A 1 324 ? 2.340 -10.103 -21.259 1.00 94.62 324 LEU A N 1
ATOM 2540 C CA . LEU A 1 324 ? 3.348 -9.072 -21.451 1.00 94.62 324 LEU A CA 1
ATOM 2541 C C . LEU A 1 324 ? 2.668 -7.796 -21.950 1.00 94.62 324 LEU A C 1
ATOM 2543 O O . LEU A 1 324 ? 1.934 -7.828 -22.935 1.00 94.62 324 LEU A O 1
ATOM 2547 N N . ALA A 1 325 ? 2.939 -6.667 -21.307 1.00 94.19 325 ALA A N 1
ATOM 2548 C CA . ALA A 1 325 ? 2.577 -5.353 -21.825 1.00 94.19 325 ALA A CA 1
ATOM 2549 C C . ALA A 1 325 ? 3.845 -4.550 -22.134 1.00 94.19 325 ALA A C 1
ATOM 2551 O O . ALA A 1 325 ? 4.704 -4.377 -21.270 1.00 94.19 325 ALA A O 1
ATOM 2552 N 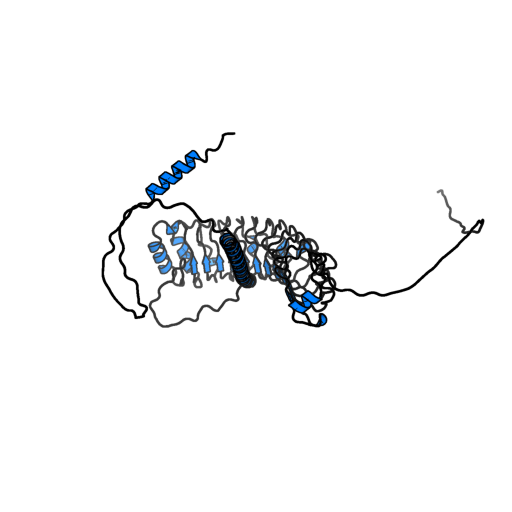N . VAL A 1 326 ? 3.976 -4.084 -23.374 1.00 93.38 326 VAL A N 1
ATOM 2553 C CA . VAL A 1 326 ? 5.121 -3.310 -23.890 1.00 93.38 326 VAL A CA 1
ATOM 2554 C C . VAL A 1 326 ? 4.685 -2.008 -24.558 1.00 93.38 326 VAL A C 1
ATOM 2556 O O . VAL A 1 326 ? 5.547 -1.236 -24.982 1.00 93.38 326 VAL A O 1
ATOM 2559 N N . ALA A 1 327 ? 3.382 -1.725 -24.603 1.00 91.62 327 ALA A N 1
ATOM 2560 C CA . ALA A 1 327 ? 2.828 -0.548 -25.255 1.00 91.62 327 ALA A CA 1
ATOM 2561 C C . ALA A 1 327 ? 3.506 0.756 -24.809 1.00 91.62 327 ALA A C 1
ATOM 2563 O O . ALA A 1 327 ? 3.809 0.949 -23.630 1.00 91.62 327 ALA A O 1
ATOM 2564 N N . GLY A 1 328 ? 3.727 1.678 -25.745 1.00 89.81 328 GLY A N 1
ATOM 2565 C CA . GLY A 1 328 ? 4.301 2.996 -25.443 1.00 89.81 328 GLY A CA 1
ATOM 2566 C C . GLY A 1 328 ? 5.814 3.000 -25.196 1.00 89.81 328 GLY A C 1
ATOM 2567 O O . GLY A 1 328 ? 6.350 3.997 -24.714 1.00 89.81 328 GLY A O 1
ATOM 2568 N N . ASN A 1 329 ? 6.517 1.913 -25.526 1.00 93.12 329 ASN A N 1
ATOM 2569 C CA . ASN A 1 329 ? 7.977 1.907 -25.619 1.00 93.12 329 ASN A CA 1
ATOM 2570 C C . ASN A 1 329 ? 8.448 2.349 -27.018 1.00 93.12 329 ASN A C 1
ATOM 2572 O O . ASN A 1 329 ? 7.764 2.082 -28.011 1.00 93.12 329 ASN A O 1
ATOM 2576 N N . PRO A 1 330 ? 9.642 2.960 -27.145 1.00 90.19 330 PRO A N 1
ATOM 2577 C CA . PRO A 1 330 ? 10.215 3.310 -28.446 1.00 90.19 330 PRO A CA 1
ATOM 2578 C C . PRO A 1 330 ? 10.310 2.136 -29.436 1.00 90.19 330 PRO A C 1
ATOM 2580 O O . PRO A 1 330 ? 10.180 2.363 -30.640 1.00 90.19 330 PRO A O 1
ATOM 2583 N N . CYS A 1 331 ? 10.457 0.895 -28.957 1.00 86.56 331 CYS A N 1
ATOM 2584 C CA . CYS A 1 331 ? 10.468 -0.308 -29.796 1.00 86.56 331 CYS A CA 1
ATOM 2585 C C . CYS A 1 331 ? 9.171 -0.530 -30.602 1.00 86.56 331 CYS A C 1
ATOM 2587 O O . CYS A 1 331 ? 9.207 -1.175 -31.648 1.00 86.56 331 CYS A O 1
ATOM 2589 N N . GLU A 1 332 ? 8.037 0.030 -30.167 1.00 81.94 332 GLU A N 1
ATOM 2590 C CA . GLU A 1 332 ? 6.746 -0.075 -30.860 1.00 81.94 332 GLU A CA 1
ATOM 2591 C C . GLU A 1 332 ? 6.575 0.988 -31.966 1.00 81.94 332 GLU A C 1
ATOM 2593 O O . GLU A 1 332 ? 5.800 0.803 -32.904 1.00 81.94 332 GLU A O 1
ATOM 2598 N N . SER A 1 333 ? 7.326 2.095 -31.895 1.00 67.31 333 SER A N 1
ATOM 2599 C CA . SER A 1 333 ? 7.086 3.314 -32.688 1.00 67.31 333 SER A CA 1
ATOM 2600 C C . SER A 1 333 ? 7.264 3.176 -34.210 1.00 67.31 333 SER A C 1
ATOM 2602 O O . SER A 1 333 ? 6.813 4.049 -34.951 1.00 67.31 333 SER A O 1
ATOM 2604 N N . ALA A 1 334 ? 7.888 2.095 -34.689 1.00 64.69 334 ALA A N 1
ATOM 2605 C CA . ALA A 1 334 ? 8.126 1.857 -36.114 1.00 64.69 334 ALA A CA 1
ATOM 2606 C C . ALA A 1 334 ? 6.961 1.135 -36.826 1.00 64.69 334 ALA A C 1
ATOM 2608 O O . ALA A 1 334 ? 6.654 1.473 -37.966 1.00 64.69 334 ALA A O 1
ATOM 2609 N N . ASP A 1 335 ? 6.325 0.155 -36.169 1.00 75.88 335 ASP A N 1
ATOM 2610 C CA . ASP A 1 335 ? 5.123 -0.574 -36.613 1.00 75.88 335 ASP A CA 1
ATOM 2611 C C . ASP A 1 335 ? 4.677 -1.542 -35.495 1.00 75.88 335 ASP A C 1
ATOM 2613 O O . ASP A 1 335 ? 5.259 -2.619 -35.319 1.00 75.88 335 ASP A O 1
ATOM 2617 N N . SER A 1 336 ? 3.632 -1.170 -34.748 1.00 79.44 336 SER A N 1
ATOM 2618 C CA . SER A 1 336 ? 3.080 -1.970 -33.641 1.00 79.44 336 SER A CA 1
ATOM 2619 C C . SER A 1 336 ? 2.691 -3.390 -34.086 1.00 79.44 336 SER A C 1
ATOM 2621 O O . SER A 1 336 ? 2.953 -4.365 -33.380 1.00 79.44 336 SER A O 1
ATOM 2623 N N . PHE A 1 337 ? 2.175 -3.563 -35.312 1.00 80.38 337 PHE A N 1
ATOM 2624 C CA . PHE A 1 337 ? 1.753 -4.879 -35.799 1.00 80.38 337 PHE A CA 1
ATOM 2625 C C . PHE A 1 337 ? 2.943 -5.810 -36.070 1.00 80.38 337 PHE A C 1
ATOM 2627 O O . PHE A 1 337 ? 2.926 -6.981 -35.674 1.00 80.38 337 PHE A O 1
ATOM 2634 N N . SER A 1 338 ? 3.989 -5.300 -36.727 1.00 83.69 338 SER A N 1
ATOM 2635 C CA . SER A 1 338 ? 5.231 -6.049 -36.946 1.00 83.69 338 SER A CA 1
ATOM 2636 C C . SER A 1 338 ? 5.917 -6.386 -35.620 1.00 83.69 338 SER A C 1
ATOM 2638 O O . SER A 1 338 ? 6.314 -7.537 -35.421 1.00 83.69 338 SER A O 1
ATOM 2640 N N . CYS A 1 339 ? 5.963 -5.433 -34.682 1.00 84.81 339 CYS A N 1
ATOM 2641 C CA . CYS A 1 339 ? 6.494 -5.641 -33.335 1.00 84.81 339 CYS A CA 1
ATOM 2642 C C . CYS A 1 339 ? 5.756 -6.782 -32.615 1.00 84.81 339 CYS A C 1
ATOM 2644 O O . CYS A 1 339 ? 6.373 -7.777 -32.231 1.00 84.81 339 CYS A O 1
ATOM 2646 N N . HIS A 1 340 ? 4.422 -6.722 -32.546 1.00 86.44 340 HIS A N 1
ATOM 2647 C CA . HIS A 1 340 ? 3.611 -7.769 -31.918 1.00 86.44 340 HIS A CA 1
ATOM 2648 C C . HIS A 1 340 ? 3.829 -9.138 -32.570 1.00 86.44 340 HIS A C 1
ATOM 2650 O O . HIS A 1 340 ? 3.941 -10.157 -31.883 1.00 86.44 340 HIS A O 1
ATOM 2656 N N . ARG A 1 341 ? 3.926 -9.182 -33.906 1.00 86.12 341 ARG A N 1
ATOM 2657 C CA . ARG A 1 341 ? 4.193 -10.421 -34.643 1.00 86.12 341 ARG A CA 1
ATOM 2658 C C . ARG A 1 341 ? 5.557 -11.009 -34.283 1.00 86.12 341 ARG A C 1
ATOM 2660 O O . ARG A 1 341 ? 5.635 -12.214 -34.046 1.00 86.12 341 ARG A O 1
ATOM 2667 N N . GLN A 1 342 ? 6.607 -10.190 -34.236 1.00 87.81 342 GLN A N 1
ATOM 2668 C CA . GLN A 1 342 ? 7.955 -10.627 -33.863 1.00 87.81 342 GLN A CA 1
ATOM 2669 C C . GLN A 1 342 ? 8.011 -11.117 -32.412 1.00 87.81 342 GLN A C 1
ATOM 2671 O O . GLN A 1 342 ? 8.621 -12.152 -32.141 1.00 87.81 342 GLN A O 1
ATOM 2676 N N . ILE A 1 343 ? 7.328 -10.430 -31.492 1.00 88.62 343 ILE A N 1
ATOM 2677 C CA . ILE A 1 343 ? 7.244 -10.825 -30.082 1.00 88.62 343 ILE A CA 1
ATOM 2678 C C . ILE A 1 343 ? 6.550 -12.187 -29.948 1.00 88.62 343 ILE A C 1
ATOM 2680 O O . ILE A 1 343 ? 7.124 -13.104 -29.368 1.00 88.62 343 ILE A O 1
ATOM 2684 N N . PHE A 1 344 ? 5.373 -12.389 -30.551 1.00 90.06 344 PHE A N 1
ATOM 2685 C CA . PHE A 1 344 ? 4.678 -13.686 -30.496 1.00 90.06 344 PHE A CA 1
ATOM 2686 C C . PHE A 1 344 ? 5.439 -14.838 -31.173 1.00 90.06 344 PHE A C 1
ATOM 2688 O O .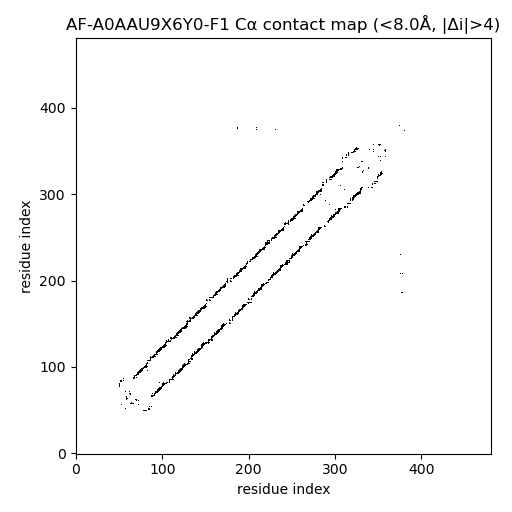 PHE A 1 344 ? 5.237 -16.005 -30.815 1.00 90.06 344 PHE A O 1
ATOM 2695 N N . GLN A 1 345 ? 6.277 -14.541 -32.171 1.00 87.94 345 GLN A N 1
ATOM 2696 C CA . GLN A 1 345 ? 7.137 -15.535 -32.821 1.00 87.94 345 GLN A CA 1
ATOM 2697 C C . GLN A 1 345 ? 8.285 -15.985 -31.912 1.00 87.94 345 GLN A C 1
ATOM 2699 O O . GLN A 1 345 ? 8.578 -17.178 -31.874 1.00 87.94 345 GLN A O 1
ATOM 2704 N N . ASN A 1 346 ? 8.895 -15.059 -31.166 1.00 89.88 346 ASN A N 1
ATOM 2705 C CA . ASN A 1 346 ? 10.052 -15.338 -30.311 1.00 89.88 346 ASN A CA 1
ATOM 2706 C C . ASN A 1 346 ? 9.683 -15.709 -28.862 1.00 89.88 346 ASN A C 1
ATOM 2708 O O . ASN A 1 346 ? 10.494 -16.313 -28.164 1.00 89.88 346 ASN A O 1
ATOM 2712 N N . LEU A 1 347 ? 8.461 -15.403 -28.411 1.00 89.44 347 LEU A N 1
ATOM 2713 C CA . LEU A 1 347 ? 7.922 -15.777 -27.099 1.00 89.44 347 LEU A CA 1
ATOM 2714 C C . LEU A 1 347 ? 6.801 -16.823 -27.267 1.00 89.44 347 LEU A C 1
ATOM 2716 O O . LEU A 1 347 ? 5.625 -16.471 -27.405 1.00 89.44 347 LEU A O 1
ATOM 2720 N N . PRO A 1 348 ? 7.128 -18.131 -27.290 1.00 85.00 348 PRO A N 1
ATOM 2721 C CA . PRO A 1 348 ? 6.143 -19.180 -27.552 1.00 85.00 348 PRO A CA 1
ATOM 2722 C C . PRO A 1 348 ? 5.162 -19.406 -26.392 1.00 85.00 348 PRO A C 1
ATOM 2724 O O . PRO A 1 348 ? 4.035 -19.832 -26.643 1.00 85.00 348 PRO A O 1
ATOM 2727 N N . SER A 1 349 ? 5.563 -19.120 -25.147 1.00 87.12 349 SER A N 1
ATOM 2728 C CA . SER A 1 349 ? 4.709 -19.247 -23.953 1.00 87.12 349 SER A CA 1
ATOM 2729 C C . SER A 1 349 ? 3.661 -18.137 -23.835 1.00 87.12 349 SER A C 1
ATOM 2731 O O . SER A 1 349 ? 2.657 -18.331 -23.157 1.00 87.12 349 SER A O 1
ATOM 2733 N N . LEU A 1 350 ? 3.870 -17.007 -24.519 1.00 89.75 350 LEU A N 1
ATOM 2734 C CA . LEU A 1 350 ? 3.047 -15.814 -24.376 1.00 89.75 350 LEU A CA 1
ATOM 2735 C C . LEU A 1 350 ? 1.645 -16.013 -24.969 1.00 89.75 350 LEU A C 1
ATOM 2737 O O . LEU A 1 350 ? 1.487 -16.377 -26.144 1.00 89.75 350 LEU A O 1
ATOM 2741 N N . GLU A 1 351 ? 0.625 -15.729 -24.161 1.00 89.88 351 GLU A N 1
ATOM 2742 C CA . GLU A 1 351 ? -0.786 -15.829 -24.540 1.00 89.88 351 GLU A CA 1
ATOM 2743 C C . GLU A 1 351 ? -1.419 -14.452 -24.770 1.00 89.88 351 GLU A C 1
ATOM 2745 O O . GLU A 1 351 ? -2.248 -14.315 -25.673 1.00 89.88 351 GLU A O 1
ATOM 2750 N N . ILE A 1 352 ? -1.002 -13.436 -24.008 1.00 91.44 352 ILE A N 1
ATOM 2751 C CA . ILE A 1 352 ? -1.538 -12.071 -24.065 1.00 91.44 352 ILE A CA 1
ATOM 2752 C C . ILE A 1 352 ? -0.385 -11.077 -24.256 1.00 91.44 352 ILE A C 1
ATOM 2754 O O . ILE A 1 352 ? 0.573 -11.080 -23.487 1.00 91.44 352 ILE A O 1
ATOM 2758 N N . LEU A 1 353 ? -0.495 -10.219 -25.273 1.00 91.38 353 LEU A N 1
ATOM 2759 C CA . LEU A 1 353 ? 0.420 -9.103 -25.528 1.00 91.38 353 LEU A CA 1
ATOM 2760 C C . LEU A 1 353 ? -0.383 -7.809 -25.642 1.00 91.38 353 LEU A C 1
ATOM 2762 O O . LEU A 1 353 ? -1.235 -7.719 -26.523 1.00 91.38 353 LEU A O 1
ATOM 2766 N N . ASP A 1 354 ? -0.153 -6.834 -24.763 1.00 88.88 354 ASP A N 1
ATOM 2767 C CA . ASP A 1 354 ? -0.856 -5.538 -24.773 1.00 88.88 354 ASP A CA 1
ATOM 2768 C C . ASP A 1 354 ? -2.386 -5.684 -24.875 1.00 88.88 354 ASP A C 1
ATOM 2770 O O . ASP A 1 354 ? -3.063 -5.027 -25.667 1.00 88.88 354 ASP A O 1
ATOM 2774 N N . LYS A 1 355 ? -2.941 -6.601 -24.067 1.00 85.12 355 LYS A N 1
ATOM 2775 C CA . LYS A 1 355 ? -4.370 -6.982 -24.038 1.00 85.12 355 LYS A CA 1
ATOM 2776 C C . LYS A 1 355 ? -4.882 -7.667 -25.316 1.00 85.12 355 LYS A C 1
ATOM 2778 O O . LYS A 1 355 ? -6.072 -7.961 -25.421 1.00 85.12 355 LYS A O 1
ATOM 2783 N N . VAL A 1 356 ? -4.008 -7.968 -26.274 1.00 85.38 356 VAL A N 1
ATOM 2784 C CA . VAL A 1 356 ? -4.315 -8.755 -27.471 1.00 85.38 356 VAL A CA 1
ATOM 2785 C C . VAL A 1 356 ? -3.989 -10.220 -27.208 1.00 85.38 356 VAL A C 1
ATOM 2787 O O . VAL A 1 356 ? -2.836 -10.595 -27.004 1.00 85.38 356 VAL A O 1
ATOM 2790 N N . SER A 1 357 ? -5.007 -11.078 -27.248 1.00 84.56 357 SER A N 1
ATOM 2791 C CA . SER A 1 357 ? -4.812 -12.521 -27.109 1.00 84.56 357 SER A CA 1
ATOM 2792 C C . SER A 1 357 ? -4.309 -13.151 -28.406 1.00 84.56 357 SER A C 1
ATOM 2794 O O . SER A 1 357 ? -4.824 -12.893 -29.500 1.00 84.56 357 SER A O 1
ATOM 2796 N N . ARG A 1 358 ? -3.351 -14.069 -28.280 1.00 79.12 358 ARG A N 1
ATOM 2797 C CA . ARG A 1 358 ? -2.906 -14.932 -29.373 1.00 79.12 358 ARG A CA 1
ATOM 2798 C C . ARG A 1 358 ? -4.068 -15.834 -29.798 1.00 79.12 358 ARG A C 1
ATOM 2800 O O . ARG A 1 358 ? -4.432 -16.765 -29.082 1.00 79.12 358 ARG A O 1
ATOM 2807 N N . LYS A 1 359 ? -4.653 -15.598 -30.978 1.00 59.38 359 LYS A N 1
ATOM 2808 C CA . LYS A 1 359 ? -5.648 -16.516 -31.563 1.00 59.38 359 LYS A CA 1
ATOM 2809 C C . LYS A 1 359 ? -4.981 -17.868 -31.832 1.00 59.38 359 LYS A C 1
ATOM 2811 O O . LYS A 1 359 ? -4.282 -18.022 -32.832 1.00 59.38 359 LYS A O 1
ATOM 2816 N N . ARG A 1 360 ? -5.177 -18.854 -30.953 1.00 55.59 360 ARG A N 1
ATOM 2817 C CA . ARG A 1 360 ? -4.866 -20.251 -31.284 1.00 55.59 360 ARG A CA 1
ATOM 2818 C C . ARG A 1 360 ? -5.938 -20.773 -32.252 1.00 55.59 360 ARG A C 1
ATOM 2820 O O . ARG A 1 360 ? -7.113 -20.449 -32.067 1.00 55.59 360 ARG A O 1
ATOM 2827 N N . PRO A 1 361 ? -5.581 -21.580 -33.267 1.00 39.56 361 PRO A N 1
ATOM 2828 C CA . PRO A 1 361 ? -6.564 -22.400 -33.962 1.00 39.56 361 PRO A CA 1
ATOM 2829 C C . PRO A 1 361 ? -7.285 -23.259 -32.921 1.00 39.56 361 PRO A C 1
ATOM 2831 O O . PRO A 1 361 ? -6.649 -23.767 -31.998 1.00 39.56 361 PRO A O 1
ATOM 2834 N N . SER A 1 362 ? -8.602 -23.393 -33.044 1.00 38.44 362 SER A N 1
ATOM 2835 C CA . SER A 1 362 ? -9.462 -24.155 -32.139 1.00 38.44 362 SER A CA 1
ATOM 2836 C C . SER A 1 362 ? -9.133 -25.654 -32.167 1.00 38.44 362 SER A C 1
ATOM 2838 O O . SER A 1 362 ? -9.850 -26.451 -32.764 1.00 38.44 362 SER A O 1
ATOM 2840 N N . THR A 1 363 ? -8.044 -26.066 -31.528 1.00 40.69 363 THR A N 1
ATOM 2841 C CA . THR A 1 363 ? -7.850 -27.451 -31.104 1.00 40.69 363 THR A CA 1
ATOM 2842 C C . THR A 1 363 ? -8.450 -27.565 -29.712 1.00 40.69 363 THR A C 1
ATOM 2844 O O . THR A 1 363 ? -7.981 -26.895 -28.795 1.00 40.69 363 THR A O 1
ATOM 2847 N N . GLY A 1 364 ? -9.518 -28.357 -29.578 1.00 41.41 364 GLY A N 1
ATOM 2848 C CA . GLY A 1 364 ? -10.411 -28.472 -28.416 1.00 41.41 364 GLY A CA 1
ATOM 2849 C C . GLY A 1 364 ? -9.805 -29.003 -27.110 1.00 41.41 364 GLY A C 1
ATOM 2850 O O . GLY A 1 364 ? -10.445 -29.785 -26.418 1.00 41.41 364 GLY A O 1
ATOM 2851 N N . GLN A 1 365 ? -8.602 -28.577 -26.737 1.00 40.69 365 GLN A N 1
ATOM 2852 C CA . GLN A 1 365 ? -8.089 -28.728 -25.382 1.00 40.69 365 GLN A CA 1
ATOM 2853 C C . GLN A 1 365 ? -8.377 -27.441 -24.615 1.00 40.69 365 GLN A C 1
ATOM 2855 O O . GLN A 1 365 ? -7.581 -26.504 -24.594 1.00 40.69 365 GLN A O 1
ATOM 2860 N N . SER A 1 366 ? -9.557 -27.409 -23.993 1.00 35.56 366 SER A N 1
ATOM 2861 C CA . SER A 1 366 ? -9.877 -26.475 -22.917 1.00 35.56 366 SER A CA 1
ATOM 2862 C C . SER A 1 366 ? -8.910 -26.742 -21.765 1.00 35.56 366 SER A C 1
ATOM 2864 O O . SER A 1 366 ? -9.165 -27.588 -20.909 1.00 35.56 366 SER A O 1
ATOM 2866 N N . ARG A 1 367 ? -7.762 -26.062 -21.762 1.00 47.19 367 ARG A N 1
ATOM 2867 C CA . ARG A 1 367 ? -6.912 -25.996 -20.575 1.00 47.19 367 ARG A CA 1
ATOM 2868 C C . ARG A 1 367 ? -7.723 -25.263 -19.505 1.00 47.19 367 ARG A C 1
ATOM 2870 O O . ARG A 1 367 ? -8.397 -24.285 -19.825 1.00 47.19 367 ARG A O 1
ATOM 2877 N N . ALA A 1 368 ? -7.736 -25.800 -18.286 1.00 34.47 368 ALA A N 1
ATOM 2878 C CA . ALA A 1 368 ? -8.503 -25.231 -17.184 1.00 34.47 368 ALA A CA 1
ATOM 2879 C C . ALA A 1 368 ? -8.224 -23.720 -17.075 1.00 34.47 368 ALA A C 1
ATOM 2881 O O . ALA A 1 368 ? -7.071 -23.323 -17.281 1.00 34.47 368 ALA A O 1
ATOM 2882 N N . PRO A 1 369 ? -9.245 -22.889 -16.783 1.00 38.66 369 PRO A N 1
ATOM 2883 C CA . PRO A 1 369 ? -9.015 -21.480 -16.495 1.00 38.66 369 PRO A CA 1
ATOM 2884 C C . PRO A 1 369 ? -7.901 -21.369 -15.444 1.00 38.66 369 PRO A C 1
ATOM 2886 O O . PRO A 1 369 ? -7.811 -22.255 -14.581 1.00 38.66 369 PRO A O 1
ATOM 2889 N N . PRO A 1 370 ? -7.033 -20.342 -15.525 1.00 41.91 370 PRO A N 1
ATOM 2890 C CA . PRO A 1 370 ? -6.003 -20.142 -14.516 1.00 41.91 370 PRO A CA 1
ATOM 2891 C C . PRO A 1 370 ? -6.661 -20.228 -13.132 1.00 41.91 370 PRO A C 1
ATOM 2893 O O . PRO A 1 370 ? -7.788 -19.741 -12.972 1.00 41.91 370 PRO A O 1
ATOM 2896 N N . PRO A 1 371 ? -6.034 -20.920 -12.162 1.00 34.19 371 PRO A N 1
ATOM 2897 C CA . PRO A 1 371 ? -6.626 -21.096 -10.844 1.00 34.19 371 PRO A CA 1
ATOM 2898 C C . PRO A 1 371 ? -7.038 -19.722 -10.316 1.00 34.19 371 PRO A C 1
ATOM 2900 O O . PRO A 1 371 ? -6.229 -18.796 -10.346 1.00 34.19 371 PRO A O 1
ATOM 2903 N N . MET A 1 372 ? -8.302 -19.577 -9.896 1.00 39.38 372 MET A N 1
ATOM 2904 C CA . MET A 1 372 ? -8.779 -18.334 -9.289 1.00 39.38 372 MET A CA 1
ATOM 2905 C C . MET A 1 372 ? -7.838 -17.985 -8.138 1.00 39.38 372 MET A C 1
ATOM 2907 O O . MET A 1 372 ? -7.766 -18.711 -7.144 1.00 39.38 372 MET A O 1
ATOM 2911 N N . ARG A 1 373 ? -7.062 -16.915 -8.327 1.00 52.53 373 ARG A N 1
ATOM 2912 C CA . ARG A 1 373 ? -6.082 -16.450 -7.351 1.00 52.53 373 ARG A CA 1
ATOM 2913 C C . ARG A 1 373 ? -6.848 -15.852 -6.167 1.00 52.53 373 ARG A C 1
ATOM 2915 O O . ARG A 1 373 ? -7.871 -15.198 -6.393 1.00 52.53 373 ARG A O 1
ATOM 2922 N N . PRO A 1 374 ? -6.418 -16.089 -4.916 1.00 40.56 374 PRO A N 1
ATOM 2923 C CA . PRO A 1 374 ? -6.992 -15.377 -3.785 1.00 40.56 374 PRO A CA 1
ATOM 2924 C C . PRO A 1 374 ? -6.812 -13.882 -4.050 1.00 40.56 374 PRO A C 1
ATOM 2926 O O . PRO A 1 374 ? -5.706 -13.417 -4.298 1.00 40.56 374 PRO A O 1
ATOM 2929 N N . MET A 1 375 ? -7.923 -13.154 -4.103 1.00 44.16 375 MET A N 1
ATOM 2930 C CA . MET A 1 375 ? -7.891 -11.717 -4.323 1.00 44.16 375 MET A CA 1
ATOM 2931 C C . MET A 1 375 ? -7.238 -11.074 -3.090 1.00 44.16 375 MET A C 1
ATOM 2933 O O . MET A 1 375 ? -7.642 -11.391 -1.969 1.00 44.16 375 MET A O 1
ATOM 2937 N N . SER A 1 376 ? -6.246 -10.206 -3.302 1.00 53.84 376 SER A N 1
ATOM 2938 C CA . SER A 1 376 ? -5.607 -9.401 -2.252 1.00 53.84 376 SER A CA 1
ATOM 2939 C C . SER A 1 376 ? -6.659 -8.827 -1.302 1.00 53.84 376 SER A C 1
ATOM 2941 O O . SER A 1 376 ? -7.663 -8.268 -1.769 1.00 53.84 376 SER A O 1
ATOM 2943 N N . ALA A 1 377 ? -6.476 -8.927 0.019 1.00 53.38 377 ALA A N 1
ATOM 2944 C CA . ALA A 1 377 ? -7.472 -8.403 0.961 1.00 53.38 377 ALA A CA 1
ATOM 2945 C C . ALA A 1 377 ? -7.677 -6.882 0.784 1.00 53.38 377 ALA A C 1
ATOM 2947 O O . ALA A 1 377 ? -8.778 -6.362 1.009 1.00 53.38 377 ALA A O 1
ATOM 2948 N N . LEU A 1 378 ? -6.650 -6.179 0.290 1.00 55.81 378 LEU A N 1
ATOM 2949 C CA . LEU A 1 378 ? -6.708 -4.774 -0.121 1.00 55.81 378 LEU A CA 1
ATOM 2950 C C . LEU A 1 378 ? -7.664 -4.528 -1.302 1.00 55.81 378 LEU A C 1
ATOM 2952 O O . LEU A 1 378 ? -8.402 -3.538 -1.281 1.00 55.81 378 LEU A O 1
ATOM 2956 N N . GLN A 1 379 ? -7.699 -5.433 -2.288 1.00 50.75 379 GLN A N 1
ATOM 2957 C CA . GLN A 1 379 ? -8.570 -5.355 -3.472 1.00 50.75 379 GLN A CA 1
ATOM 2958 C C . GLN A 1 379 ? -10.018 -5.779 -3.175 1.00 50.75 379 GLN A C 1
ATOM 2960 O O . GLN A 1 379 ? -10.959 -5.187 -3.702 1.00 50.75 379 GLN A O 1
ATOM 2965 N N . VAL A 1 380 ? -10.227 -6.753 -2.282 1.00 48.25 380 VAL A N 1
ATOM 2966 C CA . VAL A 1 380 ? -11.581 -7.174 -1.865 1.00 48.25 380 VAL A CA 1
ATOM 2967 C C . VAL A 1 380 ? -12.309 -6.035 -1.148 1.00 48.25 380 VAL A C 1
ATOM 2969 O O . VAL A 1 380 ? -13.503 -5.810 -1.366 1.00 48.25 380 VAL A O 1
ATOM 2972 N N . LEU A 1 381 ? -11.590 -5.287 -0.305 1.00 45.88 381 LEU A N 1
ATOM 2973 C CA . LEU A 1 381 ? -12.144 -4.127 0.390 1.00 45.88 381 LEU A CA 1
ATOM 2974 C C . LEU A 1 381 ? -12.422 -2.964 -0.572 1.00 45.88 381 LEU A C 1
ATOM 2976 O O . LEU A 1 381 ? -13.453 -2.311 -0.414 1.00 45.88 381 LEU A O 1
ATOM 2980 N N . SER A 1 382 ? -11.583 -2.736 -1.591 1.00 45.97 382 SER A N 1
ATOM 2981 C CA . SER A 1 382 ? -11.807 -1.661 -2.569 1.00 45.97 382 SER A CA 1
ATOM 2982 C C . SER A 1 382 ? -12.991 -1.938 -3.502 1.00 45.97 382 SER A C 1
ATOM 2984 O O . SER A 1 382 ? -13.765 -1.029 -3.782 1.00 45.97 382 SER A O 1
ATOM 2986 N N . ALA A 1 383 ? -13.225 -3.191 -3.906 1.00 36.88 383 ALA A N 1
ATOM 2987 C CA . ALA A 1 383 ? -14.402 -3.556 -4.700 1.00 36.88 383 ALA A CA 1
ATOM 2988 C C . ALA A 1 383 ? -15.715 -3.309 -3.934 1.00 36.88 383 ALA A C 1
ATOM 2990 O O . ALA A 1 383 ? -16.665 -2.747 -4.481 1.00 36.88 383 ALA A O 1
ATOM 2991 N N . LYS A 1 384 ? -15.743 -3.648 -2.638 1.00 42.94 384 LYS A N 1
ATOM 2992 C CA . LYS A 1 384 ? -16.892 -3.377 -1.761 1.00 42.94 384 LYS A CA 1
ATOM 2993 C C . LYS A 1 384 ? -17.088 -1.873 -1.514 1.00 42.94 384 LYS A C 1
ATOM 2995 O O . LYS A 1 384 ? -18.220 -1.401 -1.479 1.00 42.94 384 LYS A O 1
ATOM 3000 N N . GLN A 1 385 ? -15.995 -1.109 -1.425 1.00 53.66 385 GLN A N 1
ATOM 3001 C CA . GLN A 1 385 ? -16.021 0.359 -1.353 1.00 53.66 385 GLN A CA 1
ATOM 3002 C C . GLN A 1 385 ? -16.549 1.001 -2.642 1.00 53.66 385 GLN A C 1
ATOM 3004 O O . GLN A 1 385 ? -17.306 1.964 -2.565 1.00 53.66 385 GLN A O 1
ATOM 3009 N N . VAL A 1 386 ? -16.188 0.475 -3.817 1.00 50.91 386 VAL A N 1
ATOM 3010 C CA . VAL A 1 386 ? -16.726 0.938 -5.107 1.00 50.91 386 VAL A CA 1
ATOM 3011 C C . VAL A 1 386 ? -18.228 0.666 -5.176 1.00 50.91 386 VAL A C 1
ATOM 3013 O O . VAL A 1 386 ? -18.990 1.552 -5.552 1.00 50.91 386 VAL A O 1
ATOM 3016 N N . GLU A 1 387 ? -18.680 -0.507 -4.730 1.00 52.09 387 GLU A N 1
ATOM 3017 C CA . GLU A 1 387 ? -20.106 -0.846 -4.685 1.00 52.09 387 GLU A CA 1
ATOM 3018 C C . GLU A 1 387 ? -20.900 0.057 -3.717 1.00 52.09 387 GLU A C 1
ATOM 3020 O O . GLU A 1 387 ? -22.016 0.480 -4.020 1.00 52.09 387 GLU A O 1
ATOM 3025 N N . GLU A 1 388 ? -20.320 0.408 -2.566 1.00 61.88 388 GLU A N 1
ATOM 3026 C CA . GLU A 1 388 ? -20.921 1.334 -1.596 1.00 61.88 388 GLU A CA 1
ATOM 3027 C C . GLU A 1 388 ? -20.893 2.799 -2.065 1.00 61.88 388 GLU A C 1
ATOM 3029 O O . GLU A 1 388 ? -21.819 3.556 -1.760 1.00 61.88 388 GLU A O 1
ATOM 3034 N N . GLN A 1 389 ? -19.875 3.213 -2.828 1.00 55.75 389 GLN A N 1
ATOM 3035 C CA . GLN A 1 389 ? -19.838 4.535 -3.458 1.00 55.75 389 GLN A CA 1
ATOM 3036 C C . GLN A 1 389 ? -20.879 4.661 -4.570 1.00 55.75 389 GLN A C 1
ATOM 3038 O O . GLN A 1 389 ? -21.584 5.665 -4.603 1.00 55.75 389 GLN A O 1
ATOM 3043 N N . ILE A 1 390 ? -21.042 3.633 -5.409 1.00 63.72 390 ILE A N 1
ATOM 3044 C CA . ILE A 1 390 ? -22.087 3.597 -6.442 1.00 63.72 390 ILE A CA 1
ATOM 3045 C C . ILE A 1 390 ? -23.471 3.748 -5.795 1.00 63.72 390 ILE A C 1
ATOM 3047 O O . ILE A 1 390 ? -24.220 4.652 -6.163 1.00 63.72 390 ILE A O 1
ATOM 3051 N N . LYS A 1 391 ? -23.766 2.965 -4.748 1.00 72.12 391 LYS A N 1
ATOM 3052 C CA . LYS A 1 391 ? -25.044 3.052 -4.013 1.00 72.12 391 LYS A CA 1
ATOM 3053 C C . LYS A 1 391 ? -25.275 4.426 -3.377 1.00 72.12 391 LYS A C 1
ATOM 3055 O O . LYS A 1 391 ? -26.406 4.902 -3.314 1.00 72.12 391 LYS A O 1
ATOM 3060 N N . ALA A 1 392 ? -24.218 5.083 -2.902 1.00 63.03 392 ALA A N 1
ATOM 3061 C CA . ALA A 1 392 ? -24.320 6.426 -2.341 1.00 63.03 392 ALA A CA 1
ATOM 3062 C C . ALA A 1 392 ? -24.616 7.492 -3.403 1.00 63.03 392 ALA A C 1
ATOM 3064 O O . ALA A 1 392 ? -25.434 8.377 -3.163 1.00 63.03 392 ALA A O 1
ATOM 3065 N N . THR A 1 393 ? -23.988 7.394 -4.576 1.00 63.56 393 THR A N 1
ATOM 3066 C CA . THR A 1 393 ? -24.238 8.310 -5.695 1.00 63.56 393 THR A CA 1
ATOM 3067 C C . THR A 1 393 ? -25.647 8.127 -6.270 1.00 63.56 393 THR A C 1
ATOM 3069 O O . THR A 1 393 ? -26.303 9.116 -6.592 1.00 63.56 393 THR A O 1
ATOM 3072 N N . GLU A 1 394 ? -26.159 6.895 -6.324 1.00 73.00 394 GLU A N 1
ATOM 3073 C CA . GLU A 1 394 ? -27.547 6.603 -6.719 1.00 73.00 394 GLU A CA 1
ATOM 3074 C C . GLU A 1 394 ? -28.572 7.201 -5.731 1.00 73.00 394 GLU A C 1
ATOM 3076 O O . GLU A 1 394 ? -29.607 7.742 -6.132 1.00 73.00 394 GLU A O 1
ATOM 3081 N N . LEU A 1 395 ? -28.272 7.185 -4.427 1.00 78.00 395 LEU A N 1
ATOM 3082 C CA . LEU A 1 395 ? -29.130 7.797 -3.406 1.00 78.00 395 LEU A CA 1
ATOM 3083 C C . LEU A 1 395 ? -29.129 9.338 -3.480 1.00 78.00 395 LEU A C 1
ATOM 3085 O O . LEU A 1 395 ? -30.154 9.987 -3.268 1.00 78.00 395 LEU A O 1
ATOM 3089 N N . GLU A 1 396 ? -27.987 9.947 -3.805 1.00 72.62 396 GLU A N 1
ATOM 3090 C CA . GLU A 1 396 ? -27.900 11.395 -4.027 1.00 72.62 396 GLU A CA 1
ATOM 3091 C C . GLU A 1 396 ? -28.634 11.824 -5.304 1.00 72.62 396 GLU A C 1
ATOM 3093 O O . GLU A 1 396 ? -29.325 12.845 -5.290 1.00 72.62 396 GLU A O 1
ATOM 3098 N N . GLN A 1 397 ? -28.566 11.026 -6.377 1.00 69.81 397 GLN A N 1
ATOM 3099 C CA . GLN A 1 397 ? -29.339 11.268 -7.600 1.00 69.81 397 GLN A CA 1
ATOM 3100 C C . GLN A 1 397 ? -30.847 11.221 -7.344 1.00 69.81 397 GLN A C 1
ATOM 3102 O O . GLN A 1 397 ? -31.556 12.146 -7.730 1.00 69.81 397 GLN A O 1
ATOM 3107 N N . THR A 1 398 ? -31.338 10.214 -6.624 1.00 75.38 398 THR A N 1
ATOM 3108 C CA . THR A 1 398 ? -32.775 10.090 -6.309 1.00 75.38 398 THR A CA 1
ATOM 3109 C C . THR A 1 398 ? -33.284 11.206 -5.384 1.00 75.38 398 THR A C 1
ATOM 3111 O O . THR A 1 398 ? -34.394 11.721 -5.562 1.00 75.38 398 THR A O 1
ATOM 3114 N N . SER A 1 399 ? -32.459 11.655 -4.431 1.00 71.81 399 SER A N 1
ATOM 3115 C CA . SER A 1 399 ? -32.741 12.834 -3.597 1.00 71.81 399 SER A CA 1
ATOM 3116 C C . SER A 1 399 ? -32.794 14.128 -4.424 1.00 71.81 399 SER A C 1
ATOM 3118 O O . SER A 1 399 ? -33.685 14.965 -4.247 1.00 71.81 399 SER A O 1
ATOM 3120 N N . PHE A 1 400 ? -31.878 14.280 -5.383 1.00 71.06 400 PHE A N 1
ATOM 3121 C CA . PHE A 1 400 ? -31.842 15.423 -6.290 1.00 71.06 400 PHE A CA 1
ATOM 3122 C C . PHE A 1 400 ? -33.044 15.453 -7.246 1.00 71.06 400 PHE A C 1
ATOM 3124 O O . PHE A 1 400 ? -33.668 16.503 -7.404 1.00 71.06 400 PHE A O 1
ATOM 3131 N N . GLU A 1 401 ? -33.431 14.309 -7.814 1.00 73.25 401 GLU A N 1
ATOM 3132 C CA . GLU A 1 401 ? -34.631 14.171 -8.651 1.00 73.25 401 GLU A CA 1
ATOM 3133 C C . GLU A 1 401 ? -35.905 14.542 -7.884 1.00 73.25 401 GLU A C 1
ATOM 3135 O O . GLU A 1 401 ? -36.735 15.300 -8.388 1.00 73.25 401 GLU A O 1
ATOM 3140 N N . SER A 1 402 ? -36.019 14.106 -6.626 1.00 73.00 402 SER A N 1
ATOM 3141 C CA . SER A 1 402 ? -37.147 14.460 -5.753 1.00 73.00 402 SER A CA 1
ATOM 3142 C C . SER A 1 402 ? -37.194 15.965 -5.441 1.00 73.00 402 SER A C 1
ATOM 3144 O O . SER A 1 402 ? -38.267 16.567 -5.392 1.00 73.00 402 SER A O 1
ATOM 3146 N N . SER A 1 403 ? -36.030 16.603 -5.277 1.00 76.56 403 SER A N 1
ATOM 3147 C CA . SER A 1 403 ? -35.912 18.055 -5.068 1.00 76.56 403 SER A CA 1
ATOM 3148 C C . SER A 1 403 ? -36.309 18.857 -6.313 1.00 76.56 403 SER A C 1
ATOM 3150 O O . SER A 1 403 ? -36.978 19.888 -6.204 1.00 76.56 403 SER A O 1
ATOM 3152 N N . ILE A 1 404 ? -35.953 18.375 -7.508 1.00 75.06 404 ILE A N 1
ATOM 3153 C CA . ILE A 1 404 ? -36.390 18.974 -8.775 1.00 75.06 404 ILE A CA 1
ATOM 3154 C C . ILE A 1 404 ? -37.902 18.827 -8.942 1.00 75.06 404 ILE A C 1
ATOM 3156 O O . ILE A 1 404 ? -38.562 19.823 -9.238 1.00 75.06 404 ILE A O 1
ATOM 3160 N N . ALA A 1 405 ? -38.453 17.633 -8.711 1.00 74.56 405 ALA A N 1
ATOM 3161 C CA . ALA A 1 405 ? -39.890 17.384 -8.802 1.00 74.56 405 ALA A CA 1
ATOM 3162 C C . ALA A 1 405 ? -40.680 18.330 -7.883 1.00 74.56 405 ALA A C 1
ATOM 3164 O O . ALA A 1 405 ? -41.563 19.045 -8.348 1.00 74.56 405 ALA A O 1
ATOM 3165 N N . SER A 1 406 ? -40.260 18.464 -6.620 1.00 73.81 406 SER A N 1
ATOM 3166 C CA . SER A 1 406 ? -40.889 19.383 -5.663 1.00 73.81 406 SER A CA 1
ATOM 3167 C C . SER A 1 406 ? -40.822 20.856 -6.094 1.00 73.81 406 SER A C 1
ATOM 3169 O O . SER A 1 406 ? -41.762 21.617 -5.862 1.00 73.81 406 SER A O 1
ATOM 3171 N N . ARG A 1 407 ? -39.733 21.284 -6.748 1.00 74.44 407 ARG A N 1
ATOM 3172 C CA . ARG A 1 407 ? -39.629 22.646 -7.301 1.00 74.44 407 ARG A CA 1
ATOM 3173 C C . ARG A 1 407 ? -40.537 22.853 -8.509 1.00 74.44 407 ARG A C 1
ATOM 3175 O O . ARG A 1 407 ? -41.091 23.940 -8.645 1.00 74.44 407 ARG A O 1
ATOM 3182 N N . PHE A 1 408 ? -40.698 21.846 -9.364 1.00 76.50 408 PHE A N 1
ATOM 3183 C CA . PHE A 1 408 ? -41.650 21.904 -10.473 1.00 76.50 408 PHE A CA 1
ATOM 3184 C C . PHE A 1 408 ? -43.097 21.957 -9.979 1.00 76.50 408 PHE A C 1
ATOM 3186 O O . PHE A 1 408 ? -43.870 22.754 -10.507 1.00 76.50 408 PHE A O 1
ATOM 3193 N N . ASP A 1 409 ? -43.435 21.201 -8.935 1.00 73.81 409 ASP A N 1
ATOM 3194 C CA . ASP A 1 409 ? -44.758 21.252 -8.307 1.00 73.81 409 ASP A CA 1
ATOM 3195 C C . ASP A 1 409 ? -45.032 22.634 -7.696 1.00 73.81 409 ASP A C 1
ATOM 3197 O O . ASP A 1 409 ? -46.069 23.230 -7.968 1.00 73.81 409 ASP A O 1
ATOM 3201 N N . MET A 1 410 ? -44.055 23.233 -7.002 1.00 69.50 410 MET A N 1
ATOM 3202 C CA . MET A 1 410 ? -44.175 24.614 -6.507 1.00 69.50 410 MET A CA 1
ATOM 3203 C C . MET A 1 410 ? -44.397 25.641 -7.625 1.00 69.50 410 MET A C 1
ATOM 3205 O O . MET A 1 410 ? -45.163 26.586 -7.452 1.00 69.50 410 MET A O 1
ATOM 3209 N N . VAL A 1 411 ? -43.727 25.489 -8.772 1.00 71.62 411 VAL A N 1
ATOM 3210 C CA . VAL A 1 411 ? -43.920 26.383 -9.926 1.00 71.62 411 VAL A CA 1
ATOM 3211 C C . VAL A 1 411 ? -45.300 26.180 -10.548 1.00 71.62 411 VAL A C 1
ATOM 3213 O O . VAL A 1 411 ? -45.934 27.153 -10.953 1.00 71.62 411 VAL A O 1
ATOM 3216 N N . LYS A 1 412 ? -45.782 24.937 -10.600 1.00 73.12 412 LYS A N 1
ATOM 3217 C CA . LYS A 1 412 ? -47.117 24.602 -11.093 1.00 73.12 412 LYS A CA 1
ATOM 3218 C C . LYS A 1 412 ? -48.209 25.203 -10.202 1.00 73.12 412 LYS A C 1
ATOM 3220 O O . LYS A 1 412 ? -49.097 25.873 -10.723 1.00 73.12 412 LYS A O 1
ATOM 3225 N N . ASP A 1 413 ? -48.075 25.086 -8.884 1.00 72.44 413 ASP A N 1
ATOM 3226 C CA . ASP A 1 413 ? -48.988 25.696 -7.908 1.00 72.44 413 ASP A CA 1
ATOM 3227 C C . ASP A 1 413 ? -48.974 27.237 -7.994 1.00 72.44 413 ASP A C 1
ATOM 3229 O O . ASP A 1 413 ? -50.002 27.908 -7.848 1.00 72.44 413 ASP A O 1
ATOM 3233 N N . LEU A 1 414 ? -47.812 27.830 -8.297 1.00 68.50 414 LEU A N 1
ATOM 3234 C CA . LEU A 1 414 ? -47.689 29.271 -8.535 1.00 68.50 414 LEU A CA 1
ATOM 3235 C C . LEU A 1 414 ? -48.406 29.708 -9.825 1.00 68.50 414 LEU A C 1
ATOM 3237 O O . LEU A 1 414 ? -48.981 30.791 -9.877 1.00 68.50 414 LEU A O 1
ATOM 3241 N N . PHE A 1 415 ? -48.384 28.871 -10.864 1.00 62.84 415 PHE A N 1
ATOM 3242 C CA . PHE A 1 415 ? -49.093 29.123 -12.120 1.00 62.84 415 PHE A CA 1
ATOM 3243 C C . PHE A 1 415 ? -50.611 28.982 -11.969 1.00 62.84 415 PHE A C 1
ATOM 3245 O O . PHE A 1 415 ? -51.356 29.775 -12.544 1.00 62.84 415 PHE A O 1
ATOM 3252 N N . GLU A 1 416 ? -51.071 28.016 -11.174 1.00 65.06 416 GLU A N 1
ATOM 3253 C CA . GLU A 1 416 ? -52.497 27.792 -10.901 1.00 65.06 416 GLU A CA 1
ATOM 3254 C C . GLU A 1 416 ? -53.104 28.851 -9.960 1.00 65.06 416 GLU A C 1
ATOM 3256 O O . GLU A 1 416 ? -54.314 29.074 -9.978 1.00 65.06 416 GLU A O 1
ATOM 3261 N N . SER A 1 417 ? -52.279 29.560 -9.182 1.00 60.16 417 SER A N 1
ATOM 3262 C CA . SER A 1 417 ? -52.713 30.633 -8.270 1.00 60.16 417 SER A CA 1
ATOM 3263 C C . SER A 1 417 ? -52.750 32.037 -8.895 1.00 60.16 417 SER A C 1
ATOM 3265 O O . SER A 1 417 ? -53.137 33.001 -8.225 1.00 60.16 417 SER A O 1
ATOM 3267 N N . LEU A 1 418 ? -52.405 32.185 -10.179 1.00 52.41 418 LEU A N 1
ATOM 3268 C CA . LEU A 1 418 ? -52.496 33.466 -10.883 1.00 52.41 418 LEU A CA 1
ATOM 3269 C C . LEU A 1 418 ? -53.954 33.779 -11.287 1.00 52.41 418 LEU A C 1
ATOM 3271 O O . LEU A 1 418 ? -54.599 32.972 -11.958 1.00 52.41 418 LEU A O 1
ATOM 3275 N N . PRO A 1 419 ? -54.499 34.964 -10.946 1.00 50.44 419 PRO A N 1
ATOM 3276 C CA . PRO A 1 419 ? -55.863 35.320 -11.315 1.00 50.44 419 PRO A CA 1
ATOM 3277 C C . PRO A 1 419 ? -55.972 35.572 -12.825 1.00 50.44 419 PRO A C 1
ATOM 3279 O O . PRO A 1 419 ? -55.332 36.477 -13.365 1.00 50.44 419 PRO A O 1
ATOM 3282 N N . LEU A 1 420 ? -56.839 34.808 -13.497 1.00 57.09 420 LEU A N 1
ATOM 3283 C CA . LEU A 1 420 ? -57.247 35.039 -14.884 1.00 57.09 420 LEU A CA 1
ATOM 3284 C C . LEU A 1 420 ? -57.927 36.412 -15.002 1.00 57.09 420 LEU A C 1
ATOM 3286 O O . LEU A 1 420 ? -59.128 36.549 -14.765 1.00 57.09 420 LEU A O 1
ATOM 3290 N N . LYS A 1 421 ? -57.169 37.447 -15.376 1.00 40.94 421 LYS A N 1
ATOM 3291 C CA . LYS A 1 421 ? -57.747 38.714 -15.834 1.00 40.94 421 LYS A CA 1
ATOM 3292 C C . LYS A 1 421 ? -57.994 38.654 -17.334 1.00 40.94 421 LYS A C 1
ATOM 3294 O O . LYS A 1 421 ? -57.083 38.665 -18.154 1.00 40.94 421 LYS A O 1
ATOM 3299 N N . THR A 1 422 ? -59.281 38.585 -17.632 1.00 41.31 422 THR A N 1
ATOM 3300 C CA . THR A 1 422 ? -59.926 38.821 -18.914 1.00 41.31 422 THR A CA 1
ATOM 3301 C C . THR A 1 422 ? -59.676 40.236 -19.451 1.00 41.31 422 THR A C 1
ATOM 3303 O O . THR A 1 422 ? -59.398 41.171 -18.700 1.00 41.31 422 THR A O 1
ATOM 3306 N N . ASN A 1 423 ? -59.900 40.356 -20.763 1.00 36.53 423 ASN A N 1
ATOM 3307 C CA . ASN A 1 423 ? -60.060 41.558 -21.589 1.00 36.53 423 ASN A CA 1
ATOM 3308 C C . ASN A 1 423 ? -58.796 42.202 -22.173 1.00 36.53 423 ASN A C 1
ATOM 3310 O O . ASN A 1 423 ? -58.297 43.209 -21.681 1.00 36.53 423 ASN A O 1
ATOM 3314 N N . LEU A 1 424 ? -58.428 41.730 -23.367 1.00 34.62 424 LEU A N 1
ATOM 3315 C CA . LEU A 1 424 ? -58.090 42.639 -24.461 1.00 34.62 424 LEU A CA 1
ATOM 3316 C C . LEU A 1 424 ? -59.110 42.438 -25.585 1.00 34.62 424 LEU A C 1
ATOM 3318 O O . LEU A 1 424 ? -59.334 41.334 -26.074 1.00 34.62 424 LEU A O 1
ATOM 3322 N N . THR A 1 425 ? -59.785 43.535 -25.896 1.00 33.25 425 THR A N 1
ATOM 3323 C CA . THR A 1 425 ? -60.873 43.692 -26.852 1.00 33.25 425 THR A CA 1
ATOM 3324 C C . THR A 1 425 ? -60.411 43.394 -28.276 1.00 33.25 425 THR A C 1
ATOM 3326 O O . THR A 1 425 ? -59.524 44.049 -28.819 1.00 33.25 425 THR A O 1
ATOM 3329 N N . ILE A 1 426 ? -61.056 42.406 -28.891 1.00 35.41 426 ILE A N 1
ATOM 3330 C CA . ILE A 1 426 ? -60.944 42.089 -30.313 1.00 35.41 426 ILE A CA 1
ATOM 3331 C C . ILE A 1 426 ? -61.707 43.175 -31.083 1.00 35.41 426 ILE A C 1
ATOM 3333 O O . ILE A 1 426 ? -62.888 43.404 -30.829 1.00 35.41 426 ILE A O 1
ATOM 3337 N N . ARG A 1 427 ? -61.031 43.875 -32.001 1.00 32.50 427 ARG A N 1
ATOM 3338 C CA . ARG A 1 427 ? -61.699 44.649 -33.056 1.00 32.50 427 ARG A CA 1
ATOM 3339 C C . ARG A 1 427 ? -61.998 43.698 -34.211 1.00 32.50 427 ARG A C 1
ATOM 3341 O O . ARG A 1 427 ? -61.073 43.177 -34.829 1.00 32.50 427 ARG A O 1
ATOM 3348 N N . ASP A 1 428 ? -63.284 43.487 -34.457 1.00 31.38 428 ASP A N 1
ATOM 3349 C CA . ASP A 1 428 ? -63.829 42.714 -35.570 1.00 31.38 428 ASP A CA 1
ATOM 3350 C C . ASP A 1 428 ? -63.449 43.300 -36.935 1.00 31.38 428 ASP A C 1
ATOM 3352 O O . ASP A 1 428 ? -63.530 44.512 -37.134 1.00 31.38 428 ASP A O 1
ATOM 3356 N N . HIS A 1 429 ? -63.094 42.423 -37.882 1.00 29.20 429 HIS A N 1
ATOM 3357 C CA . HIS A 1 429 ? -63.738 42.306 -39.200 1.00 29.20 429 HIS A CA 1
ATOM 3358 C C . HIS A 1 429 ? -63.213 41.068 -39.973 1.00 29.20 429 HIS A C 1
ATOM 3360 O O . HIS A 1 429 ? -62.131 40.570 -39.670 1.00 29.20 429 HIS A O 1
ATOM 3366 N N . PRO A 1 430 ? -64.005 40.489 -40.901 1.00 37.50 430 PRO A N 1
ATOM 3367 C CA . PRO A 1 430 ? -64.465 39.102 -40.762 1.00 37.50 430 PRO A CA 1
ATOM 3368 C C . PRO A 1 430 ? -64.073 38.189 -41.936 1.00 37.50 430 PRO A C 1
ATOM 3370 O O . PRO A 1 430 ? -64.047 38.665 -43.062 1.00 37.50 430 PRO A O 1
ATOM 3373 N N . VAL A 1 431 ? -63.941 36.869 -41.717 1.00 29.77 431 VAL A N 1
ATOM 3374 C CA . VAL A 1 431 ? -64.369 35.847 -42.703 1.00 29.77 431 VAL A CA 1
ATOM 3375 C C . VAL A 1 431 ? -64.845 34.558 -42.008 1.00 29.77 431 VAL A C 1
ATOM 3377 O O . VAL A 1 431 ? -64.088 33.845 -41.361 1.00 29.77 431 VAL A O 1
ATOM 3380 N N . SER A 1 432 ? -66.145 34.317 -42.182 1.00 28.14 432 SER A N 1
ATOM 3381 C CA . SER A 1 432 ? -66.921 33.071 -42.290 1.00 28.14 432 SER A CA 1
ATOM 3382 C C . SER A 1 432 ? -66.261 31.685 -42.097 1.00 28.14 432 SER A C 1
ATOM 3384 O O . SER A 1 432 ? -65.539 31.205 -42.962 1.00 28.14 432 SER A O 1
ATOM 3386 N N . VAL A 1 433 ? -66.676 31.018 -41.008 1.00 29.12 433 VAL A N 1
ATOM 3387 C CA . VAL A 1 433 ? -67.341 29.689 -40.879 1.00 29.12 433 VAL A CA 1
ATOM 3388 C C . VAL A 1 433 ? -67.044 28.571 -41.899 1.00 29.12 433 VAL A C 1
ATOM 3390 O O . VAL A 1 433 ? -67.349 28.738 -43.076 1.00 29.12 433 VAL A O 1
ATOM 3393 N N . ALA A 1 434 ? -66.637 27.393 -41.382 1.00 28.42 434 ALA A N 1
ATOM 3394 C CA . ALA A 1 434 ? -67.217 26.039 -41.608 1.00 28.42 434 ALA A CA 1
ATOM 3395 C C . ALA A 1 434 ? -66.141 24.950 -41.348 1.00 28.42 434 ALA A C 1
ATOM 3397 O O . ALA A 1 434 ? -65.144 24.887 -42.052 1.00 28.42 434 ALA A O 1
ATOM 3398 N N . SER A 1 435 ? -66.159 24.233 -40.217 1.00 28.80 435 SER A N 1
ATOM 3399 C CA . SER A 1 435 ? -66.946 23.015 -39.911 1.00 28.80 435 SER A CA 1
ATOM 3400 C C . SER A 1 435 ? -66.216 21.701 -40.238 1.00 28.80 435 SER A C 1
ATOM 3402 O O . SER A 1 435 ? -65.885 21.479 -41.398 1.00 28.80 435 SER A O 1
ATOM 3404 N N . ALA A 1 436 ? -66.081 20.848 -39.208 1.00 30.34 436 ALA A N 1
ATOM 3405 C CA . ALA A 1 436 ? -65.786 19.397 -39.159 1.00 30.34 436 ALA A CA 1
ATOM 3406 C C . ALA A 1 436 ? -64.665 19.167 -38.126 1.00 30.34 436 ALA A C 1
ATOM 3408 O O . ALA A 1 436 ? -63.489 19.306 -38.437 1.00 30.34 436 ALA A O 1
ATOM 3409 N N . LEU A 1 437 ? -64.927 19.070 -36.820 1.00 28.62 437 LEU A N 1
ATOM 3410 C CA . LEU A 1 437 ? -65.676 18.023 -36.115 1.00 28.62 437 LEU A CA 1
ATOM 3411 C C . LEU A 1 437 ? -65.410 16.593 -36.610 1.00 28.62 437 LEU A C 1
ATOM 3413 O O . LEU A 1 437 ? -65.825 16.204 -37.696 1.00 28.62 437 LEU A O 1
ATOM 3417 N N . ASP A 1 438 ? -64.827 15.858 -35.664 1.00 27.81 438 ASP A N 1
ATOM 3418 C CA . ASP A 1 438 ? -65.109 14.479 -35.281 1.00 27.81 438 ASP A CA 1
ATOM 3419 C C . ASP A 1 438 ? -64.298 13.315 -35.859 1.00 27.81 438 ASP A C 1
ATOM 3421 O O . ASP A 1 438 ? -64.374 12.985 -37.036 1.00 27.81 438 ASP A O 1
ATOM 3425 N N . ARG A 1 439 ? -63.720 12.594 -34.875 1.00 29.14 439 ARG A N 1
ATOM 3426 C CA . ARG A 1 439 ? -63.523 11.136 -34.794 1.00 29.14 439 ARG A CA 1
ATOM 3427 C C . ARG A 1 439 ? -62.409 10.589 -35.704 1.00 29.14 439 ARG A C 1
ATOM 3429 O O . ARG A 1 439 ? -62.217 11.017 -36.822 1.00 29.14 439 ARG A O 1
ATOM 3436 N N . GLU A 1 440 ? -61.561 9.664 -35.271 1.00 27.95 440 GLU A N 1
ATOM 3437 C CA . GLU A 1 440 ? -61.862 8.493 -34.463 1.00 27.95 440 GLU A CA 1
ATOM 3438 C C . GLU A 1 440 ? -60.559 7.850 -33.955 1.00 27.95 440 GLU A C 1
ATOM 3440 O O . GLU A 1 440 ? -59.519 7.851 -34.610 1.00 27.95 440 GLU A O 1
ATOM 3445 N N . SER A 1 441 ? -60.647 7.274 -32.765 1.00 28.73 441 SER A N 1
ATOM 3446 C CA . SER A 1 441 ? -59.739 6.277 -32.210 1.00 28.73 441 SER A CA 1
ATOM 3447 C C . SER A 1 441 ? -59.726 4.988 -33.039 1.00 28.73 441 SER A C 1
ATOM 3449 O O . SER A 1 441 ? -60.802 4.479 -33.335 1.00 28.73 441 SER A O 1
ATOM 3451 N N . SER A 1 442 ? -58.560 4.376 -33.280 1.00 29.62 442 SER A N 1
ATOM 3452 C CA . SER A 1 442 ? -58.303 2.942 -33.013 1.00 29.62 442 SER A CA 1
ATOM 3453 C C . SER A 1 442 ? -56.995 2.422 -33.632 1.00 29.62 442 SER A C 1
ATOM 3455 O O . SER A 1 442 ? -56.578 2.805 -34.717 1.00 29.62 442 SER A O 1
ATOM 3457 N N . ASN A 1 443 ? -56.362 1.542 -32.852 1.00 28.22 443 ASN A N 1
ATOM 3458 C CA . ASN A 1 443 ? -55.371 0.506 -33.158 1.00 28.22 443 ASN A CA 1
ATOM 3459 C C . ASN A 1 443 ? -55.162 0.118 -34.638 1.00 28.22 443 ASN A C 1
ATOM 3461 O O . ASN A 1 443 ? -56.135 -0.143 -35.331 1.00 28.22 443 ASN A O 1
ATOM 3465 N N . PHE A 1 444 ? -53.907 -0.137 -35.045 1.00 26.06 444 PHE A N 1
ATOM 3466 C CA . PHE A 1 444 ? -53.379 -1.487 -35.363 1.00 26.06 444 PHE A CA 1
ATOM 3467 C C . PHE A 1 444 ? -51.935 -1.435 -35.938 1.00 26.06 444 PHE A C 1
ATOM 3469 O O . PHE A 1 444 ? -51.665 -0.760 -36.920 1.00 26.06 444 PHE A O 1
ATOM 3476 N N . SER A 1 445 ? -51.045 -2.212 -35.305 1.00 26.30 445 SER A N 1
ATOM 3477 C CA . SER A 1 445 ? -49.997 -3.105 -35.855 1.00 26.30 445 SER A CA 1
ATOM 3478 C C . SER A 1 445 ? -48.862 -2.663 -36.819 1.00 26.30 445 SER A C 1
ATOM 3480 O O . SER A 1 445 ? -49.067 -2.111 -37.890 1.00 26.30 445 SER A O 1
ATOM 3482 N N . ARG A 1 446 ? -47.638 -3.097 -36.436 1.00 30.56 446 ARG A N 1
ATOM 3483 C CA . ARG A 1 446 ? -46.392 -3.371 -37.227 1.00 30.56 446 ARG A CA 1
ATOM 3484 C C . ARG A 1 446 ? -46.655 -4.292 -38.461 1.00 30.56 446 ARG A C 1
ATOM 3486 O O . ARG A 1 446 ? -47.750 -4.853 -38.451 1.00 30.56 446 ARG A O 1
ATOM 3493 N N . PRO A 1 447 ? -45.715 -4.638 -39.404 1.00 38.16 447 PRO A N 1
ATOM 3494 C CA . PRO A 1 447 ? -44.228 -4.485 -39.465 1.00 38.16 447 PRO A CA 1
ATOM 3495 C C . PRO A 1 447 ? -43.565 -4.220 -40.870 1.00 38.16 447 PRO A C 1
ATOM 3497 O O . PRO A 1 447 ? -44.215 -4.331 -41.898 1.00 38.16 447 PRO A O 1
ATOM 3500 N N . GLY A 1 448 ? -42.225 -4.026 -40.899 1.00 26.50 448 GLY A N 1
ATOM 3501 C CA . GLY A 1 448 ? -41.294 -4.319 -42.032 1.00 26.50 448 GLY A CA 1
ATOM 3502 C C . GLY A 1 448 ? -41.337 -3.366 -43.244 1.00 26.50 448 GLY A C 1
ATOM 3503 O O . GLY A 1 448 ? -42.339 -2.717 -43.469 1.00 26.50 448 GLY A O 1
ATOM 3504 N N . THR A 1 449 ? -40.338 -3.171 -44.111 1.00 30.03 449 THR A N 1
ATOM 3505 C CA . THR A 1 449 ? -38.939 -3.604 -44.303 1.00 30.03 449 THR A CA 1
ATOM 3506 C C . THR A 1 449 ? -38.375 -2.752 -45.460 1.00 30.03 449 THR A C 1
ATOM 3508 O O . THR A 1 449 ? -39.119 -2.459 -46.387 1.00 30.03 449 THR A O 1
ATOM 3511 N N . ALA A 1 450 ? -37.058 -2.498 -45.442 1.00 29.72 450 ALA A N 1
ATOM 3512 C CA . ALA A 1 450 ? -36.169 -2.202 -46.583 1.00 29.72 450 ALA A CA 1
ATOM 3513 C C . ALA A 1 450 ? -36.238 -0.837 -47.318 1.00 29.72 450 ALA A C 1
ATOM 3515 O O . ALA A 1 450 ? -37.282 -0.405 -47.783 1.00 29.72 450 ALA A O 1
ATOM 3516 N N . GLY A 1 451 ? -35.044 -0.261 -47.545 1.00 28.06 451 GLY A N 1
ATOM 3517 C CA . GLY A 1 451 ? -34.722 0.436 -48.799 1.00 28.06 451 GLY A CA 1
ATOM 3518 C C . GLY A 1 451 ? -34.424 1.941 -48.746 1.00 28.06 451 GLY A C 1
ATOM 3519 O O . GLY A 1 451 ? -35.335 2.746 -48.813 1.00 28.06 451 GLY A O 1
ATOM 3520 N N . GLU A 1 452 ? -33.126 2.268 -48.772 1.00 29.28 452 GLU A N 1
ATOM 3521 C CA . GLU A 1 452 ? -32.515 3.384 -49.528 1.00 29.28 452 GLU A CA 1
ATOM 3522 C C . GLU A 1 452 ? -32.641 4.858 -49.067 1.00 29.28 452 GLU A C 1
ATOM 3524 O O . GLU A 1 452 ? -33.707 5.410 -48.832 1.00 29.28 452 GLU A O 1
ATOM 3529 N N . GLY A 1 453 ? -31.481 5.538 -49.071 1.00 29.17 453 GLY A N 1
ATOM 3530 C CA . GLY A 1 453 ? -31.373 6.957 -49.437 1.00 29.17 453 GLY A CA 1
ATOM 3531 C C . GLY A 1 453 ? -31.297 7.990 -48.307 1.00 29.17 453 GLY A C 1
ATOM 3532 O O . GLY A 1 453 ? -32.275 8.659 -48.001 1.00 29.17 453 GLY A O 1
ATOM 3533 N N . ARG A 1 454 ? -30.098 8.239 -47.757 1.00 32.09 454 ARG A N 1
ATOM 3534 C CA . ARG A 1 454 ? -29.793 9.484 -47.019 1.00 32.09 454 ARG A CA 1
ATOM 3535 C C . ARG A 1 454 ? -29.258 10.544 -47.998 1.00 32.09 454 ARG A C 1
ATOM 3537 O O . ARG A 1 454 ? -28.166 10.330 -48.526 1.00 32.09 454 ARG A O 1
ATOM 3544 N N . PRO A 1 455 ? -29.912 11.705 -48.189 1.00 35.16 455 PRO A N 1
ATOM 3545 C CA . PRO A 1 455 ? -29.247 12.884 -48.724 1.00 35.16 455 PRO A CA 1
ATOM 3546 C C . PRO A 1 455 ? -28.592 13.680 -47.584 1.00 35.16 455 PRO A C 1
ATOM 3548 O O . PRO A 1 455 ? -29.161 13.871 -46.509 1.00 35.16 455 PRO A O 1
ATOM 3551 N N . GLY A 1 456 ? -27.345 14.096 -47.811 1.00 31.42 456 GLY A N 1
ATOM 3552 C CA . GLY A 1 456 ? -26.509 14.780 -46.829 1.00 31.42 456 GLY A CA 1
ATOM 3553 C C . GLY A 1 456 ? -26.850 16.260 -46.649 1.00 31.42 456 GLY A C 1
ATOM 3554 O O . GLY A 1 456 ? -27.048 16.987 -47.618 1.00 31.42 456 GLY A O 1
ATOM 3555 N N . SER A 1 457 ? -26.801 16.727 -45.401 1.00 36.09 457 SER A N 1
ATOM 3556 C CA . SER A 1 457 ? -26.753 18.151 -45.063 1.00 36.09 457 SER A CA 1
ATOM 3557 C C . SER A 1 457 ? -25.379 18.500 -44.488 1.00 36.09 457 SER A C 1
ATOM 3559 O O . SER A 1 457 ? -25.020 18.113 -43.374 1.00 36.09 457 SER A O 1
ATOM 3561 N N . ARG A 1 458 ? -24.601 19.234 -45.287 1.00 35.09 458 ARG A N 1
ATOM 3562 C CA . ARG A 1 458 ? -23.346 19.891 -44.911 1.00 35.09 458 ARG A CA 1
ATOM 3563 C C . ARG A 1 458 ? -23.621 21.005 -43.895 1.00 35.09 458 ARG A C 1
ATOM 3565 O O . ARG A 1 458 ? -24.253 21.985 -44.253 1.00 35.09 458 ARG A O 1
ATOM 3572 N N . CYS A 1 459 ? -23.046 20.911 -42.698 1.00 35.94 459 CYS A N 1
ATOM 3573 C CA . CYS A 1 459 ? -22.698 22.070 -41.867 1.00 35.94 459 CYS A CA 1
ATOM 3574 C C . CYS A 1 459 ? -21.473 21.704 -41.018 1.00 35.94 459 CYS A C 1
ATOM 3576 O O . CYS A 1 459 ? -21.573 20.979 -40.032 1.00 35.94 459 CYS A O 1
ATOM 3578 N N . SER A 1 460 ? -20.290 22.159 -41.442 1.00 42.06 460 SER A N 1
ATOM 3579 C CA . SER A 1 460 ? -19.018 21.869 -40.777 1.00 42.06 460 SER A CA 1
ATOM 3580 C C . SER A 1 460 ? -18.820 22.718 -39.520 1.00 42.06 460 SER A C 1
ATOM 3582 O O . SER A 1 460 ? -18.992 23.937 -39.542 1.00 42.06 460 SER A O 1
ATOM 3584 N N . SER A 1 461 ? -18.331 22.070 -38.470 1.00 46.34 461 SER A N 1
ATOM 3585 C CA . SER A 1 461 ? -17.935 22.559 -37.141 1.00 46.34 461 SER A CA 1
ATOM 3586 C C . SER A 1 461 ? -16.996 23.780 -37.093 1.00 46.34 461 SER A C 1
ATOM 3588 O O . SER A 1 461 ? -16.814 24.357 -36.024 1.00 46.34 461 SER A O 1
ATOM 3590 N N . ARG A 1 462 ? -16.439 24.241 -38.221 1.00 46.47 462 ARG A N 1
ATOM 3591 C CA . ARG A 1 462 ? -15.548 25.416 -38.277 1.00 46.47 462 ARG A CA 1
ATOM 3592 C C . ARG A 1 462 ? -16.255 26.758 -38.037 1.00 46.47 462 ARG A C 1
ATOM 3594 O O . ARG A 1 462 ? -15.624 27.654 -37.491 1.00 46.47 462 ARG A O 1
ATOM 3601 N N . SER A 1 463 ? -17.547 26.886 -38.359 1.00 48.62 463 SER A N 1
ATOM 3602 C CA . SER A 1 463 ? -18.286 28.150 -38.163 1.00 48.62 463 SER A CA 1
ATOM 3603 C C . SER A 1 463 ? -18.554 28.463 -36.685 1.00 48.62 463 SER A C 1
ATOM 3605 O O . SER A 1 463 ? -18.404 29.602 -36.263 1.00 48.62 463 SER A O 1
ATOM 3607 N N . ARG A 1 464 ? -18.866 27.444 -35.868 1.00 50.16 464 ARG A N 1
ATOM 3608 C CA . ARG A 1 464 ? -19.160 27.620 -34.430 1.00 50.16 464 ARG A CA 1
ATOM 3609 C C . ARG A 1 464 ? -17.913 27.905 -33.587 1.00 50.16 464 ARG A C 1
ATOM 3611 O O . ARG A 1 464 ? -18.000 28.557 -32.555 1.00 50.16 464 ARG A O 1
ATOM 3618 N N . ILE A 1 465 ? -16.744 27.435 -34.028 1.00 56.34 465 ILE A N 1
ATOM 3619 C CA . ILE A 1 465 ? -15.467 27.666 -33.331 1.00 56.34 465 ILE A CA 1
ATOM 3620 C C . ILE A 1 465 ? -14.967 29.104 -33.555 1.00 56.34 465 ILE A C 1
ATOM 3622 O O . ILE A 1 465 ? -14.348 29.681 -32.664 1.00 56.34 465 ILE A O 1
ATOM 3626 N N . ALA A 1 466 ? -15.254 29.700 -34.717 1.00 54.34 466 ALA A N 1
ATOM 3627 C CA . ALA A 1 466 ? -14.915 31.096 -34.998 1.00 54.34 466 ALA A CA 1
ATOM 3628 C C . ALA A 1 466 ? -15.778 32.071 -34.176 1.00 54.34 466 ALA A C 1
ATOM 3630 O O . ALA A 1 466 ? -15.253 33.021 -33.603 1.00 54.34 466 ALA A O 1
ATOM 3631 N N . GLU A 1 467 ? -17.072 31.776 -34.043 1.00 51.62 467 GLU A N 1
ATOM 3632 C CA . GLU A 1 467 ? -18.030 32.575 -33.269 1.00 51.62 467 GLU A CA 1
ATOM 3633 C C . GLU A 1 467 ? -17.729 32.526 -31.757 1.00 51.62 467 GLU A C 1
ATOM 3635 O O . GLU A 1 467 ? -17.709 33.555 -31.084 1.00 51.62 467 GLU A O 1
ATOM 3640 N N . ALA A 1 468 ? -17.347 31.351 -31.238 1.00 51.09 468 ALA A N 1
ATOM 3641 C CA . ALA A 1 468 ? -16.918 31.190 -29.846 1.00 51.09 468 ALA A CA 1
ATOM 3642 C C . ALA A 1 468 ? -15.586 31.903 -29.527 1.00 51.09 468 ALA A C 1
ATOM 3644 O O . ALA A 1 468 ? -15.400 32.394 -28.414 1.00 51.09 468 ALA A O 1
ATOM 3645 N N . ARG A 1 469 ? -14.654 31.993 -30.492 1.00 60.81 469 ARG A N 1
ATOM 3646 C CA . ARG A 1 469 ? -13.394 32.743 -30.322 1.00 60.81 469 ARG A CA 1
ATOM 3647 C C . ARG A 1 469 ? -13.600 34.256 -30.334 1.00 60.81 469 ARG A C 1
ATOM 3649 O O . ARG A 1 469 ? -12.932 34.940 -29.566 1.00 60.81 469 ARG A O 1
ATOM 3656 N N . ALA A 1 470 ? -14.513 34.763 -31.163 1.00 60.88 470 ALA A N 1
ATOM 3657 C CA . ALA A 1 470 ? -14.857 36.185 -31.188 1.00 60.88 470 ALA A CA 1
ATOM 3658 C C . ALA A 1 470 ? -15.507 36.627 -29.865 1.00 60.88 470 ALA A C 1
ATOM 3660 O O . ALA A 1 470 ? -15.100 37.628 -29.284 1.00 60.88 470 ALA A O 1
ATOM 3661 N N . PHE A 1 471 ? -16.420 35.811 -29.327 1.00 57.62 471 PHE A N 1
ATOM 3662 C CA . PHE A 1 471 ? -17.066 36.067 -28.037 1.00 57.62 471 PHE A CA 1
ATOM 3663 C C . PHE A 1 471 ? -16.074 36.080 -26.857 1.00 57.62 471 PHE A C 1
ATOM 3665 O O . PHE A 1 471 ? -16.151 36.943 -25.982 1.00 57.62 471 PHE A O 1
ATOM 3672 N N . ALA A 1 472 ? -15.105 35.156 -26.844 1.00 59.09 472 ALA A N 1
ATOM 3673 C CA . ALA A 1 472 ? -14.093 35.073 -25.789 1.00 59.09 472 ALA A CA 1
ATOM 3674 C C . ALA A 1 472 ? -13.110 36.260 -25.793 1.00 59.09 472 ALA A C 1
ATOM 3676 O O . ALA A 1 472 ? -12.701 36.708 -24.723 1.00 59.09 472 ALA A O 1
ATOM 3677 N N . ALA A 1 473 ? -12.767 36.793 -26.971 1.00 62.38 473 ALA A N 1
ATOM 3678 C CA . ALA A 1 473 ? -11.901 37.966 -27.101 1.00 62.38 473 ALA A CA 1
ATOM 3679 C C . ALA A 1 473 ? -12.573 39.259 -26.602 1.00 62.38 473 ALA A C 1
ATOM 3681 O O . ALA A 1 473 ? -11.899 40.148 -26.094 1.00 62.38 473 ALA A O 1
ATOM 3682 N N . GLU A 1 474 ? -13.901 39.350 -26.697 1.00 56.78 474 GLU A N 1
ATOM 3683 C CA . GLU A 1 474 ? -14.661 40.530 -26.273 1.00 56.78 474 GLU A CA 1
ATOM 3684 C C . GLU A 1 474 ? -14.938 40.551 -24.754 1.00 56.78 474 GLU A C 1
ATOM 3686 O O . GLU A 1 474 ? -15.085 41.619 -24.165 1.00 56.78 474 GLU A O 1
ATOM 3691 N N . HIS A 1 475 ? -14.953 39.382 -24.097 1.00 60.97 475 HIS A N 1
ATOM 3692 C CA . HIS A 1 475 ? -15.388 39.248 -22.696 1.00 60.97 475 HIS A CA 1
ATOM 3693 C C . HIS A 1 475 ? -14.278 38.888 -21.699 1.00 60.97 475 HIS A C 1
ATOM 3695 O O . HIS A 1 475 ? -14.474 39.049 -20.494 1.00 60.97 475 HIS A O 1
ATOM 3701 N N . PHE A 1 476 ? -13.116 38.419 -22.162 1.00 60.28 476 PHE A N 1
ATOM 3702 C CA . PHE A 1 476 ? -12.035 37.961 -21.284 1.00 60.28 476 PHE A CA 1
ATOM 3703 C C . PHE A 1 476 ? -10.670 38.465 -21.760 1.00 60.28 476 PHE A C 1
ATOM 3705 O O . PHE A 1 476 ? -9.822 37.691 -22.202 1.00 60.28 476 PHE A O 1
ATOM 3712 N N . HIS A 1 477 ? -10.427 39.769 -21.626 1.00 52.41 477 HIS A N 1
ATOM 3713 C CA . HIS A 1 477 ? -9.055 40.273 -21.585 1.00 52.41 477 HIS A CA 1
ATOM 3714 C C . HIS A 1 477 ? -8.515 40.237 -20.143 1.00 52.41 477 HIS A C 1
ATOM 3716 O O . HIS A 1 477 ? -9.189 40.726 -19.231 1.00 52.41 477 HIS A O 1
ATOM 3722 N N . PRO A 1 478 ? -7.299 39.707 -19.912 1.00 45.66 478 PRO A N 1
ATOM 3723 C CA . PRO A 1 478 ? -6.587 39.905 -18.658 1.00 45.66 478 PRO A CA 1
ATOM 3724 C C . PRO A 1 478 ? -6.101 41.359 -18.596 1.00 45.66 478 PRO A C 1
ATOM 3726 O O . PRO A 1 478 ? -5.461 41.841 -19.528 1.00 45.66 478 PRO A O 1
ATOM 3729 N N . LYS A 1 479 ? -6.430 42.077 -17.518 1.00 39.97 479 LYS A N 1
ATOM 3730 C CA . LYS A 1 479 ? -5.784 43.358 -17.216 1.00 39.97 479 LYS A CA 1
ATOM 3731 C C . LYS A 1 479 ? -4.382 43.080 -16.680 1.00 39.97 479 LYS A C 1
ATOM 3733 O O . LYS A 1 479 ? -4.239 42.326 -15.722 1.00 39.97 479 LYS A O 1
ATOM 3738 N N . ASP A 1 480 ? -3.400 43.707 -17.315 1.00 42.84 480 ASP A N 1
ATOM 3739 C CA . ASP A 1 480 ? -2.010 43.788 -16.882 1.00 42.84 480 ASP A CA 1
ATOM 3740 C C . ASP A 1 480 ? -1.887 44.370 -15.465 1.00 42.84 480 ASP A C 1
ATOM 3742 O O . ASP A 1 480 ? -2.331 45.495 -15.215 1.00 42.84 480 ASP A O 1
ATOM 3746 N N . SER A 1 481 ? -1.243 43.609 -14.576 1.00 39.50 481 SER A N 1
ATOM 3747 C CA . SER A 1 481 ? -0.299 44.073 -13.544 1.00 39.50 481 SER A CA 1
ATOM 3748 C C . SER A 1 481 ? 0.360 42.876 -12.869 1.00 39.50 481 SER A C 1
ATOM 3750 O O . SER A 1 481 ? -0.402 42.091 -12.252 1.00 39.50 481 SER A O 1
#

pLDDT: mean 74.23, std 25.77, range [22.97, 98.31]

Organism: NCBI:txid46732

Solvent-accessible surface area (backbone atoms only — not comparable to full-atom values): 26936 Å² total; per-residue (Å²): 133,89,78,89,78,90,80,89,87,83,88,82,89,86,80,85,90,87,82,88,81,89,82,84,87,88,87,88,83,89,87,88,90,85,86,88,86,90,82,82,88,79,91,72,85,72,74,76,71,85,58,67,70,47,68,65,63,51,26,62,73,63,75,44,92,51,49,76,74,40,39,62,48,81,51,54,66,64,69,27,51,46,73,50,81,42,67,72,28,45,55,22,28,35,40,35,47,24,48,25,49,27,42,55,49,51,85,62,47,42,59,47,24,36,54,20,29,34,43,33,45,24,42,25,48,28,44,54,51,44,38,36,70,45,24,46,50,22,27,36,43,36,40,26,41,26,49,28,43,45,62,54,71,29,42,64,46,26,43,53,22,27,36,41,34,43,24,42,28,48,28,44,57,60,56,41,79,38,56,34,46,26,38,50,24,30,35,41,33,50,20,43,27,51,30,45,56,68,64,34,54,50,40,25,50,46,23,28,38,40,34,47,23,42,29,52,30,44,55,51,53,75,38,60,54,25,54,46,27,28,37,39,33,48,20,42,28,49,30,50,47,52,51,17,51,41,59,34,55,47,26,29,35,43,36,45,25,41,29,54,32,48,67,67,78,56,34,49,61,33,54,50,23,28,36,42,36,41,28,42,28,48,35,51,72,55,64,62,45,39,78,21,30,57,43,28,30,37,40,30,47,20,35,23,48,31,61,53,65,71,52,57,47,48,46,45,73,23,70,51,28,33,36,40,28,54,56,71,15,59,38,39,75,85,43,54,67,62,43,53,51,53,49,56,68,55,26,79,55,48,44,30,49,66,89,43,66,63,84,68,80,91,65,92,72,83,69,76,74,76,77,85,68,85,71,53,73,72,54,57,52,48,54,53,49,51,54,52,48,51,55,49,52,53,52,51,49,53,52,47,52,51,52,50,51,54,51,51,50,53,51,49,54,54,61,72,67,55,80,88,78,80,86,82,84,82,82,87,85,88,85,85,87,84,92,80,84,83,87,80,91,78,90,82,85,88,82,90,81,89,83,86,85,86,84,87,82,92,79,72,73,67,63,62,54,53,54,54,51,55,54,46,64,76,73,62,72,83,81,90,129